Protein 3CE2 (pdb70)

Foldseek 3Di:
DFAALVPDDCLLFFDLCLLPVDVVRLVVLLPVQPDDVASCPVQAPVVADLLDLVRVLVNVVVLLVVVQSLQSSLQSLQQQCLSFVPDPVSVVSNVSSVVVVVSSCVSNVVPLVVLLQDDPVSLVVNLPDPSCVLCNQVSVLRNLLNLLDDDPVLVVVLVVVPVVLCVLQVVLCCLQQPDQDAAWAAFPVGDIDTDHPVVLVVQLADQTLRRLVRSVVRVLVSLVVCLQVLLVSLLSLLVSLVVSQVNSPHPFSLCVLCPSLDDDVVLLVVLLVVLLVVLVLVVLQVVLLCVLSVHPAAAPSSLNYANFDWFFADLVRLLVLLLVLCCLLDPVLSVVLSCCSRPNRQENEADHHNRHDDKAWDDALSDQIHIYAHADTTPVNSLRSLLRSQLRLLQRLQSVQGPRVQRAADPLQRRQRSLLSSLSSLVSCLVVDDDLSVNSVSLSVVVSCLCCQAVVLSLVSVLLVVVSVCVNVVNRRGSVNSLVSSVVSCCSNCVVGHDYDPSNSSVVSSDRCVSDSPDSNSSNVSLLQNLLLNLCSVVVPPPSSVLVSQLSNRRRNHRPQVSVVSSVDRSVDCVSNVSNVVSSVVSSVVNSVSD

Structure (mmCIF, N/CA/C/O backbone):
data_3CE2
#
_entry.id   3CE2
#
_cell.length_a   147.775
_cell.length_b   147.775
_cell.length_c   143.658
_cell.angle_alpha   90.000
_cell.angle_beta   90.000
_cell.angle_gamma   120.000
#
_symmetry.space_group_name_H-M   'P 65 2 2'
#
loop_
_entity.id
_entity.type
_entity.pdbx_description
1 polymer 'Putative peptidase'
2 non-polymer 'ZINC ION'
3 water water
#
loop_
_atom_site.group_PDB
_atom_site.id
_atom_site.type_symbol
_atom_site.label_atom_id
_atom_site.label_alt_id
_atom_site.label_comp_id
_atom_site.label_asym_id
_atom_site.label_entity_id
_atom_site.label_seq_id
_atom_site.pdbx_PDB_ins_code
_atom_site.Cartn_x
_atom_site.Cartn_y
_atom_site.Cartn_z
_atom_site.occupancy
_atom_site.B_iso_or_equiv
_atom_site.auth_seq_id
_atom_site.auth_comp_id
_atom_site.auth_asym_id
_atom_site.auth_atom_id
_atom_site.pdbx_PDB_model_num
ATOM 1 N N . GLN A 1 11 ? -16.315 37.329 4.540 1.00 75.02 9 GLN A N 1
ATOM 2 C CA . GLN A 1 11 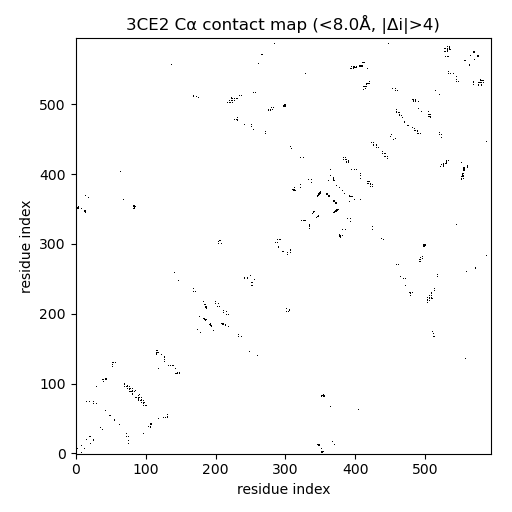? -17.111 38.065 3.511 1.00 70.70 9 GLN A CA 1
ATOM 3 C C . GLN A 1 11 ? -16.374 39.327 3.054 1.00 65.88 9 GLN A C 1
ATOM 4 O O . GLN A 1 11 ? -15.897 40.107 3.869 1.00 60.65 9 GLN A O 1
ATOM 10 N N . VAL A 1 12 ? -16.320 39.516 1.740 1.00 60.88 10 VAL A N 1
ATOM 11 C CA . VAL A 1 12 ? -15.529 40.556 1.104 1.00 54.18 10 VAL A CA 1
ATOM 12 C C . VAL A 1 12 ? -16.330 41.847 0.929 1.00 55.26 10 VAL A C 1
ATOM 13 O O . VAL A 1 12 ? -17.480 41.811 0.510 1.00 61.05 10 VAL A O 1
ATOM 17 N N . ARG A 1 13 ? -15.726 42.989 1.251 1.00 55.30 11 ARG A N 1
ATOM 18 C CA . ARG A 1 13 ? -16.427 44.272 1.141 1.00 52.44 11 ARG A CA 1
ATOM 19 C C . ARG A 1 13 ? -15.711 45.280 0.249 1.00 46.84 11 ARG A C 1
ATOM 20 O O . ARG A 1 13 ? -14.511 45.224 0.077 1.00 48.27 11 ARG A O 1
ATOM 28 N N . PRO A 1 14 ? -16.462 46.199 -0.348 1.00 43.08 12 PRO A N 1
ATOM 29 C CA . PRO A 1 14 ? -15.757 47.234 -1.086 1.00 47.61 12 PRO A CA 1
ATOM 30 C C . PRO A 1 14 ? -15.247 48.336 -0.156 1.00 48.52 12 PRO A C 1
ATOM 31 O O . PRO A 1 14 ? -15.765 48.505 0.955 1.00 45.97 12 PRO A O 1
ATOM 35 N N . ARG A 1 15 ? -14.255 49.089 -0.622 1.00 47.08 13 ARG A N 1
ATOM 36 C CA . ARG A 1 15 ? -13.684 50.137 0.199 1.00 54.37 13 ARG A CA 1
ATOM 37 C C . ARG A 1 15 ? -14.767 50.964 0.894 1.00 56.13 13 ARG A C 1
ATOM 38 O O . ARG A 1 15 ? -14.691 51.209 2.091 1.00 59.60 13 ARG A O 1
ATOM 46 N N . SER A 1 16 ? -15.778 51.384 0.142 1.00 61.27 14 SER A N 1
ATOM 47 C CA . SER A 1 16 ? -16.701 52.406 0.622 1.00 58.41 14 SER A CA 1
ATOM 48 C C . SER A 1 16 ? -17.595 51.939 1.771 1.00 59.06 14 SER A C 1
ATOM 49 O O . SER A 1 16 ? -18.225 52.754 2.433 1.00 60.21 14 SER A O 1
ATOM 52 N N . GLU A 1 17 ? -17.634 50.636 2.019 1.00 61.58 15 GLU A N 1
ATOM 53 C CA . GLU A 1 17 ? -18.418 50.112 3.130 1.00 67.73 15 GLU A CA 1
ATOM 54 C C . GLU A 1 17 ? -17.554 49.812 4.356 1.00 63.60 15 GLU A C 1
ATOM 55 O O . GLU A 1 17 ? -18.032 49.251 5.336 1.00 65.08 15 GLU A O 1
ATOM 61 N N . ILE A 1 18 ? -16.278 50.177 4.300 1.00 62.82 16 ILE A N 1
ATOM 62 C CA . ILE A 1 18 ? -15.352 49.874 5.390 1.00 59.43 16 ILE A CA 1
ATOM 63 C C . ILE A 1 18 ? -15.438 51.009 6.390 1.00 61.50 16 ILE A C 1
ATOM 64 O O . ILE A 1 18 ? -15.426 52.180 6.005 1.00 61.53 16 ILE A O 1
ATOM 69 N N . SER A 1 19 ? -15.559 50.665 7.667 1.00 60.10 17 SER A N 1
ATOM 70 C CA . SER A 1 19 ? -15.687 51.688 8.695 1.00 68.32 17 SER A CA 1
ATOM 71 C C . SER A 1 19 ? -14.328 52.342 8.934 1.00 68.29 17 SER A C 1
ATOM 72 O O . SER A 1 19 ? -13.316 51.650 9.066 1.00 62.40 17 SER A O 1
ATOM 75 N N . PRO A 1 20 ? -14.306 53.685 8.967 1.00 70.46 18 PRO A N 1
ATOM 76 C CA . PRO A 1 20 ? -13.089 54.509 9.035 1.00 69.92 18 PRO A CA 1
ATOM 77 C C . PRO A 1 20 ? -12.184 54.272 10.258 1.00 66.44 18 PRO A C 1
ATOM 78 O O . PRO A 1 20 ? -11.020 54.668 10.234 1.00 66.44 18 PRO A O 1
ATOM 82 N N . GLN A 1 21 ? -12.696 53.629 11.301 1.00 64.14 19 GLN A N 1
ATOM 83 C CA . GLN A 1 21 ? -11.849 53.244 12.431 1.00 70.54 19 GLN A CA 1
ATOM 84 C C . GLN A 1 21 ? -10.927 52.079 12.053 1.00 65.12 19 GLN A C 1
ATOM 85 O O . GLN A 1 21 ? -10.010 51.717 12.772 1.00 64.08 19 GLN A O 1
ATOM 91 N N . ASP A 1 22 ? -11.165 51.492 10.899 1.00 63.40 20 ASP A N 1
ATOM 92 C CA . ASP A 1 22 ? -10.333 50.402 10.458 1.00 59.06 20 ASP A CA 1
ATOM 93 C C . ASP A 1 22 ? -9.294 50.895 9.458 1.00 53.55 20 ASP A C 1
ATOM 94 O O . ASP A 1 22 ? -8.427 50.149 9.018 1.00 50.61 20 ASP A O 1
ATOM 99 N N . CYS A 1 23 ? -9.367 52.176 9.139 1.00 50.24 21 CYS A N 1
ATOM 100 C CA . CYS A 1 23 ? -8.557 52.740 8.091 1.00 56.99 21 CYS A CA 1
ATOM 101 C C . CYS A 1 23 ? -7.587 53.769 8.611 1.00 54.98 21 CYS A C 1
ATOM 102 O O . CYS A 1 23 ? -7.784 54.346 9.672 1.00 56.64 21 CYS A O 1
ATOM 105 N N . TRP A 1 24 ? -6.539 53.994 7.841 1.00 50.66 22 TRP A N 1
ATOM 106 C CA . TRP A 1 24 ? -5.638 55.029 8.179 1.00 54.75 22 TRP A CA 1
ATOM 107 C C . TRP A 1 24 ? -6.346 56.347 7.929 1.00 60.56 22 TRP A C 1
ATOM 108 O O . TRP A 1 24 ? -7.326 56.407 7.172 1.00 53.59 22 TRP A O 1
ATOM 119 N N . ASP A 1 25 ? -5.843 57.385 8.607 1.00 65.01 23 ASP A N 1
ATOM 120 C CA . ASP A 1 25 ? -6.349 58.742 8.513 1.00 61.51 23 ASP A CA 1
ATOM 121 C C . ASP A 1 25 ? -5.328 59.603 7.795 1.00 57.22 23 ASP A C 1
ATOM 122 O O . ASP A 1 25 ? -4.314 60.022 8.373 1.00 56.38 23 ASP A O 1
ATOM 127 N N . ILE A 1 26 ? -5.623 59.875 6.532 1.00 52.60 24 ILE A N 1
ATOM 128 C CA . ILE A 1 26 ? -4.730 60.615 5.675 1.00 50.55 24 ILE A CA 1
ATOM 129 C C . ILE A 1 26 ? -5.135 62.076 5.554 1.00 53.79 24 ILE A C 1
ATOM 130 O O . ILE A 1 26 ? -4.559 62.813 4.764 1.00 56.11 24 ILE A O 1
ATOM 135 N N . THR A 1 27 ? -6.130 62.499 6.323 1.00 55.63 25 THR A N 1
ATOM 136 C CA . THR A 1 27 ? -6.568 63.899 6.296 1.00 58.37 25 THR A CA 1
ATOM 137 C C . THR A 1 27 ? -5.488 64.898 6.745 1.00 60.57 25 THR A C 1
ATOM 138 O O . THR A 1 27 ? -5.412 65.981 6.181 1.00 65.15 25 THR A O 1
ATOM 142 N N . PRO A 1 28 ? -4.642 64.544 7.748 1.00 64.01 26 PRO A N 1
ATOM 143 C CA . PRO A 1 28 ? -3.497 65.436 8.060 1.00 57.56 26 PRO A CA 1
ATOM 144 C C . PRO A 1 28 ? -2.665 65.850 6.840 1.00 55.99 26 PRO A C 1
ATOM 145 O O . PRO A 1 28 ? -2.023 66.899 6.869 1.00 63.59 26 PRO A O 1
ATOM 149 N N . LEU A 1 29 ? -2.667 65.057 5.776 1.00 53.57 27 LEU A N 1
ATOM 150 C CA . LEU A 1 29 ? -1.996 65.471 4.548 1.00 54.95 27 LEU A CA 1
ATOM 151 C C . LEU A 1 29 ? -2.865 66.464 3.791 1.00 56.81 27 LEU A C 1
ATOM 152 O O . LEU A 1 29 ? -2.474 67.612 3.555 1.00 57.25 27 LEU A O 1
ATOM 157 N N . TYR A 1 30 ? -4.044 65.997 3.400 1.00 56.54 28 TYR A N 1
ATOM 158 C CA . TYR A 1 30 ? -5.035 66.832 2.771 1.00 54.38 28 TYR A CA 1
ATOM 159 C C . TYR A 1 30 ? -6.401 66.509 3.313 1.00 60.24 28 TYR A C 1
ATOM 160 O O . TYR A 1 30 ? -6.769 65.340 3.450 1.00 63.59 28 TYR A O 1
ATOM 169 N N . LEU A 1 31 ? -7.154 67.556 3.627 1.00 65.58 29 LEU A N 1
ATOM 170 C CA . LEU A 1 31 ? -8.536 67.403 4.076 1.00 71.63 29 LEU A CA 1
ATOM 171 C C . LEU A 1 31 ? -9.327 66.425 3.208 1.00 65.86 29 LEU A C 1
ATOM 172 O O . LEU A 1 31 ? -10.016 65.548 3.722 1.00 64.58 29 LEU A O 1
ATOM 177 N N . ASN A 1 32 ? -9.204 66.581 1.895 1.00 60.26 30 ASN A N 1
ATOM 178 C CA . ASN A 1 32 ? -9.945 65.786 0.934 1.00 62.52 30 ASN A CA 1
ATOM 179 C C . ASN A 1 32 ? -9.314 65.979 -0.417 1.00 61.45 30 ASN A C 1
ATOM 180 O O . ASN A 1 32 ? -8.464 66.859 -0.599 1.00 63.81 30 ASN A O 1
ATOM 185 N N . ARG A 1 33 ? -9.753 65.180 -1.380 1.00 59.43 31 ARG A N 1
ATOM 186 C CA . ARG A 1 33 ? -9.141 65.233 -2.685 1.00 60.58 31 ARG A CA 1
ATOM 187 C C . ARG A 1 33 ? -9.176 66.638 -3.276 1.00 61.89 31 ARG A C 1
ATOM 188 O O . ARG A 1 33 ? -8.238 67.040 -3.961 1.00 55.26 31 ARG A O 1
ATOM 196 N N . LYS A 1 34 ? -10.249 67.390 -3.016 1.00 70.10 32 LYS A N 1
ATOM 197 C CA . LYS A 1 34 ? -10.372 68.730 -3.608 1.00 74.20 32 LYS A CA 1
ATOM 198 C C . LYS A 1 34 ? -9.128 69.566 -3.308 1.00 67.24 32 LYS A C 1
ATOM 199 O O . LYS A 1 34 ? -8.526 70.126 -4.221 1.00 65.04 32 LYS A O 1
ATOM 205 N N . ALA A 1 35 ? -8.748 69.612 -2.029 1.00 64.91 33 ALA A N 1
ATOM 206 C CA . ALA A 1 35 ? -7.523 70.287 -1.558 1.00 62.81 33 ALA A CA 1
ATOM 207 C C . ALA A 1 35 ? -6.244 69.739 -2.188 1.00 63.52 33 ALA A C 1
ATOM 208 O O . ALA A 1 35 ? -5.385 70.508 -2.624 1.00 66.38 33 ALA A O 1
ATOM 210 N N . TRP A 1 36 ? -6.125 68.409 -2.210 1.00 61.28 34 TRP A N 1
ATOM 211 C CA . TRP A 1 36 ? -5.046 67.721 -2.915 1.00 56.36 34 TRP A CA 1
ATOM 212 C C . TRP A 1 36 ? -4.956 68.208 -4.344 1.00 59.57 34 TRP A C 1
ATOM 213 O O . TRP A 1 36 ? -3.877 68.524 -4.853 1.00 61.82 34 TRP A O 1
ATOM 224 N N . LYS A 1 37 ? -6.108 68.228 -5.003 1.00 65.22 35 LYS A N 1
ATOM 225 C CA . LYS A 1 37 ? -6.190 68.646 -6.388 1.00 68.34 35 LYS A CA 1
ATOM 226 C C . LYS A 1 37 ? -5.847 70.121 -6.465 1.00 67.04 35 LYS A C 1
ATOM 227 O O . LYS A 1 37 ? -5.094 70.547 -7.342 1.00 64.60 35 LYS A O 1
ATOM 233 N N . ALA A 1 38 ? -6.398 70.885 -5.523 1.00 66.07 36 ALA A N 1
ATOM 234 C CA . ALA A 1 38 ? -6.116 72.308 -5.409 1.00 70.55 36 ALA A CA 1
ATOM 235 C C . ALA A 1 38 ? -4.592 72.549 -5.346 1.00 73.49 36 ALA A C 1
ATOM 236 O O . ALA A 1 38 ? -4.027 73.312 -6.144 1.00 70.52 36 ALA A O 1
ATOM 238 N N . ASP A 1 39 ? -3.938 71.870 -4.408 1.00 69.85 37 ASP A N 1
ATOM 239 C CA . ASP A 1 39 ? -2.501 71.944 -4.277 1.00 69.69 37 ASP A CA 1
ATOM 240 C C . ASP A 1 39 ? -1.760 71.516 -5.555 1.00 66.27 37 ASP A C 1
ATOM 241 O O . ASP A 1 39 ? -0.898 72.248 -6.030 1.00 63.83 37 ASP A O 1
ATOM 246 N N . LEU A 1 40 ? -2.085 70.342 -6.104 1.00 62.83 38 LEU A N 1
ATOM 247 C CA . LEU A 1 40 ? -1.465 69.880 -7.353 1.00 62.07 38 LEU A CA 1
ATOM 248 C C . LEU A 1 40 ? -1.503 70.991 -8.379 1.00 63.14 38 LEU A C 1
ATOM 249 O O . LEU A 1 40 ? -0.588 71.152 -9.194 1.00 58.97 38 LEU A O 1
ATOM 254 N N . ASP A 1 41 ? -2.584 71.761 -8.321 1.00 71.24 39 ASP A N 1
ATOM 255 C CA . ASP A 1 41 ? -2.809 72.863 -9.251 1.00 79.56 39 ASP A CA 1
ATOM 256 C C . ASP A 1 41 ? -1.764 73.990 -9.139 1.00 78.98 39 ASP A C 1
ATOM 257 O O . ASP A 1 41 ? -1.250 74.434 -10.171 1.00 82.20 39 ASP A O 1
ATOM 262 N N . SER A 1 42 ? -1.439 74.429 -7.913 1.00 75.63 40 SER A N 1
ATOM 263 C CA . SER A 1 42 ? -0.493 75.551 -7.693 1.00 76.12 40 SER A CA 1
ATOM 264 C C . SER A 1 42 ? 0.666 75.519 -8.672 1.00 76.67 40 SER A C 1
ATOM 265 O O . SER A 1 42 ? 1.200 76.559 -9.063 1.00 75.05 40 SER A O 1
ATOM 268 N N . PHE A 1 43 ? 1.071 74.314 -9.049 1.00 77.78 41 PHE A N 1
ATOM 269 C CA . PHE A 1 43 ? 2.212 74.158 -9.922 1.00 83.08 41 PHE A CA 1
ATOM 270 C C . PHE A 1 43 ? 1.987 74.736 -11.322 1.00 88.16 41 PHE A C 1
ATOM 271 O O . PHE A 1 43 ? 2.935 75.216 -11.956 1.00 88.29 41 PHE A O 1
ATOM 279 N N . GLY A 1 44 ? 0.741 74.708 -11.791 1.00 90.00 42 GLY A N 1
ATOM 280 C CA . GLY A 1 44 ? 0.446 75.112 -13.160 1.00 91.17 42 GLY A CA 1
ATOM 281 C C . GLY A 1 44 ? 1.340 74.355 -14.131 1.00 92.52 42 GLY A C 1
ATOM 282 O O . GLY A 1 44 ? 2.369 74.868 -14.571 1.00 89.42 42 GLY A O 1
ATOM 283 N N . LEU A 1 45 ? 0.959 73.120 -14.444 1.00 95.20 43 LEU A N 1
ATOM 284 C CA . LEU A 1 45 ? 1.667 72.317 -15.435 1.00 97.50 43 LEU A CA 1
ATOM 285 C C . LEU A 1 45 ? 1.747 73.092 -16.756 1.00 98.90 43 LEU A C 1
ATOM 286 O O . LEU A 1 45 ? 0.811 73.804 -17.128 1.00 96.97 43 LEU A O 1
ATOM 291 N N . LYS A 1 46 ? 2.870 72.958 -17.455 1.00 100.42 44 LYS A N 1
ATOM 292 C CA . LYS A 1 46 ? 3.076 73.653 -18.724 1.00 101.61 44 LYS A CA 1
ATOM 293 C C . LYS A 1 46 ? 2.954 72.679 -19.903 1.00 100.86 44 LYS A C 1
ATOM 294 O O . LYS A 1 46 ? 1.873 72.154 -20.188 1.00 96.86 44 LYS A O 1
ATOM 300 N N . SER A 1 50 ? 7.740 73.492 -22.821 1.00 82.48 48 SER A N 1
ATOM 301 C CA . SER A 1 50 ? 7.927 74.671 -21.969 1.00 88.46 48 SER A CA 1
ATOM 302 C C . SER A 1 50 ? 8.154 74.291 -20.486 1.00 90.95 48 SER A C 1
ATOM 303 O O . SER A 1 50 ? 7.434 73.442 -19.953 1.00 91.10 48 SER A O 1
ATOM 306 N N . PRO A 1 51 ? 9.158 74.917 -19.820 1.00 92.93 49 PRO A N 1
ATOM 307 C CA . PRO A 1 51 ? 9.530 74.610 -18.416 1.00 89.62 49 PRO A CA 1
ATOM 308 C C . PRO A 1 51 ? 8.491 75.010 -17.358 1.00 86.08 49 PRO A C 1
ATOM 309 O O . PRO A 1 51 ? 7.969 76.126 -17.384 1.00 88.08 49 PRO A O 1
ATOM 313 N N . THR A 1 52 ? 8.214 74.102 -16.425 1.00 81.40 50 THR A N 1
ATOM 314 C CA . THR A 1 52 ? 7.201 74.328 -15.380 1.00 80.37 50 THR A CA 1
ATOM 315 C C . THR A 1 52 ? 7.764 75.048 -14.145 1.00 75.29 50 THR A C 1
ATOM 316 O O . THR A 1 52 ? 7.042 75.714 -13.401 1.00 69.18 50 THR A O 1
ATOM 320 N N . TRP A 1 53 ? 9.059 74.867 -13.928 1.00 72.33 51 TRP A N 1
ATOM 321 C CA . TRP A 1 53 ? 9.808 75.633 -12.954 1.00 71.51 51 TRP A CA 1
ATOM 322 C C . TRP A 1 53 ? 10.900 76.398 -13.699 1.00 76.19 51 TRP A C 1
ATOM 323 O O . TRP A 1 53 ? 11.897 75.805 -14.134 1.00 79.70 51 TRP A O 1
ATOM 334 N N . PRO A 1 54 ? 10.706 77.713 -13.879 1.00 78.15 52 PRO A N 1
ATOM 335 C CA . PRO A 1 54 ? 11.714 78.495 -14.600 1.00 75.83 52 PRO A CA 1
ATOM 336 C C . PRO A 1 54 ? 12.807 78.892 -13.604 1.00 69.62 52 PRO A C 1
ATOM 337 O O . PRO A 1 54 ? 13.984 78.989 -13.955 1.00 67.41 52 PRO A O 1
ATOM 341 N N . ALA A 1 55 ? 12.382 79.079 -12.357 1.00 65.56 53 ALA A N 1
ATOM 342 C CA . ALA A 1 55 ? 13.258 79.243 -11.205 1.00 67.19 53 ALA A CA 1
ATOM 343 C C . ALA A 1 55 ? 14.396 78.202 -11.133 1.00 69.11 53 ALA A C 1
ATOM 344 O O . ALA A 1 55 ? 15.439 78.454 -10.539 1.00 74.03 53 ALA A O 1
ATOM 346 N N . LEU A 1 56 ? 14.200 77.039 -11.737 1.00 65.94 54 LEU A N 1
ATOM 347 C CA . LEU A 1 56 ? 15.185 75.989 -11.651 1.00 57.54 54 LEU A CA 1
ATOM 348 C C . LEU A 1 56 ? 16.008 75.841 -12.912 1.00 57.28 54 LEU A C 1
ATOM 349 O O . LEU A 1 56 ? 16.734 74.863 -13.066 1.00 58.62 54 LEU A O 1
ATOM 354 N N . GLN A 1 57 ? 15.939 76.810 -13.810 1.00 60.60 55 GLN A N 1
ATOM 355 C CA . GLN A 1 57 ? 16.797 76.741 -15.001 1.00 67.59 55 GLN A CA 1
ATOM 356 C C . GLN A 1 57 ? 18.283 77.005 -14.654 1.00 69.14 55 GLN A C 1
ATOM 357 O O . GLN A 1 57 ? 18.598 77.903 -13.871 1.00 64.62 55 GLN A O 1
ATOM 361 N N . ALA A 1 58 ? 19.183 76.210 -15.232 1.00 73.78 56 ALA A N 1
ATOM 362 C CA . ALA A 1 58 ? 20.636 76.338 -15.000 1.00 77.45 56 ALA A CA 1
ATOM 363 C C . ALA A 1 58 ? 21.123 77.787 -15.032 1.00 83.10 56 ALA A C 1
ATOM 364 O O . ALA A 1 58 ? 21.910 78.238 -14.185 1.00 85.73 56 ALA A O 1
ATOM 366 N N . THR A 1 59 ? 20.642 78.512 -16.028 1.00 88.92 57 THR A N 1
ATOM 367 C CA . THR A 1 59 ? 21.030 79.893 -16.250 1.00 87.13 57 THR A CA 1
ATOM 368 C C . THR A 1 59 ? 20.761 80.794 -15.027 1.00 84.15 57 THR A C 1
ATOM 369 O O . THR A 1 59 ? 21.424 81.811 -14.853 1.00 86.75 57 THR A O 1
ATOM 373 N N . GLN A 1 60 ? 19.809 80.418 -14.175 1.00 76.77 58 GLN A N 1
ATOM 374 C CA . GLN A 1 60 ? 19.459 81.243 -13.011 1.00 71.49 58 GLN A CA 1
ATOM 375 C C . GLN A 1 60 ? 20.473 81.172 -11.856 1.00 70.05 58 GLN A C 1
ATOM 376 O O . GLN A 1 60 ? 20.298 81.829 -10.813 1.00 63.39 58 GLN A O 1
ATOM 382 N N . TYR A 1 61 ? 21.515 80.365 -12.022 1.00 65.87 59 TYR A N 1
ATOM 383 C CA . TYR A 1 61 ? 22.431 80.137 -10.919 1.00 65.81 59 TYR A CA 1
ATOM 384 C C . TYR A 1 61 ? 23.889 80.338 -11.288 1.00 68.36 59 TYR A C 1
ATOM 385 O O . TYR A 1 61 ? 24.298 80.097 -12.432 1.00 70.12 59 TYR A O 1
ATOM 394 N N . GLN A 1 62 ? 24.652 80.805 -10.302 1.00 67.62 60 GLN A N 1
ATOM 395 C CA . GLN A 1 62 ? 26.103 80.936 -10.413 1.00 69.21 60 GLN A CA 1
ATOM 396 C C . GLN A 1 62 ? 26.719 79.988 -9.403 1.00 63.06 60 GLN A C 1
ATOM 397 O O . GLN A 1 62 ? 26.788 80.296 -8.216 1.00 63.81 60 GLN A O 1
ATOM 403 N N . LEU A 1 63 ? 27.171 78.838 -9.873 1.00 57.22 61 LEU A N 1
ATOM 404 C CA . LEU A 1 63 ? 27.622 77.802 -8.966 1.00 56.54 61 LEU A CA 1
ATOM 405 C C . LEU A 1 63 ? 29.007 78.016 -8.360 1.00 63.34 61 LEU A C 1
ATOM 406 O O . LEU A 1 63 ? 29.464 77.205 -7.548 1.00 63.87 61 LEU A O 1
ATOM 411 N N . ASP A 1 64 ? 29.685 79.092 -8.740 1.00 59.95 62 ASP A N 1
ATOM 412 C CA . ASP A 1 64 ? 30.917 79.423 -8.048 1.00 62.05 62 ASP A CA 1
ATOM 413 C C . ASP A 1 64 ? 30.616 80.310 -6.833 1.00 61.69 62 ASP A C 1
ATOM 414 O O . ASP A 1 64 ? 31.524 80.821 -6.181 1.00 64.29 62 ASP A O 1
ATOM 419 N N . ASN A 1 65 ? 29.332 80.447 -6.514 1.00 53.74 63 ASN A N 1
ATOM 420 C CA . ASN A 1 65 ? 28.897 81.319 -5.443 1.00 53.48 63 ASN A CA 1
ATOM 421 C C . ASN A 1 65 ? 27.999 80.610 -4.423 1.00 53.64 63 ASN A C 1
ATOM 422 O O . ASN A 1 65 ? 26.839 80.307 -4.695 1.00 52.72 63 ASN A O 1
ATOM 427 N N . SER A 1 66 ? 28.527 80.383 -3.230 1.00 52.02 64 SER A N 1
ATOM 428 C CA . SER A 1 66 ? 27.837 79.571 -2.251 1.00 47.69 64 SER A CA 1
ATOM 429 C C . SER A 1 66 ? 26.450 80.070 -1.917 1.00 49.46 64 SER A C 1
ATOM 430 O O . SER A 1 66 ? 25.598 79.291 -1.509 1.00 52.50 64 SER A O 1
ATOM 433 N N . GLU A 1 67 ? 26.207 81.362 -2.083 1.00 53.83 65 GLU A N 1
ATOM 434 C CA . GLU A 1 67 ? 24.896 81.883 -1.750 1.00 57.96 65 GLU A CA 1
ATOM 435 C C . GLU A 1 67 ? 23.865 81.516 -2.818 1.00 53.74 65 GLU A C 1
ATOM 436 O O . GLU A 1 67 ? 22.684 81.331 -2.520 1.00 50.44 65 GLU A O 1
ATOM 442 N N . SER A 1 68 ? 24.324 81.394 -4.054 1.00 49.37 66 SER A N 1
ATOM 443 C CA . SER A 1 68 ? 23.459 80.988 -5.143 1.00 52.76 66 SER A CA 1
ATOM 444 C C . SER A 1 68 ? 23.074 79.518 -4.986 1.00 53.70 66 SER A C 1
ATOM 445 O O . SER A 1 68 ? 21.901 79.136 -5.113 1.00 49.74 66 SER A O 1
ATOM 448 N N . LEU A 1 69 ? 24.084 78.706 -4.701 1.00 51.71 67 LEU A N 1
ATOM 449 C CA . LEU A 1 69 ? 23.904 77.283 -4.502 1.00 48.90 67 LEU A CA 1
ATOM 450 C C . LEU A 1 69 ? 22.952 77.067 -3.349 1.00 46.57 67 LEU A C 1
ATOM 451 O O . LEU A 1 69 ? 22.040 76.262 -3.431 1.00 49.49 67 LEU A O 1
ATOM 456 N N . LEU A 1 70 ? 23.119 77.827 -2.282 1.00 45.97 68 LEU A N 1
ATOM 457 C CA . LEU A 1 70 ? 22.223 77.662 -1.163 1.00 46.04 68 LEU A CA 1
ATOM 458 C C . LEU A 1 70 ? 20.809 77.948 -1.632 1.00 45.31 68 LEU A C 1
ATOM 459 O O . LEU A 1 70 ? 19.867 77.261 -1.260 1.00 45.43 68 LEU A O 1
ATOM 464 N N . SER A 1 71 ? 20.667 78.970 -2.458 1.00 49.16 69 SER A N 1
ATOM 465 C CA . SER A 1 71 ? 19.368 79.310 -3.014 1.00 57.21 69 SER A CA 1
ATOM 466 C C . SER A 1 71 ? 18.765 78.156 -3.845 1.00 57.64 69 SER A C 1
ATOM 467 O O . SER A 1 71 ? 17.592 77.811 -3.679 1.00 59.21 69 SER A O 1
ATOM 470 N N . LEU A 1 72 ? 19.575 77.579 -4.733 1.00 50.93 70 LEU A N 1
ATOM 471 C CA . LEU A 1 72 ? 19.207 76.402 -5.514 1.00 48.60 70 LEU A CA 1
ATOM 472 C C . LEU A 1 72 ? 18.676 75.241 -4.658 1.00 52.77 70 LEU A C 1
ATOM 473 O O . LEU A 1 72 ? 17.511 74.830 -4.796 1.00 53.41 70 LEU A O 1
ATOM 478 N N . LEU A 1 73 ? 19.533 74.726 -3.776 1.00 46.72 71 LEU A N 1
ATOM 479 C CA . LEU A 1 73 ? 19.167 73.654 -2.862 1.00 42.77 71 LEU A CA 1
ATOM 480 C C . LEU A 1 73 ? 17.871 73.993 -2.128 1.00 48.29 71 LEU A C 1
ATOM 481 O O . LEU A 1 73 ? 16.954 73.189 -2.067 1.00 57.77 71 LEU A O 1
ATOM 486 N N . THR A 1 74 ? 17.817 75.186 -1.558 1.00 45.77 72 THR A N 1
ATOM 487 C CA . THR A 1 74 ? 16.699 75.624 -0.755 1.00 51.03 72 THR A CA 1
ATOM 488 C C . THR A 1 74 ? 15.395 75.463 -1.527 1.00 52.71 72 THR A C 1
ATOM 489 O O . THR A 1 74 ? 14.361 75.046 -0.990 1.00 54.60 72 THR A O 1
ATOM 493 N N . THR A 1 75 ? 15.471 75.787 -2.803 1.00 50.91 73 THR A N 1
ATOM 494 C CA . THR A 1 75 ? 14.301 75.905 -3.623 1.00 55.63 73 THR A CA 1
ATOM 495 C C . THR A 1 75 ? 13.920 74.554 -4.153 1.00 55.15 73 THR A C 1
ATOM 496 O O . THR A 1 75 ? 12.740 74.253 -4.294 1.00 54.32 73 THR A O 1
ATOM 500 N N . LEU A 1 76 ? 14.915 73.728 -4.436 1.00 49.77 74 LEU A N 1
ATOM 501 C CA . LEU A 1 76 ? 14.582 72.440 -4.954 1.00 48.12 74 LEU A CA 1
ATOM 502 C C . LEU A 1 76 ? 14.103 71.511 -3.842 1.00 50.82 74 LEU A C 1
ATOM 503 O O . LEU A 1 76 ? 13.161 70.741 -4.046 1.00 47.60 74 LEU A O 1
ATOM 508 N N . PHE A 1 77 ? 14.690 71.619 -2.653 1.00 50.88 75 PHE A N 1
ATOM 509 C CA . PHE A 1 77 ? 14.193 70.837 -1.517 1.00 50.13 75 PHE A CA 1
ATOM 510 C C . PHE A 1 77 ? 12.758 71.203 -1.166 1.00 49.57 75 PHE A C 1
ATOM 511 O O . PHE A 1 77 ? 12.003 70.388 -0.652 1.00 47.49 75 PHE A O 1
ATOM 519 N N . SER A 1 78 ? 12.385 72.438 -1.451 1.00 49.89 76 SER A N 1
ATOM 520 C CA . SER A 1 78 ? 11.088 72.938 -1.060 1.00 51.14 76 SER A CA 1
ATOM 521 C C . SER A 1 78 ? 10.021 72.342 -1.971 1.00 54.76 76 SER A C 1
ATOM 522 O O . SER A 1 78 ? 8.978 71.887 -1.504 1.00 54.11 76 SER A O 1
ATOM 525 N N . ILE A 1 79 ? 10.300 72.375 -3.273 1.00 52.45 77 ILE A N 1
ATOM 526 C CA . ILE A 1 79 ? 9.441 71.806 -4.301 1.00 53.49 77 ILE A CA 1
ATOM 527 C C . ILE A 1 79 ? 9.319 70.305 -4.083 1.00 57.79 77 ILE A C 1
ATOM 528 O O . ILE A 1 79 ? 8.207 69.764 -3.936 1.00 55.11 77 ILE A O 1
ATOM 533 N N . GLU A 1 80 ? 10.478 69.652 -4.032 1.00 55.70 78 GLU A N 1
ATOM 534 C CA . GLU A 1 80 ? 10.567 68.215 -3.843 1.00 54.97 78 GLU A CA 1
ATOM 535 C C . GLU A 1 80 ? 9.718 67.803 -2.666 1.00 52.45 78 GLU A C 1
ATOM 536 O O . GLU A 1 80 ? 9.038 66.769 -2.690 1.00 51.47 78 GLU A O 1
ATOM 542 N N . ARG A 1 81 ? 9.736 68.624 -1.631 1.00 48.10 79 ARG A N 1
ATOM 543 C CA . ARG A 1 81 ? 9.020 68.271 -0.437 1.00 46.02 79 ARG A CA 1
ATOM 544 C C . ARG A 1 81 ? 7.512 68.235 -0.707 1.00 52.36 79 ARG A C 1
ATOM 545 O O . ARG A 1 81 ? 6.811 67.324 -0.232 1.00 50.08 79 ARG A O 1
ATOM 553 N N . LYS A 1 82 ? 7.032 69.207 -1.492 1.00 52.02 80 LYS A N 1
ATOM 554 C CA . LYS A 1 82 ? 5.607 69.353 -1.812 1.00 56.76 80 LYS A CA 1
ATOM 555 C C . LYS A 1 82 ? 5.172 68.219 -2.748 1.00 55.56 80 LYS A C 1
ATOM 556 O O . LYS A 1 82 ? 4.157 67.574 -2.503 1.00 53.57 80 LYS A O 1
ATOM 562 N N . LEU A 1 83 ? 5.960 67.972 -3.798 1.00 49.52 81 LEU A N 1
ATOM 563 C CA . LEU A 1 83 ? 5.770 66.818 -4.670 1.00 46.41 81 LEU A CA 1
ATOM 564 C C . LEU A 1 83 ? 5.604 65.512 -3.904 1.00 51.57 81 LEU A C 1
ATOM 565 O O . LEU A 1 83 ? 4.694 64.734 -4.208 1.00 58.74 81 LEU A O 1
ATOM 570 N N . ASN A 1 84 ? 6.471 65.269 -2.918 1.00 51.31 82 ASN A N 1
ATOM 571 C CA . ASN A 1 84 ? 6.411 64.033 -2.127 1.00 45.01 82 ASN A CA 1
ATOM 572 C C . ASN A 1 84 ? 5.134 63.951 -1.304 1.00 47.59 82 ASN A C 1
ATOM 573 O O . ASN A 1 84 ? 4.526 62.894 -1.201 1.00 52.43 82 ASN A O 1
ATOM 578 N N . LYS A 1 85 ? 4.742 65.063 -0.699 1.00 42.61 83 LYS A N 1
ATOM 579 C CA . LYS A 1 85 ? 3.502 65.126 0.047 1.00 45.68 83 LYS A CA 1
ATOM 580 C C . LYS A 1 85 ? 2.344 64.735 -0.887 1.00 48.32 83 LYS A C 1
ATOM 581 O O . LYS A 1 85 ? 1.490 63.934 -0.534 1.00 47.75 83 LYS A O 1
ATOM 587 N N . LEU A 1 86 ? 2.326 65.291 -2.094 1.00 49.32 84 LEU A N 1
ATOM 588 C CA . LEU A 1 86 ? 1.244 65.028 -3.020 1.00 45.65 84 LEU A CA 1
ATOM 589 C C . LEU A 1 86 ? 1.342 63.598 -3.500 1.00 50.79 84 LEU A C 1
ATOM 590 O O . LEU A 1 86 ? 0.330 62.933 -3.730 1.00 55.69 84 LEU A O 1
ATOM 595 N N . TYR A 1 87 ? 2.561 63.113 -3.668 1.00 41.29 85 TYR A N 1
ATOM 596 C CA . TYR A 1 87 ? 2.704 61.757 -4.127 1.00 40.98 85 TYR A CA 1
ATOM 597 C C . TYR A 1 87 ? 2.132 60.766 -3.126 1.00 45.47 85 TYR A C 1
ATOM 598 O O . TYR A 1 87 ? 1.317 59.908 -3.449 1.00 51.32 85 TYR A O 1
ATOM 607 N N . VAL A 1 88 ? 2.582 60.903 -1.898 1.00 44.95 86 VAL A N 1
ATOM 608 C CA . VAL A 1 88 ? 2.240 60.000 -0.858 1.00 42.06 86 VAL A CA 1
ATOM 609 C C . VAL A 1 88 ? 0.737 59.968 -0.735 1.00 45.89 86 VAL A C 1
ATOM 610 O O . VAL A 1 88 ? 0.137 58.896 -0.644 1.00 48.54 86 VAL A O 1
ATOM 614 N N . TYR A 1 89 ? 0.118 61.139 -0.765 1.00 47.28 87 TYR A N 1
ATOM 615 C CA . TYR A 1 89 ? -1.336 61.213 -0.626 1.00 49.29 87 TYR A CA 1
ATOM 616 C C . TYR A 1 89 ? -2.059 60.458 -1.744 1.00 49.71 87 TYR A C 1
ATOM 617 O O . TYR A 1 89 ? -2.983 59.702 -1.483 1.00 52.26 87 TYR A O 1
ATOM 626 N N . ALA A 1 90 ? -1.649 60.686 -2.990 1.00 47.42 88 ALA A N 1
ATOM 627 C CA . ALA A 1 90 ? -2.250 60.006 -4.142 1.00 47.63 88 ALA A CA 1
ATOM 628 C C . ALA A 1 90 ? -2.023 58.478 -4.108 1.00 50.88 88 ALA A C 1
ATOM 629 O O . ALA A 1 90 ? -2.953 57.682 -4.302 1.00 50.39 88 ALA A O 1
ATOM 631 N N . HIS A 1 91 ? -0.783 58.085 -3.845 1.00 51.95 89 HIS A N 1
ATOM 632 C CA . HIS A 1 91 ? -0.395 56.669 -3.800 1.00 52.00 89 HIS A CA 1
ATOM 633 C C . HIS A 1 91 ? -1.126 55.906 -2.683 1.00 47.27 89 HIS A C 1
ATOM 634 O O . HIS A 1 91 ? -1.579 54.779 -2.873 1.00 41.56 89 HIS A O 1
ATOM 641 N N . LEU A 1 92 ? -1.248 56.524 -1.517 1.00 47.39 90 LEU A N 1
ATOM 642 C CA . LEU A 1 92 ? -1.946 55.884 -0.418 1.00 47.66 90 LEU A CA 1
ATOM 643 C C . LEU A 1 92 ? -3.417 55.726 -0.793 1.00 52.09 90 LEU A C 1
ATOM 644 O O . LEU A 1 92 ? -4.024 54.703 -0.486 1.00 54.94 90 LEU A O 1
ATOM 649 N N . THR A 1 93 ? -3.984 56.751 -1.439 1.00 51.69 91 THR A N 1
ATOM 650 C CA . THR A 1 93 ? -5.399 56.752 -1.840 1.00 55.72 91 THR A CA 1
ATOM 651 C C . THR A 1 93 ? -5.668 55.621 -2.843 1.00 50.13 91 THR A C 1
ATOM 652 O O . THR A 1 93 ? -6.579 54.818 -2.663 1.00 51.62 91 THR A O 1
ATOM 656 N N . HIS A 1 94 ? -4.830 55.561 -3.870 1.00 39.57 92 HIS A N 1
ATOM 657 C CA . HIS A 1 94 ? -4.833 54.508 -4.858 1.00 41.59 92 HIS A CA 1
ATOM 658 C C . HIS A 1 94 ? -4.771 53.112 -4.259 1.00 46.72 92 HIS A C 1
ATOM 659 O O . HIS A 1 94 ? -5.411 52.201 -4.747 1.00 53.30 92 HIS A O 1
ATOM 666 N N . ASP A 1 95 ? -3.998 52.925 -3.200 1.00 50.68 93 ASP A N 1
ATOM 667 C CA . ASP A 1 95 ? -3.802 51.587 -2.676 1.00 46.02 93 ASP A CA 1
ATOM 668 C C . ASP A 1 95 ? -4.998 51.088 -1.880 1.00 51.45 93 ASP A C 1
ATOM 669 O O . ASP A 1 95 ? -5.120 49.883 -1.597 1.00 47.97 93 ASP A O 1
ATOM 674 N N . GLN A 1 96 ? -5.886 52.008 -1.515 1.00 55.59 94 GLN A N 1
ATOM 675 C CA . GLN A 1 96 ? -7.120 51.625 -0.826 1.00 58.43 94 GLN A CA 1
ATOM 676 C C . GLN A 1 96 ? -8.037 50.797 -1.727 1.00 56.61 94 GLN A C 1
ATOM 677 O O . GLN A 1 96 ? -8.770 49.927 -1.242 1.00 55.68 94 GLN A O 1
ATOM 683 N N . ASP A 1 97 ? -7.963 51.082 -3.033 1.00 54.95 95 ASP A N 1
ATOM 684 C CA . ASP A 1 97 ? -8.774 50.442 -4.076 1.00 54.39 95 ASP A CA 1
ATOM 685 C C . ASP A 1 97 ? -8.113 50.657 -5.443 1.00 46.73 95 ASP A C 1
ATOM 686 O O . ASP A 1 97 ? -8.234 51.710 -6.045 1.00 49.78 95 ASP A O 1
ATOM 691 N N . ILE A 1 98 ? -7.406 49.656 -5.938 1.00 47.08 96 ILE A N 1
ATOM 692 C CA . ILE A 1 98 ? -6.473 49.901 -7.036 1.00 47.87 96 ILE A CA 1
ATOM 693 C C . ILE A 1 98 ? -7.140 50.071 -8.402 1.00 51.80 96 ILE A C 1
ATOM 694 O O . ILE A 1 98 ? -6.502 50.476 -9.380 1.00 49.19 96 ILE A O 1
ATOM 699 N N . THR A 1 99 ? -8.436 49.790 -8.459 1.00 53.93 97 THR A N 1
ATOM 700 C CA . THR A 1 99 ? -9.168 49.924 -9.712 1.00 52.45 97 THR A CA 1
ATOM 701 C C . THR A 1 99 ? -9.911 51.250 -9.821 1.00 51.83 97 THR A C 1
ATOM 702 O O . THR A 1 99 ? -10.305 51.649 -10.906 1.00 51.70 97 THR A O 1
ATOM 706 N N . ASN A 1 100 ? -10.122 51.921 -8.699 1.00 48.40 98 ASN A N 1
ATOM 707 C CA . ASN A 1 100 ? -10.695 53.251 -8.738 1.00 48.79 98 ASN A CA 1
ATOM 708 C C . ASN A 1 100 ? -10.076 54.198 -9.769 1.00 53.57 98 ASN A C 1
ATOM 709 O O . ASN A 1 100 ? -8.863 54.438 -9.752 1.00 59.96 98 ASN A O 1
ATOM 714 N N . GLN A 1 101 ? -10.916 54.767 -10.636 1.00 58.24 99 GLN A N 1
ATOM 715 C CA . GLN A 1 101 ? -10.428 55.518 -11.805 1.00 59.77 99 GLN A CA 1
ATOM 716 C C . GLN A 1 101 ? -9.783 56.861 -11.464 1.00 59.34 99 GLN A C 1
ATOM 717 O O . GLN A 1 101 ? -8.800 57.286 -12.095 1.00 56.59 99 GLN A O 1
ATOM 723 N N . GLU A 1 102 ? -10.344 57.538 -10.474 1.00 56.82 100 GLU A N 1
ATOM 724 C CA . GLU A 1 102 ? -9.778 58.792 -10.003 1.00 53.83 100 GLU A CA 1
ATOM 725 C C . GLU A 1 102 ? -8.480 58.504 -9.208 1.00 54.23 100 GLU A C 1
ATOM 726 O O . GLU A 1 102 ? -7.443 59.131 -9.437 1.00 47.80 100 GLU A O 1
ATOM 732 N N . GLY A 1 103 ? -8.537 57.546 -8.288 1.00 48.42 101 GLY A N 1
ATOM 733 C CA . GLY A 1 103 ? -7.325 57.037 -7.689 1.00 47.62 101 GLY A CA 1
ATOM 734 C C . GLY A 1 103 ? -6.223 56.984 -8.727 1.00 48.14 101 GLY A C 1
ATOM 735 O O . GLY A 1 103 ? -5.169 57.606 -8.558 1.00 50.48 101 GLY A O 1
ATOM 736 N N . ILE A 1 104 ? -6.471 56.254 -9.813 1.00 46.26 102 ILE A N 1
ATOM 737 C CA . ILE A 1 104 ? -5.451 55.998 -10.823 1.00 42.88 102 ILE A CA 1
ATOM 738 C C . ILE A 1 104 ? -4.984 57.264 -11.546 1.00 49.31 102 ILE A C 1
ATOM 739 O O . ILE A 1 104 ? -3.798 57.393 -11.884 1.00 52.50 102 ILE A O 1
ATOM 744 N N . ALA A 1 105 ? -5.907 58.186 -11.806 1.00 51.31 103 ALA A N 1
ATOM 745 C CA . ALA A 1 105 ? -5.572 59.386 -12.583 1.00 56.85 103 ALA A CA 1
ATOM 746 C C . ALA A 1 105 ? -4.765 60.393 -11.767 1.00 58.90 103 ALA A C 1
ATOM 747 O O . ALA A 1 105 ? -3.808 60.992 -12.283 1.00 62.80 103 ALA A O 1
ATOM 749 N N . ASP A 1 106 ? -5.182 60.584 -10.514 1.00 57.77 104 ASP A N 1
ATOM 750 C CA . ASP A 1 106 ? -4.470 61.405 -9.538 1.00 59.76 104 ASP A CA 1
ATOM 751 C C . ASP A 1 106 ? -3.007 60.979 -9.492 1.00 58.39 104 ASP A C 1
ATOM 752 O O . ASP A 1 106 ? -2.113 61.778 -9.762 1.00 57.31 104 ASP A O 1
ATOM 757 N N . LEU A 1 107 ? -2.773 59.709 -9.174 1.00 51.81 105 LEU A N 1
ATOM 758 C CA . LEU A 1 107 ? -1.424 59.174 -9.114 1.00 54.22 105 LEU A CA 1
ATOM 759 C C . LEU A 1 107 ? -0.609 59.422 -10.392 1.00 56.64 105 LEU A C 1
ATOM 760 O O . LEU A 1 107 ? 0.571 59.749 -10.329 1.00 62.59 105 LEU A O 1
ATOM 765 N N . LYS A 1 108 ? -1.238 59.258 -11.546 1.00 57.10 106 LYS A N 1
ATOM 766 C CA . LYS A 1 108 ? -0.554 59.402 -12.823 1.00 63.24 106 LYS A CA 1
ATOM 767 C C . LYS A 1 108 ? -0.131 60.861 -13.046 1.00 60.50 106 LYS A C 1
ATOM 768 O O . LYS A 1 108 ? 0.878 61.143 -13.717 1.00 57.42 106 LYS A O 1
ATOM 774 N N . SER A 1 109 ? -0.894 61.785 -12.468 1.00 56.77 107 SER A N 1
ATOM 775 C CA . SER A 1 109 ? -0.568 63.210 -12.551 1.00 58.49 107 SER A CA 1
ATOM 776 C C . SER A 1 109 ? 0.700 63.547 -11.760 1.00 57.59 107 SER A C 1
ATOM 777 O O . SER A 1 109 ? 1.713 64.005 -12.317 1.00 61.08 107 SER A O 1
ATOM 780 N N . ILE A 1 110 ? 0.637 63.325 -10.454 1.00 52.63 108 ILE A N 1
ATOM 781 C CA . ILE A 1 110 ? 1.764 63.617 -9.598 1.00 51.75 108 ILE A CA 1
ATOM 782 C C . ILE A 1 110 ? 2.992 62.871 -10.140 1.00 52.75 108 ILE A C 1
ATOM 783 O O . ILE A 1 110 ? 4.088 63.437 -10.220 1.00 50.42 108 ILE A O 1
ATOM 788 N N . THR A 1 111 ? 2.796 61.629 -10.567 1.00 44.61 109 THR A N 1
ATOM 789 C CA . THR A 1 111 ? 3.899 60.864 -11.101 1.00 49.28 109 THR A CA 1
ATOM 790 C C . THR A 1 111 ? 4.507 61.613 -12.292 1.00 56.46 109 THR A C 1
ATOM 791 O O . THR A 1 111 ? 5.733 61.728 -12.423 1.00 56.29 109 THR A O 1
ATOM 795 N N . HIS A 1 112 ? 3.645 62.124 -13.163 1.00 60.07 110 HIS A N 1
ATOM 796 C CA . HIS A 1 112 ? 4.114 62.835 -14.340 1.00 60.56 110 HIS A CA 1
ATOM 797 C C . HIS A 1 112 ? 4.895 64.062 -13.868 1.00 57.17 110 HIS A C 1
ATOM 798 O O . HIS A 1 112 ? 5.975 64.344 -14.374 1.00 52.56 110 HIS A O 1
ATOM 805 N N . LEU A 1 113 ? 4.343 64.764 -12.880 1.00 58.08 111 LEU A N 1
ATOM 806 C CA . LEU A 1 113 ? 5.013 65.920 -12.268 1.00 58.08 111 LEU A CA 1
ATOM 807 C C . LEU A 1 113 ? 6.421 65.623 -11.744 1.00 58.59 111 LEU A C 1
ATOM 808 O O . LEU A 1 113 ? 7.336 66.428 -11.917 1.00 60.37 111 LEU A O 1
ATOM 813 N N . HIS A 1 114 ? 6.586 64.466 -11.110 1.00 57.66 112 HIS A N 1
ATOM 814 C CA . HIS A 1 114 ? 7.880 64.060 -10.605 1.00 54.65 112 HIS A CA 1
ATOM 815 C C . HIS A 1 114 ? 8.850 63.856 -11.734 1.00 53.55 112 HIS A C 1
ATOM 816 O O . HIS A 1 114 ? 10.027 64.155 -11.593 1.00 58.88 112 HIS A O 1
ATOM 823 N N . THR A 1 115 ? 8.366 63.350 -12.858 1.00 54.43 113 THR A N 1
ATOM 824 C CA . THR A 1 115 ? 9.248 63.094 -13.985 1.00 54.30 113 THR A CA 1
ATOM 825 C C . THR A 1 115 ? 9.666 64.414 -14.630 1.00 52.49 113 THR A C 1
ATOM 826 O O . THR A 1 115 ? 10.770 64.545 -15.180 1.00 54.95 113 THR A O 1
ATOM 830 N N . LEU A 1 116 ? 8.794 65.402 -14.529 1.00 50.12 114 LEU A N 1
ATOM 831 C CA . LEU A 1 116 ? 9.081 66.703 -15.092 1.00 64.23 114 LEU A CA 1
ATOM 832 C C . LEU A 1 116 ? 10.173 67.330 -14.236 1.00 68.50 114 LEU A C 1
ATOM 833 O O . LEU A 1 116 ? 11.248 67.691 -14.725 1.00 67.33 114 LEU A O 1
ATOM 838 N N . PHE A 1 117 ? 9.885 67.428 -12.942 1.00 69.41 115 PHE A N 1
ATOM 839 C CA . PHE A 1 117 ? 10.873 67.841 -11.960 1.00 67.95 115 PHE A CA 1
ATOM 840 C C . PHE A 1 117 ? 12.216 67.207 -12.232 1.00 66.33 115 PHE A C 1
ATOM 841 O O . PHE A 1 117 ? 13.230 67.907 -12.344 1.00 66.87 115 PHE A O 1
ATOM 849 N N . ALA A 1 118 ? 12.227 65.883 -12.344 1.00 60.32 116 ALA A N 1
ATOM 850 C CA . ALA A 1 118 ? 13.474 65.179 -12.603 1.00 63.75 116 ALA A CA 1
ATOM 851 C C . ALA A 1 118 ? 14.147 65.629 -13.918 1.00 69.34 116 ALA A C 1
ATOM 852 O O . ALA A 1 118 ? 15.376 65.687 -14.011 1.00 73.16 116 ALA A O 1
ATOM 854 N N . GLU A 1 119 ? 13.356 65.957 -14.933 1.00 71.92 117 GLU A N 1
ATOM 855 C CA . GLU A 1 119 ? 13.947 66.402 -16.192 1.00 72.17 117 GLU A CA 1
ATOM 856 C C . GLU A 1 119 ? 14.438 67.826 -16.040 1.00 65.87 117 GLU A C 1
ATOM 857 O O . GLU A 1 119 ? 15.582 68.145 -16.362 1.00 63.24 117 GLU A O 1
ATOM 863 N N . GLU A 1 120 ? 13.583 68.684 -15.513 1.00 59.72 118 GLU A N 1
ATOM 864 C CA . GLU A 1 120 ? 13.987 70.055 -15.334 1.00 64.04 118 GLU A CA 1
ATOM 865 C C . GLU A 1 120 ? 15.257 70.220 -14.472 1.00 67.15 118 GLU A C 1
ATOM 866 O O . GLU A 1 120 ? 16.082 71.085 -14.760 1.00 68.34 118 GLU A O 1
ATOM 872 N N . THR A 1 121 ? 15.444 69.363 -13.468 1.00 63.37 119 THR A N 1
ATOM 873 C CA . THR A 1 121 ? 16.581 69.495 -12.563 1.00 56.86 119 THR A CA 1
ATOM 874 C C . THR A 1 121 ? 17.753 68.612 -12.923 1.00 57.43 119 THR A C 1
ATOM 875 O O . THR A 1 121 ? 18.715 68.518 -12.170 1.00 58.94 119 THR A O 1
ATOM 879 N N . SER A 1 122 ? 17.681 67.958 -14.068 1.00 62.86 120 SER A N 1
ATOM 880 C CA . SER A 1 122 ? 18.684 66.958 -14.423 1.00 64.27 120 SER A CA 1
ATOM 881 C C . SER A 1 122 ? 20.079 67.552 -14.606 1.00 62.95 120 SER A C 1
ATOM 882 O O . SER A 1 122 ? 21.060 66.817 -14.672 1.00 66.67 120 SER A O 1
ATOM 885 N N . TRP A 1 123 ? 20.168 68.875 -14.701 1.00 60.27 121 TRP A N 1
ATOM 886 C CA . TRP A 1 123 ? 21.441 69.533 -15.016 1.00 59.29 121 TRP A CA 1
ATOM 887 C C . TRP A 1 123 ? 22.303 69.704 -13.779 1.00 61.53 121 TRP A C 1
ATOM 888 O O . TRP A 1 123 ? 23.532 69.785 -13.866 1.00 65.75 121 TRP A O 1
ATOM 899 N N . VAL A 1 124 ? 21.625 69.753 -12.636 1.00 58.46 122 VAL A N 1
ATOM 900 C CA . VAL A 1 124 ? 22.223 69.972 -11.329 1.00 54.40 122 VAL A CA 1
ATOM 901 C C . VAL A 1 124 ? 23.363 69.015 -10.958 1.00 54.81 122 VAL A C 1
ATOM 902 O O . VAL A 1 124 ? 24.522 69.418 -10.852 1.00 57.02 122 VAL A O 1
ATOM 906 N N . GLN A 1 125 ? 23.059 67.744 -10.771 1.00 55.16 123 GLN A N 1
ATOM 907 C CA . GLN A 1 125 ? 24.128 66.826 -10.413 1.00 60.56 123 GLN A CA 1
ATOM 908 C C . GLN A 1 125 ? 25.429 66.959 -11.245 1.00 63.63 123 GLN A C 1
ATOM 909 O O . GLN A 1 125 ? 26.518 67.021 -10.680 1.00 64.02 123 GLN A O 1
ATOM 915 N N . PRO A 1 126 ? 25.331 66.986 -12.584 1.00 65.27 124 PRO A N 1
ATOM 916 C CA . PRO A 1 126 ? 26.611 67.015 -13.301 1.00 64.48 124 PRO A CA 1
ATOM 917 C C . PRO A 1 126 ? 27.300 68.385 -13.292 1.00 61.75 124 PRO A C 1
ATOM 918 O O . PRO A 1 126 ? 28.529 68.447 -13.433 1.00 61.81 124 PRO A O 1
ATOM 922 N N . ALA A 1 127 ? 26.535 69.467 -13.132 1.00 55.53 125 ALA A N 1
ATOM 923 C CA . ALA A 1 127 ? 27.153 70.798 -13.005 1.00 52.45 125 ALA A CA 1
ATOM 924 C C . ALA A 1 127 ? 27.986 70.876 -11.727 1.00 56.51 125 ALA A C 1
ATOM 925 O O . ALA A 1 127 ? 29.057 71.488 -11.721 1.00 59.40 125 ALA A O 1
ATOM 927 N N . LEU A 1 128 ? 27.486 70.247 -10.654 1.00 54.41 126 LEU A N 1
ATOM 928 C CA . LEU A 1 128 ? 28.192 70.179 -9.377 1.00 53.40 126 LEU A CA 1
ATOM 929 C C . LEU A 1 128 ? 29.415 69.285 -9.423 1.00 57.33 126 LEU A C 1
ATOM 930 O O . LEU A 1 128 ? 30.498 69.704 -9.019 1.00 65.89 126 LEU A O 1
ATOM 935 N N . THR A 1 129 ? 29.252 68.058 -9.907 1.00 52.92 127 THR A N 1
ATOM 936 C CA . THR A 1 129 ? 30.370 67.135 -9.953 1.00 53.90 127 THR A CA 1
ATOM 937 C C . THR A 1 129 ? 31.469 67.627 -10.874 1.00 55.56 127 THR A C 1
ATOM 938 O O . THR A 1 129 ? 32.580 67.111 -10.831 1.00 60.59 127 THR A O 1
ATOM 942 N N . SER A 1 130 ? 31.186 68.629 -11.695 1.00 54.51 128 SER A N 1
ATOM 943 C CA . SER A 1 130 ? 32.251 69.162 -12.539 1.00 59.43 128 SER A CA 1
ATOM 944 C C . SER A 1 130 ? 32.867 70.526 -12.109 1.00 59.82 128 SER A C 1
ATOM 945 O O . SER A 1 130 ? 33.642 71.105 -12.863 1.00 60.05 128 SER A O 1
ATOM 948 N N . LEU A 1 131 ? 32.539 71.032 -10.919 1.00 55.79 129 LEU A N 1
ATOM 949 C CA . LEU A 1 131 ? 33.277 72.166 -10.341 1.00 54.00 129 LEU A CA 1
ATOM 950 C C . LEU A 1 131 ? 34.723 71.792 -10.035 1.00 54.28 129 LEU A C 1
ATOM 951 O O . LEU A 1 131 ? 35.021 70.627 -9.781 1.00 51.95 129 LEU A O 1
ATOM 956 N N . SER A 1 132 ? 35.621 72.774 -10.028 1.00 58.42 130 SER A N 1
ATOM 957 C CA . SER A 1 132 ? 37.029 72.516 -9.653 1.00 61.22 130 SER A CA 1
ATOM 958 C C . SER A 1 132 ? 37.150 71.956 -8.231 1.00 61.50 130 SER A C 1
ATOM 959 O O . SER A 1 132 ? 36.177 71.968 -7.463 1.00 59.73 130 SER A O 1
ATOM 962 N N . GLU A 1 133 ? 38.340 71.482 -7.868 1.00 63.20 131 GLU A N 1
ATOM 963 C CA . GLU A 1 133 ? 38.572 71.036 -6.485 1.00 67.98 131 GLU A CA 1
ATOM 964 C C . GLU A 1 133 ? 38.448 72.222 -5.544 1.00 66.76 131 GLU A C 1
ATOM 965 O O . GLU A 1 133 ? 37.903 72.112 -4.448 1.00 69.65 131 GLU A O 1
ATOM 971 N N . SER A 1 134 ? 38.965 73.355 -5.992 1.00 64.09 132 SER A N 1
ATOM 972 C CA . SER A 1 134 ? 38.986 74.557 -5.199 1.00 64.89 132 SER A CA 1
ATOM 973 C C . SER A 1 134 ? 37.568 74.997 -4.816 1.00 63.72 132 SER A C 1
ATOM 974 O O . SER A 1 134 ? 37.286 75.249 -3.638 1.00 61.88 132 SER A O 1
ATOM 977 N N . LEU A 1 135 ? 36.690 75.086 -5.815 1.00 58.43 133 LEU A N 1
ATOM 978 C CA . LEU A 1 135 ? 35.269 75.366 -5.588 1.00 56.99 133 LEU A CA 1
ATOM 979 C C . LEU A 1 135 ? 34.569 74.334 -4.707 1.00 54.40 133 LEU A C 1
ATOM 980 O O . LEU A 1 135 ? 33.766 74.693 -3.832 1.00 50.85 133 LEU A O 1
ATOM 985 N N . ILE A 1 136 ? 34.852 73.054 -4.957 1.00 49.18 134 ILE A N 1
ATOM 986 C CA . ILE A 1 136 ? 34.334 71.997 -4.116 1.00 49.64 134 ILE A CA 1
ATOM 987 C C . ILE A 1 136 ? 34.654 72.400 -2.669 1.00 51.74 134 ILE A C 1
ATOM 988 O O . ILE A 1 136 ? 33.751 72.509 -1.827 1.00 49.47 134 ILE A O 1
ATOM 993 N N . ALA A 1 137 ? 35.935 72.651 -2.383 1.00 49.60 135 ALA A N 1
ATOM 994 C CA . ALA A 1 137 ? 36.348 72.928 -0.998 1.00 45.73 135 ALA A CA 1
ATOM 995 C C . ALA A 1 137 ? 35.731 74.215 -0.475 1.00 42.17 135 ALA A C 1
ATOM 996 O O . ALA A 1 137 ? 35.354 74.288 0.695 1.00 47.41 135 ALA A O 1
ATOM 998 N N . GLN A 1 138 ? 35.577 75.212 -1.338 1.00 35.39 136 GLN A N 1
ATOM 999 C CA . GLN A 1 138 ? 34.935 76.443 -0.907 1.00 42.31 136 GLN A CA 1
ATOM 1000 C C . GLN A 1 138 ? 33.520 76.176 -0.426 1.00 46.53 136 GLN A C 1
ATOM 1001 O O . GLN A 1 138 ? 33.079 76.768 0.560 1.00 49.65 136 GLN A O 1
ATOM 1007 N N . HIS A 1 139 ? 32.814 75.277 -1.113 1.00 47.80 137 HIS A N 1
ATOM 1008 C CA . HIS A 1 139 ? 31.428 74.975 -0.768 1.00 45.15 137 HIS A CA 1
ATOM 1009 C C . HIS A 1 139 ? 31.324 74.100 0.475 1.00 47.14 137 HIS A C 1
ATOM 1010 O O . HIS A 1 139 ? 30.411 74.273 1.291 1.00 48.71 137 HIS A O 1
ATOM 1017 N N . LEU A 1 140 ? 32.241 73.150 0.612 1.00 40.44 138 LEU A N 1
ATOM 1018 C CA . LEU A 1 140 ? 32.248 72.287 1.785 1.00 44.32 138 LEU A CA 1
ATOM 1019 C C . LEU A 1 140 ? 32.659 73.076 3.033 1.00 44.45 138 LEU A C 1
ATOM 1020 O O . LEU A 1 140 ? 32.455 72.615 4.150 1.00 46.50 138 LEU A O 1
ATOM 1025 N N . SER A 1 141 ? 33.211 74.270 2.818 1.00 46.63 139 SER A N 1
ATOM 1026 C CA . SER A 1 141 ? 33.648 75.174 3.885 1.00 45.42 139 SER A CA 1
ATOM 1027 C C . SER A 1 141 ? 32.658 76.278 4.173 1.00 47.74 139 SER A C 1
ATOM 1028 O O . SER A 1 141 ? 32.752 76.928 5.198 1.00 48.95 139 SER A O 1
ATOM 1031 N N . ALA A 1 142 ? 31.754 76.555 3.242 1.00 44.78 140 ALA A N 1
ATOM 1032 C CA . ALA A 1 142 ? 30.890 77.711 3.407 1.00 44.99 140 ALA A CA 1
ATOM 1033 C C . ALA A 1 142 ? 29.833 77.420 4.471 1.00 44.85 140 ALA A C 1
ATOM 1034 O O . ALA A 1 142 ? 29.245 76.344 4.484 1.00 48.25 140 ALA A O 1
ATOM 1036 N N . PRO A 1 143 ? 29.677 78.341 5.430 1.00 49.38 141 PRO A N 1
ATOM 1037 C CA . PRO A 1 143 ? 28.697 78.294 6.527 1.00 47.13 141 PRO A CA 1
ATOM 1038 C C . PRO A 1 143 ? 27.242 78.461 6.122 1.00 48.02 141 PRO A C 1
ATOM 1039 O O . PRO A 1 143 ? 26.354 77.929 6.796 1.00 49.46 141 PRO A O 1
ATOM 1043 N N . CYS A 1 144 ? 26.955 79.176 5.047 1.00 45.72 142 CYS A N 1
ATOM 1044 C CA . CYS A 1 144 ? 25.542 79.210 4.647 1.00 54.13 142 CYS A CA 1
ATOM 1045 C C . CYS A 1 144 ? 25.126 77.879 4.032 1.00 51.49 142 CYS A C 1
ATOM 1046 O O . CYS A 1 144 ? 23.925 77.570 3.977 1.00 49.62 142 CYS A O 1
ATOM 1049 N N . LEU A 1 145 ? 26.121 77.102 3.588 1.00 48.43 143 LEU A N 1
ATOM 1050 C CA . LEU A 1 145 ? 25.925 75.712 3.148 1.00 45.07 143 LEU A CA 1
ATOM 1051 C C . LEU A 1 145 ? 26.141 74.654 4.227 1.00 43.39 143 LEU A C 1
ATOM 1052 O O . LEU A 1 145 ? 26.052 73.465 3.938 1.00 45.45 143 LEU A O 1
ATOM 1057 N N . ALA A 1 146 ? 26.454 75.060 5.452 1.00 43.50 144 ALA A N 1
ATOM 1058 C CA . ALA A 1 146 ? 26.856 74.070 6.470 1.00 47.33 144 ALA A CA 1
ATOM 1059 C C . ALA A 1 146 ? 25.790 73.013 6.775 1.00 42.65 144 ALA A C 1
ATOM 1060 O O . ALA A 1 146 ? 26.130 71.884 7.058 1.00 46.55 144 ALA A O 1
ATOM 1062 N N . PRO A 1 147 ? 24.502 73.387 6.767 1.00 46.19 145 PRO A N 1
ATOM 1063 C CA . PRO A 1 147 ? 23.449 72.367 6.982 1.00 46.11 145 PRO A CA 1
ATOM 1064 C C . PRO A 1 147 ? 23.307 71.344 5.865 1.00 46.60 145 PRO A C 1
ATOM 1065 O O . PRO A 1 147 ? 22.612 70.352 6.043 1.00 51.70 145 PRO A O 1
ATOM 1069 N N . TYR A 1 148 ? 23.958 71.591 4.734 1.00 45.21 146 TYR A N 1
ATOM 1070 C CA . TYR A 1 148 ? 23.822 70.761 3.545 1.00 40.33 146 TYR A CA 1
ATOM 1071 C C . TYR A 1 148 ? 25.169 70.190 3.192 1.00 38.95 146 TYR A C 1
ATOM 1072 O O . TYR A 1 148 ? 25.454 69.927 2.029 1.00 45.76 146 TYR A O 1
ATOM 1081 N N . ARG A 1 149 ? 26.004 69.989 4.198 1.00 37.45 147 ARG A N 1
ATOM 1082 C CA . ARG A 1 149 ? 27.366 69.526 3.941 1.00 42.72 147 ARG A CA 1
ATOM 1083 C C . ARG A 1 149 ? 27.426 68.061 3.473 1.00 41.04 147 ARG A C 1
ATOM 1084 O O . ARG A 1 149 ? 28.085 67.732 2.495 1.00 45.70 147 ARG A O 1
ATOM 1092 N N . PHE A 1 150 ? 26.750 67.179 4.189 1.00 40.10 148 PHE A N 1
ATOM 1093 C CA . PHE A 1 150 ? 26.774 65.779 3.842 1.00 40.24 148 PHE A CA 1
ATOM 1094 C C . PHE A 1 150 ? 26.123 65.555 2.474 1.00 42.02 148 PHE A C 1
ATOM 1095 O O . PHE A 1 150 ? 26.682 64.872 1.588 1.00 31.17 148 PHE A O 1
ATOM 1103 N N . TYR A 1 151 ? 24.955 66.162 2.312 1.00 34.20 149 TYR A N 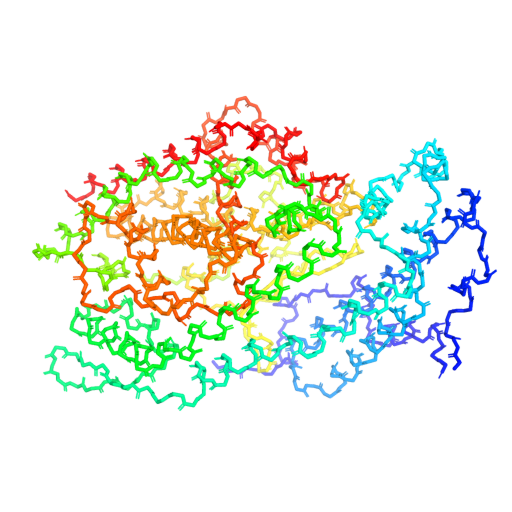1
ATOM 1104 C CA . TYR A 1 151 ? 24.283 66.165 1.049 1.00 34.11 149 TYR A CA 1
ATOM 1105 C C . TYR A 1 151 ? 25.252 66.527 -0.069 1.00 40.20 149 TYR A C 1
ATOM 1106 O O . TYR A 1 151 ? 25.393 65.791 -1.032 1.00 49.99 149 TYR A O 1
ATOM 1115 N N . LEU A 1 152 ? 25.935 67.651 0.042 1.00 38.54 150 LEU A N 1
ATOM 1116 C CA . LEU A 1 152 ? 26.882 68.027 -1.018 1.00 42.64 150 LEU A CA 1
ATOM 1117 C C . LEU A 1 152 ? 28.110 67.150 -1.040 1.00 42.80 150 LEU A C 1
ATOM 1118 O O . LEU A 1 152 ? 28.703 66.948 -2.078 1.00 4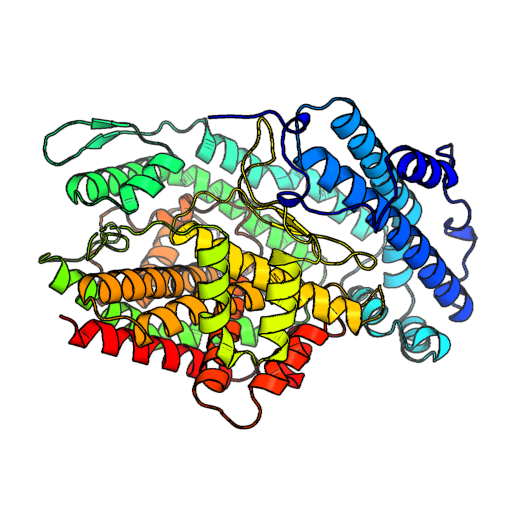0.12 150 LEU A O 1
ATOM 1123 N N . GLU A 1 153 ? 28.512 66.659 0.125 1.00 44.49 151 GLU A N 1
ATOM 1124 C CA . GLU A 1 153 ? 29.683 65.833 0.189 1.00 46.56 151 GLU A CA 1
ATOM 1125 C C . GLU A 1 153 ? 29.447 64.613 -0.682 1.00 50.09 151 GLU A C 1
ATOM 1126 O O . GLU A 1 153 ? 30.297 64.261 -1.500 1.00 52.51 151 GLU A O 1
ATOM 1132 N N . LYS A 1 154 ? 28.275 63.993 -0.517 1.00 51.79 152 LYS A N 1
ATOM 1133 C CA . LYS A 1 154 ? 27.852 62.846 -1.330 1.00 50.43 152 LYS A CA 1
ATOM 1134 C C . LYS A 1 154 ? 27.917 63.149 -2.819 1.00 48.82 152 LYS A C 1
ATOM 1135 O O . LYS A 1 154 ? 28.219 62.282 -3.610 1.00 51.92 152 LYS A O 1
ATOM 1141 N N . ILE A 1 155 ? 27.614 64.373 -3.213 1.00 44.91 153 ILE A N 1
ATOM 1142 C CA . ILE A 1 155 ? 27.657 64.693 -4.623 1.00 41.38 153 ILE A CA 1
ATOM 1143 C C . ILE A 1 155 ? 29.043 65.022 -5.153 1.00 43.39 153 ILE A C 1
ATOM 1144 O O . ILE A 1 155 ? 29.405 64.589 -6.235 1.00 53.43 153 ILE A O 1
ATOM 1149 N N . PHE A 1 156 ? 29.818 65.791 -4.399 1.00 45.68 154 PHE A N 1
ATOM 1150 C CA . PHE A 1 156 ? 31.180 66.173 -4.811 1.00 43.55 154 PHE A CA 1
ATOM 1151 C C . PHE A 1 156 ? 32.160 64.994 -4.790 1.00 42.50 154 PHE A C 1
ATOM 1152 O O . PHE A 1 156 ? 33.179 65.023 -5.459 1.00 42.47 154 PHE A O 1
ATOM 1160 N N . ARG A 1 157 ? 31.867 63.959 -4.018 1.00 40.47 155 ARG A N 1
ATOM 1161 C CA . ARG A 1 157 ? 32.761 62.810 -3.987 1.00 48.21 155 ARG A CA 1
ATOM 1162 C C . ARG A 1 157 ? 32.846 62.128 -5.351 1.00 47.03 155 ARG A C 1
ATOM 1163 O O . ARG A 1 157 ? 33.756 61.335 -5.608 1.00 48.54 155 ARG A O 1
ATOM 1171 N N . LEU A 1 158 ? 31.889 62.430 -6.219 1.00 46.86 156 LEU A N 1
ATOM 1172 C CA . LEU A 1 158 ? 31.788 61.753 -7.510 1.00 52.25 156 LEU A CA 1
ATOM 1173 C C . LEU A 1 158 ? 32.664 62.400 -8.581 1.00 52.44 156 LEU A C 1
ATOM 1174 O O . LEU A 1 158 ? 32.862 61.848 -9.659 1.00 53.92 156 LEU A O 1
ATOM 1179 N N . SER A 1 159 ? 33.186 63.574 -8.267 1.00 52.63 157 SER A N 1
ATOM 1180 C CA . SER A 1 159 ? 34.028 64.329 -9.186 1.00 54.24 157 SER A CA 1
ATOM 1181 C C . SER A 1 159 ? 35.246 63.517 -9.639 1.00 52.04 157 SER A C 1
ATOM 1182 O O . SER A 1 159 ? 35.574 63.498 -10.818 1.00 53.56 157 SER A O 1
ATOM 1185 N N . ILE A 1 160 ? 35.920 62.852 -8.710 1.00 47.03 158 ILE A N 1
ATOM 1186 C CA . ILE A 1 160 ? 37.124 62.117 -9.070 1.00 52.11 158 ILE A CA 1
ATOM 1187 C C . ILE A 1 160 ? 36.876 60.836 -9.898 1.00 58.63 158 ILE A C 1
ATOM 1188 O O . ILE A 1 160 ? 37.821 60.152 -10.299 1.00 64.59 158 ILE A O 1
ATOM 1193 N N . HIS A 1 161 ? 35.609 60.499 -10.131 1.00 57.76 159 HIS A N 1
ATOM 1194 C CA . HIS A 1 161 ? 35.251 59.342 -10.953 1.00 53.20 159 HIS A CA 1
ATOM 1195 C C . HIS A 1 161 ? 34.232 59.789 -11.997 1.00 53.68 159 HIS A C 1
ATOM 1196 O O . HIS A 1 161 ? 33.331 59.041 -12.339 1.00 57.08 159 HIS A O 1
ATOM 1203 N N . THR A 1 162 ? 34.350 61.029 -12.459 1.00 54.70 160 THR A N 1
ATOM 1204 C CA . THR A 1 162 ? 33.472 61.584 -13.483 1.00 58.16 160 THR A CA 1
ATOM 1205 C C . THR A 1 162 ? 34.325 62.336 -14.506 1.00 66.21 160 THR A C 1
ATOM 1206 O O . THR A 1 162 ? 35.008 63.314 -14.161 1.00 71.15 160 THR A O 1
ATOM 1210 N N . GLY A 1 163 ? 34.286 61.874 -15.758 1.00 64.00 161 GLY A N 1
ATOM 1211 C CA . GLY A 1 163 ? 35.123 62.431 -16.821 1.00 62.43 161 GLY A CA 1
ATOM 1212 C C . GLY A 1 163 ? 34.467 63.576 -17.580 1.00 61.37 161 GLY A C 1
ATOM 1213 O O . GLY A 1 163 ? 33.479 64.162 -17.125 1.00 60.75 161 GLY A O 1
ATOM 1214 N N . THR A 1 164 ? 35.017 63.896 -18.745 1.00 56.07 162 THR A N 1
ATOM 1215 C CA . THR A 1 164 ? 34.510 65.007 -19.538 1.00 58.55 162 THR A CA 1
ATOM 1216 C C . THR A 1 164 ? 33.075 64.710 -19.940 1.00 57.17 162 THR A C 1
ATOM 1217 O O . THR A 1 164 ? 32.659 63.567 -19.976 1.00 62.13 162 THR A O 1
ATOM 1221 N N . PRO A 1 165 ? 32.307 65.744 -20.226 1.00 57.10 163 PRO A N 1
ATOM 1222 C CA . PRO A 1 165 ? 30.881 65.551 -20.419 1.00 62.77 163 PRO A CA 1
ATOM 1223 C C . PRO A 1 165 ? 30.548 64.659 -21.609 1.00 65.49 163 PRO A C 1
ATOM 1224 O O . PRO A 1 165 ? 29.523 63.977 -21.590 1.00 64.20 163 PRO A O 1
ATOM 1228 N N . GLY A 1 166 ? 31.415 64.675 -22.622 1.00 69.18 164 GLY A N 1
ATOM 1229 C CA . GLY A 1 166 ? 31.344 63.756 -23.762 1.00 66.04 164 GLY A CA 1
ATOM 1230 C C . GLY A 1 166 ? 31.703 62.322 -23.369 1.00 69.09 164 GLY A C 1
ATOM 1231 O O . GLY A 1 166 ? 30.998 61.384 -23.746 1.00 71.25 164 GLY A O 1
ATOM 1232 N N . GLU A 1 167 ? 32.791 62.134 -22.623 1.00 60.41 165 GLU A N 1
ATOM 1233 C CA . GLU A 1 167 ? 33.043 60.836 -22.023 1.00 65.28 165 GLU A CA 1
ATOM 1234 C C . GLU A 1 167 ? 31.803 60.326 -21.263 1.00 66.02 165 GLU A C 1
ATOM 1235 O O . GLU A 1 167 ? 31.376 59.190 -21.457 1.00 68.61 165 GLU A O 1
ATOM 1241 N N . GLU A 1 168 ? 31.208 61.156 -20.416 1.00 62.82 166 GLU A N 1
ATOM 1242 C CA . GLU A 1 168 ? 30.062 60.692 -19.626 1.00 64.74 166 GLU A CA 1
ATOM 1243 C C . GLU A 1 168 ? 28.847 60.462 -20.511 1.00 62.49 166 GLU A C 1
ATOM 1244 O O . GLU A 1 168 ? 28.061 59.556 -20.270 1.00 67.12 166 GLU A O 1
ATOM 1250 N N . LYS A 1 169 ? 28.691 61.277 -21.542 1.00 62.91 167 LYS A N 1
ATOM 1251 C CA . LYS A 1 169 ? 27.562 61.114 -22.452 1.00 65.64 167 LYS A CA 1
ATOM 1252 C C . LYS A 1 169 ? 27.544 59.696 -23.025 1.00 60.77 167 LYS A C 1
ATOM 1253 O O . LYS A 1 169 ? 26.486 59.131 -23.291 1.00 58.78 167 LYS A O 1
ATOM 1259 N N . ILE A 1 170 ? 28.724 59.128 -23.216 1.00 51.57 168 ILE A N 1
ATOM 1260 C CA . ILE A 1 170 ? 28.831 57.810 -23.793 1.00 55.19 168 ILE A CA 1
ATOM 1261 C C . ILE A 1 170 ? 28.472 56.716 -22.788 1.00 57.18 168 ILE A C 1
ATOM 1262 O O . ILE A 1 170 ? 27.715 55.796 -23.107 1.00 58.30 168 ILE A O 1
ATOM 1267 N N . LEU A 1 171 ? 29.007 56.814 -21.579 1.00 52.68 169 LEU A N 1
ATOM 1268 C CA . LEU A 1 171 ? 28.686 55.831 -20.567 1.00 53.89 169 LEU A CA 1
ATOM 1269 C C . LEU A 1 171 ? 27.190 55.768 -20.339 1.00 56.36 169 LEU A C 1
ATOM 1270 O O . LEU A 1 171 ? 26.616 54.684 -20.240 1.00 63.66 169 LEU A O 1
ATOM 1275 N N . ALA A 1 172 ? 26.553 56.925 -20.261 1.00 50.56 170 ALA A N 1
ATOM 1276 C CA . ALA A 1 172 ? 25.121 56.949 -20.002 1.00 56.98 170 ALA A CA 1
ATOM 1277 C C . ALA A 1 172 ? 24.389 56.283 -21.160 1.00 58.18 170 ALA A C 1
ATOM 1278 O O . ALA A 1 172 ? 23.239 55.881 -21.037 1.00 60.93 170 ALA A O 1
ATOM 1280 N N . SER A 1 173 ? 25.084 56.170 -22.283 1.00 55.30 171 SER A N 1
ATOM 1281 C CA . SER A 1 173 ? 24.476 55.776 -23.536 1.00 51.01 171 SER A CA 1
ATOM 1282 C C . SER A 1 173 ? 24.515 54.269 -23.631 1.00 48.70 171 SER A C 1
ATOM 1283 O O . SER A 1 173 ? 23.628 53.645 -24.188 1.00 52.48 171 SER A O 1
ATOM 1286 N N . ALA A 1 174 ? 25.570 53.693 -23.079 1.00 48.13 172 ALA A N 1
ATOM 1287 C CA . ALA A 1 174 ? 25.773 52.260 -23.087 1.00 49.14 172 ALA A CA 1
ATOM 1288 C C . ALA A 1 174 ? 24.721 51.534 -22.251 1.00 52.77 172 ALA A C 1
ATOM 1289 O O . ALA A 1 174 ? 24.539 50.323 -22.388 1.00 53.50 172 ALA A O 1
ATOM 1291 N N . PHE A 1 175 ? 24.032 52.269 -21.382 1.00 55.28 173 PHE A N 1
ATOM 1292 C CA . PHE A 1 175 ? 23.139 51.640 -20.429 1.00 53.15 173 PHE A CA 1
ATOM 1293 C C . PHE A 1 175 ? 22.122 50.818 -21.180 1.00 51.30 173 PHE A C 1
ATOM 1294 O O . PHE A 1 175 ? 21.900 49.643 -20.875 1.00 47.76 173 PHE A O 1
ATOM 1302 N N . THR A 1 176 ? 21.513 51.453 -22.175 1.00 51.55 174 THR A N 1
ATOM 1303 C CA . THR A 1 176 ? 20.475 50.842 -22.980 1.00 49.28 174 THR A CA 1
ATOM 1304 C C . THR A 1 176 ? 20.889 49.468 -23.549 1.00 51.23 174 THR A C 1
ATOM 1305 O O . THR A 1 176 ? 20.341 48.445 -23.157 1.00 51.77 174 THR A O 1
ATOM 1309 N N . PRO A 1 177 ? 21.877 49.432 -24.450 1.00 48.88 175 PRO A N 1
ATOM 1310 C CA . PRO A 1 177 ? 22.320 48.145 -24.968 1.00 49.02 175 PRO A CA 1
ATOM 1311 C C . PRO A 1 177 ? 22.736 47.136 -23.891 1.00 51.81 175 PRO A C 1
ATOM 1312 O O . PRO A 1 177 ? 22.598 45.916 -24.101 1.00 52.70 175 PRO A O 1
ATOM 1316 N N . LEU A 1 178 ? 23.244 47.619 -22.761 1.00 46.42 176 LEU A N 1
ATOM 1317 C CA . LEU A 1 178 ? 23.752 46.706 -21.742 1.00 45.90 176 LEU A CA 1
ATOM 1318 C C . LEU A 1 178 ? 22.653 46.111 -20.856 1.00 48.10 176 LEU A C 1
ATOM 1319 O O . LEU A 1 178 ? 22.942 45.382 -19.919 1.00 44.34 176 LEU A O 1
ATOM 1324 N N . GLU A 1 179 ? 21.395 46.412 -21.151 1.00 44.61 177 GLU A N 1
ATOM 1325 C CA . GLU A 1 179 ? 20.312 45.790 -20.422 1.00 50.09 177 GLU A CA 1
ATOM 1326 C C . GLU A 1 179 ? 20.100 44.373 -20.933 1.00 54.42 177 GLU A C 1
ATOM 1327 O O . GLU A 1 179 ? 19.368 43.589 -20.316 1.00 56.16 177 GLU A O 1
ATOM 1333 N N . VAL A 1 180 ? 20.694 44.049 -22.083 1.00 48.24 178 VAL A N 1
ATOM 1334 C CA . VAL A 1 180 ? 20.264 42.837 -22.763 1.00 46.20 178 VAL A CA 1
ATOM 1335 C C . VAL A 1 180 ? 20.527 41.612 -21.918 1.00 39.32 178 VAL A C 1
ATOM 1336 O O . VAL A 1 180 ? 19.685 40.740 -21.855 1.00 42.97 178 VAL A O 1
ATOM 1340 N N . ALA A 1 181 ? 21.666 41.554 -21.242 1.00 37.92 179 ALA A N 1
ATOM 1341 C CA . ALA A 1 181 ? 21.967 40.351 -20.492 1.00 41.45 179 ALA A CA 1
ATOM 1342 C C . ALA A 1 181 ? 20.824 40.005 -19.535 1.00 41.53 179 ALA A C 1
ATOM 1343 O O . ALA A 1 181 ? 20.278 38.897 -19.588 1.00 41.16 179 ALA A O 1
ATOM 1345 N N . SER A 1 182 ? 20.431 40.970 -18.711 1.00 45.75 180 SER A N 1
ATOM 1346 C CA . SER A 1 182 ? 19.385 40.770 -17.708 1.00 45.47 180 SER A CA 1
ATOM 1347 C C . SER A 1 182 ? 18.043 40.446 -18.307 1.00 43.13 180 SER A C 1
ATOM 1348 O O . SER A 1 182 ? 17.279 39.670 -17.732 1.00 50.28 180 SER A O 1
ATOM 1351 N N . LYS A 1 183 ? 17.744 41.032 -19.455 1.00 41.62 181 LYS A N 1
ATOM 1352 C CA . LYS A 1 183 ? 16.441 40.826 -20.071 1.00 45.81 181 LYS A CA 1
ATOM 1353 C C . LYS A 1 183 ? 16.319 39.400 -20.593 1.00 46.72 181 LYS A C 1
ATOM 1354 O O . LYS A 1 183 ? 15.316 38.717 -20.367 1.00 48.38 181 LYS A O 1
ATOM 1360 N N . ALA A 1 184 ? 17.351 38.950 -21.292 1.00 41.58 182 ALA A N 1
ATOM 1361 C CA . ALA A 1 184 ? 17.336 37.632 -21.856 1.00 38.11 182 ALA A CA 1
ATOM 1362 C C . ALA A 1 184 ? 17.255 36.614 -20.714 1.00 45.00 182 ALA A C 1
ATOM 1363 O O . ALA A 1 184 ? 16.452 35.664 -20.758 1.00 45.61 182 ALA A O 1
ATOM 1365 N N . PHE A 1 185 ? 18.077 36.824 -19.686 1.00 36.16 183 PHE A N 1
ATOM 1366 C CA . PHE A 1 185 ? 17.983 36.018 -18.495 1.00 37.44 183 PHE A CA 1
ATOM 1367 C C . PHE A 1 185 ? 16.550 35.876 -17.997 1.00 41.52 183 PHE A C 1
ATOM 1368 O O . PHE A 1 185 ? 16.144 34.778 -17.623 1.00 45.39 183 PHE A O 1
ATOM 1376 N N . SER A 1 186 ? 15.775 36.959 -17.977 1.00 37.65 184 SER A N 1
ATOM 1377 C CA . SER A 1 186 ? 14.422 36.844 -17.417 1.00 40.89 184 SER A CA 1
ATOM 1378 C C . SER A 1 186 ? 13.493 36.071 -18.295 1.00 42.35 184 SER A C 1
ATOM 1379 O O . SER A 1 186 ? 12.712 35.257 -17.800 1.00 43.45 184 SER A O 1
ATOM 1382 N N . SER A 1 187 ? 13.552 36.319 -19.599 1.00 40.75 185 SER A N 1
ATOM 1383 C CA . SER A 1 187 ? 12.645 35.607 -20.479 1.00 41.42 185 SER A CA 1
ATOM 1384 C C . SER A 1 187 ? 12.932 34.106 -20.389 1.00 43.51 185 SER A C 1
ATOM 1385 O O . SER A 1 187 ? 12.001 33.302 -20.401 1.00 45.14 185 SER A O 1
ATOM 1388 N N . LEU A 1 188 ? 14.205 33.723 -20.264 1.00 42.09 186 LEU A N 1
ATOM 1389 C CA . LEU A 1 188 ? 14.539 32.287 -20.144 1.00 42.65 186 LEU A CA 1
ATOM 1390 C C . LEU A 1 188 ? 14.125 31.718 -18.801 1.00 42.20 186 LEU A C 1
ATOM 1391 O O . LEU A 1 188 ? 13.457 30.678 -18.715 1.00 40.18 186 LEU A O 1
ATOM 1396 N N . SER A 1 189 ? 14.533 32.417 -17.755 1.00 39.37 187 SER A N 1
ATOM 1397 C CA . SER A 1 189 ? 14.366 31.918 -16.419 1.00 42.43 187 SER A CA 1
ATOM 1398 C C . SER A 1 189 ? 12.907 31.900 -16.012 1.00 48.21 187 SER A C 1
ATOM 1399 O O . SER A 1 189 ? 12.424 30.912 -15.490 1.00 51.17 187 SER A O 1
ATOM 1402 N N . ASP A 1 190 ? 12.201 32.991 -16.270 1.00 52.40 188 ASP A N 1
ATOM 1403 C CA . ASP A 1 190 ? 10.838 33.134 -15.802 1.00 53.62 188 ASP A CA 1
ATOM 1404 C C . ASP A 1 190 ? 9.779 32.616 -16.760 1.00 57.77 188 ASP A C 1
ATOM 1405 O O . ASP A 1 190 ? 8.696 32.253 -16.312 1.00 64.14 188 ASP A O 1
ATOM 1410 N N . SER A 1 191 ? 10.077 32.552 -18.058 1.00 55.06 189 SER A N 1
ATOM 1411 C CA . SER A 1 191 ? 9.021 32.272 -19.045 1.00 50.72 189 SER A CA 1
ATOM 1412 C C . SER A 1 191 ? 9.233 31.088 -19.953 1.00 49.55 189 SER A C 1
ATOM 1413 O O . SER A 1 191 ? 8.335 30.275 -20.097 1.00 54.58 189 SER A O 1
ATOM 1416 N N . GLU A 1 192 ? 10.392 30.999 -20.595 1.00 49.36 190 GLU A N 1
ATOM 1417 C CA . GLU A 1 192 ? 10.503 30.127 -21.763 1.00 48.82 190 GLU A CA 1
ATOM 1418 C C . GLU A 1 192 ? 11.092 28.763 -21.501 1.00 50.76 190 GLU A C 1
ATOM 1419 O O . GLU A 1 192 ? 10.667 27.771 -22.085 1.00 50.28 190 GLU A O 1
ATOM 1425 N N . ILE A 1 193 ? 12.068 28.679 -20.617 1.00 55.31 191 ILE A N 1
ATOM 1426 C CA . ILE A 1 193 ? 12.570 27.355 -20.315 1.00 52.68 191 ILE A CA 1
ATOM 1427 C C . ILE A 1 193 ? 11.417 26.610 -19.663 1.00 49.33 191 ILE A C 1
ATOM 1428 O O . ILE A 1 193 ? 10.751 27.150 -18.807 1.00 51.22 191 ILE A O 1
ATOM 1433 N N . PRO A 1 194 ? 11.144 25.384 -20.100 1.00 52.15 192 PRO A N 1
ATOM 1434 C CA . PRO A 1 194 ? 10.008 24.688 -19.497 1.00 54.62 192 PRO A CA 1
ATOM 1435 C C . PRO A 1 194 ? 10.309 24.131 -18.102 1.00 56.45 192 PRO A C 1
ATOM 1436 O O . PRO A 1 194 ? 11.416 23.645 -17.832 1.00 53.88 192 PRO A O 1
ATOM 1440 N N . PHE A 1 195 ? 9.317 24.214 -17.225 1.00 55.48 193 PHE A N 1
ATOM 1441 C CA . PHE A 1 195 ? 9.416 23.608 -15.922 1.00 51.98 193 PHE A CA 1
ATOM 1442 C C . PHE A 1 195 ? 9.116 22.126 -16.008 1.00 58.49 193 PHE A C 1
ATOM 1443 O O . PHE A 1 195 ? 8.526 21.663 -16.986 1.00 63.90 193 PHE A O 1
ATOM 1451 N N . GLY A 1 196 ? 9.538 21.379 -14.992 1.00 59.68 194 GLY A N 1
ATOM 1452 C CA . GLY A 1 196 ? 9.298 19.943 -14.953 1.00 61.59 194 GLY A CA 1
ATOM 1453 C C . GLY A 1 196 ? 8.276 19.602 -13.884 1.00 61.53 194 GLY A C 1
ATOM 1454 O O . GLY A 1 196 ? 7.412 20.423 -13.560 1.00 57.42 194 GLY A O 1
ATOM 1455 N N . GLN A 1 197 ? 8.390 18.396 -13.327 1.00 64.16 195 GLN A N 1
ATOM 1456 C CA . GLN A 1 197 ? 7.431 17.902 -12.335 1.00 63.74 195 GLN A CA 1
ATOM 1457 C C . GLN A 1 197 ? 8.050 17.352 -11.070 1.00 57.78 195 GLN A C 1
ATOM 1458 O O . GLN A 1 197 ? 8.963 16.528 -11.108 1.00 54.15 195 GLN A O 1
ATOM 1464 N N . ALA A 1 198 ? 7.515 17.785 -9.944 1.00 51.53 196 ALA A N 1
ATOM 1465 C CA . ALA A 1 198 ? 7.825 17.148 -8.684 1.00 51.03 196 ALA A CA 1
ATOM 1466 C C . ALA A 1 198 ? 6.926 15.920 -8.469 1.00 57.83 196 ALA A C 1
ATOM 1467 O O . ALA A 1 198 ? 5.937 15.740 -9.184 1.00 61.51 196 ALA A O 1
ATOM 1469 N N . THR A 1 199 ? 7.278 15.090 -7.480 1.00 60.93 197 THR A N 1
ATOM 1470 C CA . THR A 1 199 ? 6.483 13.931 -7.074 1.00 59.12 197 THR A CA 1
ATOM 1471 C C . THR A 1 199 ? 6.442 13.786 -5.551 1.00 58.39 197 THR A C 1
ATOM 1472 O O . THR A 1 199 ? 7.460 13.958 -4.881 1.00 55.69 197 THR A O 1
ATOM 1476 N N . ASP A 1 200 ? 5.281 13.445 -5.000 1.00 56.92 198 ASP A N 1
ATOM 1477 C CA . ASP A 1 200 ? 5.208 13.167 -3.572 1.00 60.11 198 ASP A CA 1
ATOM 1478 C C . ASP A 1 200 ? 5.424 11.689 -3.260 1.00 64.03 198 ASP A C 1
ATOM 1479 O O . ASP A 1 200 ? 5.740 10.893 -4.161 1.00 67.47 198 ASP A O 1
ATOM 1484 N N . SER A 1 201 ? 5.303 11.327 -1.986 1.00 64.61 199 SER A N 1
ATOM 1485 C CA . SER A 1 201 ? 5.540 9.944 -1.578 1.00 71.07 199 SER A CA 1
ATOM 1486 C C . SER A 1 201 ? 4.533 9.015 -2.206 1.00 73.63 199 SER A C 1
ATOM 1487 O O . SER A 1 201 ? 4.888 7.923 -2.641 1.00 75.12 199 SER A O 1
ATOM 1490 N N . GLU A 1 202 ? 3.275 9.451 -2.248 1.00 77.50 200 GLU A N 1
ATOM 1491 C CA . GLU A 1 202 ? 2.228 8.665 -2.893 1.00 82.22 200 GLU A CA 1
ATOM 1492 C C . GLU A 1 202 ? 2.665 8.367 -4.312 1.00 80.76 200 GLU A C 1
ATOM 1493 O O . GLU A 1 202 ? 2.989 7.227 -4.653 1.00 80.45 200 GLU A O 1
ATOM 1499 N N . GLY A 1 203 ? 2.732 9.419 -5.116 1.00 80.25 201 GLY A N 1
ATOM 1500 C CA . GLY A 1 203 ? 3.121 9.299 -6.510 1.00 75.45 201 GLY A CA 1
ATOM 1501 C C . GLY A 1 203 ? 2.343 10.304 -7.330 1.00 71.20 201 GLY A C 1
ATOM 1502 O O . GLY A 1 203 ? 2.382 10.256 -8.554 1.00 69.69 201 GLY A O 1
ATOM 1503 N N . ASN A 1 204 ? 1.622 11.198 -6.648 1.00 68.90 202 ASN A N 1
ATOM 1504 C CA . ASN A 1 204 ? 1.009 12.359 -7.292 1.00 75.41 202 ASN A CA 1
ATOM 1505 C C . ASN A 1 204 ? 2.092 13.272 -7.811 1.00 76.58 202 ASN A C 1
ATOM 1506 O O . ASN A 1 204 ? 2.979 13.659 -7.051 1.00 80.18 202 ASN A O 1
ATOM 1511 N N . SER A 1 205 ? 2.040 13.634 -9.087 1.00 74.83 203 SER A N 1
ATOM 1512 C CA . SER A 1 205 ? 3.012 14.600 -9.561 1.00 74.32 203 SER A CA 1
ATOM 1513 C C . SER A 1 205 ? 2.451 15.994 -9.359 1.00 72.94 203 SER A C 1
ATOM 1514 O O . SER A 1 205 ? 1.250 16.211 -9.460 1.00 71.68 203 SER A O 1
ATOM 1517 N N . HIS A 1 206 ? 3.334 16.913 -8.995 1.00 73.84 204 HIS A N 1
ATOM 1518 C CA . HIS A 1 206 ? 2.971 18.294 -8.766 1.00 77.30 204 HIS A CA 1
ATOM 1519 C C . HIS A 1 206 ? 3.820 19.084 -9.753 1.00 81.44 204 HIS A C 1
ATOM 1520 O O . HIS A 1 206 ? 5.045 19.046 -9.677 1.00 85.81 204 HIS A O 1
ATOM 1527 N N . PRO A 1 207 ? 3.185 19.757 -10.724 1.00 85.03 205 PRO A N 1
ATOM 1528 C CA . PRO A 1 207 ? 3.979 20.523 -11.689 1.00 81.10 205 PRO A CA 1
ATOM 1529 C C . PRO A 1 207 ? 4.536 21.797 -11.059 1.00 73.29 205 PRO A C 1
ATOM 1530 O O . PRO A 1 207 ? 4.027 22.257 -10.034 1.00 69.44 205 PRO A O 1
ATOM 1534 N N . LEU A 1 208 ? 5.586 22.344 -11.667 1.00 66.31 206 LEU A N 1
ATOM 1535 C CA . LEU A 1 208 ? 6.452 23.307 -10.985 1.00 57.68 206 LEU A CA 1
ATOM 1536 C C . LEU A 1 208 ? 6.389 24.708 -11.530 1.00 58.92 206 LEU A C 1
ATOM 1537 O O . LEU A 1 208 ? 6.050 24.937 -12.700 1.00 61.01 206 LEU A O 1
ATOM 1542 N N . SER A 1 209 ? 6.751 25.635 -10.658 1.00 52.14 207 SER A N 1
ATOM 1543 C CA . SER A 1 209 ? 6.820 27.028 -10.983 1.00 53.52 207 SER A CA 1
ATOM 1544 C C . SER A 1 209 ? 7.737 27.634 -9.934 1.00 51.90 207 SER A C 1
ATOM 1545 O O . SER A 1 209 ? 8.023 27.002 -8.929 1.00 54.44 207 SER A O 1
ATOM 1548 N N . HIS A 1 210 ? 8.199 28.853 -10.135 1.00 51.07 208 HIS A N 1
ATOM 1549 C CA . HIS A 1 210 ? 9.010 29.453 -9.098 1.00 55.23 208 HIS A CA 1
ATOM 1550 C C . HIS A 1 210 ? 8.285 29.476 -7.759 1.00 54.74 208 HIS A C 1
ATOM 1551 O O . HIS A 1 210 ? 8.850 29.070 -6.738 1.00 54.94 208 HIS A O 1
ATOM 1558 N N . ALA A 1 211 ? 7.023 29.894 -7.768 1.00 59.38 209 ALA A N 1
ATOM 1559 C CA . ALA A 1 211 ? 6.267 29.985 -6.519 1.00 60.12 209 ALA A CA 1
ATOM 1560 C C . ALA A 1 211 ? 5.969 28.610 -5.916 1.00 58.49 209 ALA A C 1
ATOM 1561 O O . ALA A 1 211 ? 6.019 28.450 -4.698 1.00 56.26 209 ALA A O 1
ATOM 1563 N N . LEU A 1 212 ? 5.685 27.622 -6.760 1.00 53.94 210 LEU A N 1
ATOM 1564 C CA . LEU A 1 212 ? 5.502 26.266 -6.268 1.00 55.56 210 LEU A CA 1
ATOM 1565 C C . LEU A 1 212 ? 6.796 25.674 -5.714 1.00 58.65 210 LEU A C 1
ATOM 1566 O O . LEU A 1 212 ? 6.780 25.037 -4.656 1.00 60.27 210 LEU A O 1
ATOM 1571 N N . ALA A 1 213 ? 7.908 25.889 -6.418 1.00 52.67 211 ALA A N 1
ATOM 1572 C CA . ALA A 1 213 ? 9.209 25.429 -5.948 1.00 48.34 211 ALA A CA 1
ATOM 1573 C C . ALA A 1 213 ? 9.481 25.920 -4.543 1.00 48.56 211 ALA A C 1
ATOM 1574 O O . ALA A 1 213 ? 9.990 25.159 -3.716 1.00 55.11 211 ALA A O 1
ATOM 1576 N N . SER A 1 214 ? 9.145 27.173 -4.261 1.00 45.12 212 SER A N 1
ATOM 1577 C CA . SER A 1 214 ? 9.348 27.706 -2.902 1.00 54.73 212 SER A CA 1
ATOM 1578 C C . SER A 1 214 ? 8.447 27.026 -1.888 1.00 58.71 212 SER A C 1
ATOM 1579 O O . SER A 1 214 ? 8.844 26.805 -0.742 1.00 61.02 212 SER A O 1
ATOM 1582 N N . LEU A 1 215 ? 7.226 26.714 -2.312 1.00 58.59 213 LEU A N 1
ATOM 1583 C CA . LEU A 1 215 ? 6.273 26.046 -1.448 1.00 58.65 213 LEU A CA 1
ATOM 1584 C C . LEU A 1 215 ? 6.771 24.644 -1.127 1.00 57.02 213 LEU A C 1
ATOM 1585 O O . LEU A 1 215 ? 6.833 24.252 0.043 1.00 53.69 213 LEU A O 1
ATOM 1590 N N . TYR A 1 216 ? 7.159 23.901 -2.159 1.00 53.20 214 TYR A N 1
ATOM 1591 C CA . TYR A 1 216 ? 7.681 22.567 -1.926 1.00 53.35 214 TYR A CA 1
ATOM 1592 C C . TYR A 1 216 ? 8.965 22.502 -1.079 1.00 48.88 214 TYR A C 1
ATOM 1593 O O . TYR A 1 216 ? 9.144 21.537 -0.366 1.00 47.74 214 TYR A O 1
ATOM 1602 N N . MET A 1 217 ? 9.840 23.506 -1.142 1.00 48.25 215 MET A N 1
ATOM 1603 C CA . MET A 1 217 ? 11.009 23.568 -0.236 1.00 50.26 215 MET A CA 1
ATOM 1604 C C . MET A 1 217 ? 10.613 23.372 1.217 1.00 53.25 215 MET A C 1
ATOM 1605 O O . MET A 1 217 ? 11.390 22.860 2.033 1.00 53.59 215 MET A O 1
ATOM 1610 N N . GLN A 1 218 ? 9.415 23.832 1.553 1.00 55.46 216 GLN A N 1
ATOM 1611 C CA . GLN A 1 218 ? 8.975 23.814 2.936 1.00 56.83 216 GLN A CA 1
ATOM 1612 C C . GLN A 1 218 ? 8.076 22.638 3.202 1.00 53.99 216 GLN A C 1
ATOM 1613 O O . GLN A 1 218 ? 7.460 22.566 4.262 1.00 50.38 216 GLN A O 1
ATOM 1619 N N . SER A 1 219 ? 7.972 21.726 2.240 1.00 52.65 217 SER A N 1
ATOM 1620 C CA . SER A 1 219 ? 7.041 20.629 2.406 1.00 53.31 217 SER A CA 1
ATOM 1621 C C . SER A 1 219 ? 7.439 19.671 3.513 1.00 60.48 217 SER A C 1
ATOM 1622 O O . SER A 1 219 ? 8.573 19.646 4.014 1.00 63.82 217 SER A O 1
ATOM 1625 N N . THR A 1 220 ? 6.475 18.847 3.854 1.00 60.47 218 THR A N 1
ATOM 1626 C CA . THR A 1 220 ? 6.600 17.910 4.923 1.00 57.42 218 THR A CA 1
ATOM 1627 C C . THR A 1 220 ? 6.943 16.545 4.334 1.00 56.40 218 THR A C 1
ATOM 1628 O O . THR A 1 220 ? 7.408 15.648 5.026 1.00 55.15 218 THR A O 1
ATOM 1632 N N . ASP A 1 221 ? 6.749 16.422 3.025 1.00 56.91 219 ASP A N 1
ATOM 1633 C CA . ASP A 1 221 ? 7.011 15.190 2.302 1.00 52.48 219 ASP A CA 1
ATOM 1634 C C . ASP A 1 221 ? 8.396 15.280 1.660 1.00 48.78 219 ASP A C 1
ATOM 1635 O O . ASP A 1 221 ? 8.616 16.011 0.694 1.00 47.21 219 ASP A O 1
ATOM 1640 N N . ARG A 1 222 ? 9.349 14.551 2.211 1.00 46.67 220 ARG A N 1
ATOM 1641 C CA . ARG A 1 222 ? 10.708 14.635 1.702 1.00 43.73 220 ARG A CA 1
ATOM 1642 C C . ARG A 1 222 ? 10.823 14.370 0.202 1.00 45.74 220 ARG A C 1
ATOM 1643 O O . ARG A 1 222 ? 11.704 14.916 -0.460 1.00 47.63 220 ARG A O 1
ATOM 1651 N N . GLU A 1 223 ? 9.944 13.535 -0.336 1.00 45.69 221 GLU A N 1
ATOM 1652 C CA . GLU A 1 223 ? 10.060 13.118 -1.735 1.00 48.31 221 GLU A CA 1
ATOM 1653 C C . GLU A 1 223 ? 9.712 14.276 -2.677 1.00 53.36 221 GLU A C 1
ATOM 1654 O O . GLU A 1 223 ? 10.308 14.425 -3.757 1.00 57.42 221 GLU A O 1
ATOM 1660 N N . LEU A 1 224 ? 8.730 15.071 -2.251 1.00 47.55 222 LEU A N 1
ATOM 1661 C CA . LEU A 1 224 ? 8.347 16.293 -2.909 1.00 46.11 222 LEU A CA 1
ATOM 1662 C C . LEU A 1 224 ? 9.509 17.278 -2.856 1.00 48.78 222 LEU A C 1
ATOM 1663 O O . LEU A 1 224 ? 9.865 17.866 -3.882 1.00 48.88 222 LEU A O 1
ATOM 1668 N N . ARG A 1 225 ? 10.113 17.449 -1.675 1.00 44.95 223 ARG A N 1
ATOM 1669 C CA . ARG A 1 225 ? 11.231 18.379 -1.547 1.00 39.10 223 ARG A CA 1
ATOM 1670 C C . ARG A 1 225 ? 12.330 17.948 -2.498 1.00 37.90 223 ARG A C 1
ATOM 1671 O O . ARG A 1 225 ? 12.911 18.757 -3.215 1.00 42.63 223 ARG A O 1
ATOM 1679 N N . LYS A 1 226 ? 12.580 16.650 -2.535 1.00 39.92 224 LYS A N 1
ATOM 1680 C CA . LYS A 1 226 ? 13.689 16.114 -3.298 1.00 38.76 224 LYS A CA 1
ATOM 1681 C C . LYS A 1 226 ? 13.475 16.228 -4.801 1.00 45.53 224 LYS A C 1
ATOM 1682 O O . LYS A 1 226 ? 14.384 16.705 -5.519 1.00 46.51 224 LYS A O 1
ATOM 1688 N N . THR A 1 227 ? 12.306 15.802 -5.299 1.00 41.71 225 THR A N 1
ATOM 1689 C CA . THR A 1 227 ? 12.102 15.794 -6.775 1.00 44.31 225 THR A CA 1
ATOM 1690 C C . THR A 1 227 ? 11.899 17.198 -7.325 1.00 42.26 225 THR A C 1
ATOM 1691 O O . THR A 1 227 ? 12.179 17.468 -8.489 1.00 47.58 225 THR A O 1
ATOM 1695 N N . SER A 1 228 ? 11.447 18.087 -6.452 1.00 37.60 226 SER A N 1
ATOM 1696 C CA . SER A 1 228 ? 11.292 19.494 -6.756 1.00 39.73 226 SER A CA 1
ATOM 1697 C C . SER A 1 228 ? 12.644 20.188 -6.909 1.00 43.54 226 SER A C 1
ATOM 1698 O O . SER A 1 228 ? 12.943 20.797 -7.941 1.00 48.21 226 SER A O 1
ATOM 1701 N N . TYR A 1 229 ? 13.474 20.077 -5.879 1.00 42.27 227 TYR A N 1
ATOM 1702 C CA . TYR A 1 229 ? 14.859 20.543 -5.957 1.00 39.19 227 TYR A CA 1
ATOM 1703 C C . TYR A 1 229 ? 15.610 19.977 -7.166 1.00 41.63 227 TYR A C 1
ATOM 1704 O O . TYR A 1 229 ? 16.220 20.725 -7.926 1.00 46.56 227 TYR A O 1
ATOM 1713 N N . LEU A 1 230 ? 15.578 18.659 -7.351 1.00 44.17 228 LEU A N 1
ATOM 1714 C CA . LEU A 1 230 ? 16.289 18.047 -8.472 1.00 41.79 228 LEU A CA 1
ATOM 1715 C C . LEU A 1 230 ? 15.737 18.518 -9.810 1.00 45.78 228 LEU A C 1
ATOM 1716 O O . LEU A 1 230 ? 16.490 18.713 -10.768 1.00 49.96 228 LEU A O 1
ATOM 1721 N N . ALA A 1 231 ? 14.428 18.713 -9.908 1.00 46.28 229 ALA A N 1
ATOM 1722 C CA . ALA A 1 231 ? 13.911 19.165 -11.206 1.00 41.66 229 ALA A CA 1
ATOM 1723 C C . ALA A 1 231 ? 14.355 20.602 -11.470 1.00 46.33 229 ALA A C 1
ATOM 1724 O O . ALA A 1 231 ? 14.721 20.951 -12.601 1.00 44.27 229 ALA A O 1
ATOM 1726 N N . GLN A 1 232 ? 14.351 21.439 -10.428 1.00 46.52 230 GLN A N 1
ATOM 1727 C CA . GLN A 1 232 ? 14.868 22.782 -10.606 1.00 43.37 230 GLN A CA 1
ATOM 1728 C C . GLN A 1 232 ? 16.307 22.757 -11.103 1.00 44.55 230 GLN A C 1
ATOM 1729 O O . GLN A 1 232 ? 16.648 23.503 -12.005 1.00 46.27 230 GLN A O 1
ATOM 1735 N N . CYS A 1 233 ? 17.152 21.885 -10.564 1.00 45.93 231 CYS A N 1
ATOM 1736 C CA . CYS A 1 233 ? 18.528 21.857 -11.052 1.00 45.19 231 CYS A CA 1
ATOM 1737 C C . CYS A 1 233 ? 18.588 21.463 -12.521 1.00 47.97 231 CYS A C 1
ATOM 1738 O O . CYS A 1 233 ? 19.344 22.043 -13.296 1.00 46.15 231 CYS A O 1
ATOM 1741 N N . GLU A 1 234 ? 17.801 20.467 -12.911 1.00 48.65 232 GLU A N 1
ATOM 1742 C CA . GLU A 1 234 ? 17.840 20.023 -14.299 1.00 49.29 232 GLU A CA 1
ATOM 1743 C C . GLU A 1 234 ? 17.403 21.133 -15.261 1.00 46.24 232 GLU A C 1
ATOM 1744 O O . GLU A 1 234 ? 17.987 21.303 -16.337 1.00 46.93 232 GLU A O 1
ATOM 1750 N N . ARG A 1 235 ? 16.408 21.914 -14.856 1.00 40.64 233 ARG A N 1
ATOM 1751 C CA . ARG A 1 235 ? 15.946 23.022 -15.674 1.00 37.04 233 ARG A CA 1
ATOM 1752 C C . ARG A 1 235 ? 17.110 23.937 -16.045 1.00 42.71 233 ARG A C 1
ATOM 1753 O O . ARG A 1 235 ? 17.285 24.269 -17.205 1.00 44.68 233 ARG A O 1
ATOM 1761 N N . TYR A 1 236 ? 17.923 24.329 -15.066 1.00 40.23 234 TYR A N 1
ATOM 1762 C CA . TYR A 1 236 ? 18.985 25.276 -15.335 1.00 35.41 234 TYR A CA 1
ATOM 1763 C C . TYR A 1 236 ? 20.193 24.621 -15.978 1.00 38.88 234 TYR A C 1
ATOM 1764 O O . TYR A 1 236 ? 20.852 25.181 -16.862 1.00 42.30 234 TYR A O 1
ATOM 1773 N N . HIS A 1 237 ? 20.489 23.420 -15.537 1.00 41.53 235 HIS A N 1
ATOM 1774 C CA . HIS A 1 237 ? 21.649 22.732 -16.037 1.00 37.66 235 HIS A CA 1
ATOM 1775 C C . HIS A 1 237 ? 21.562 22.639 -17.554 1.00 38.50 235 HIS A C 1
ATOM 1776 O O . HIS A 1 237 ? 22.547 22.854 -18.263 1.00 41.61 235 HIS A O 1
ATOM 1783 N N . SER A 1 238 ? 20.377 22.355 -18.073 1.00 38.42 236 SER A N 1
ATOM 1784 C CA . SER A 1 238 ? 20.270 22.231 -19.522 1.00 42.61 236 SER A CA 1
ATOM 1785 C C . SER A 1 238 ? 20.462 23.544 -20.324 1.00 39.13 236 SER A C 1
ATOM 1786 O O . SER A 1 238 ? 20.671 23.505 -21.519 1.00 46.50 236 SER A O 1
ATOM 1789 N N . TYR A 1 239 ? 20.431 24.702 -19.680 1.00 38.81 237 TYR A N 1
ATOM 1790 C CA . TYR A 1 239 ? 20.777 25.944 -20.389 1.00 39.86 237 TYR A CA 1
ATOM 1791 C C . TYR A 1 239 ? 22.027 26.604 -19.773 1.00 42.14 237 TYR A C 1
ATOM 1792 O O . TYR A 1 239 ? 22.234 27.829 -19.855 1.00 39.13 237 TYR A O 1
ATOM 1801 N N . ARG A 1 240 ? 22.880 25.758 -19.195 1.00 43.48 238 ARG A N 1
ATOM 1802 C CA . ARG A 1 240 ? 24.054 26.212 -18.469 1.00 38.04 238 ARG A CA 1
ATOM 1803 C C . ARG A 1 240 ? 25.032 27.066 -19.290 1.00 40.13 238 ARG A C 1
ATOM 1804 O O . ARG A 1 240 ? 25.562 28.042 -18.774 1.00 41.13 238 ARG A O 1
ATOM 1812 N N . HIS A 1 241 ? 25.248 26.759 -20.564 1.00 42.25 239 HIS A N 1
ATOM 1813 C CA . HIS A 1 241 ? 26.176 27.572 -21.365 1.00 41.71 239 HIS A CA 1
ATOM 1814 C C . HIS A 1 241 ? 25.628 28.960 -21.623 1.00 45.04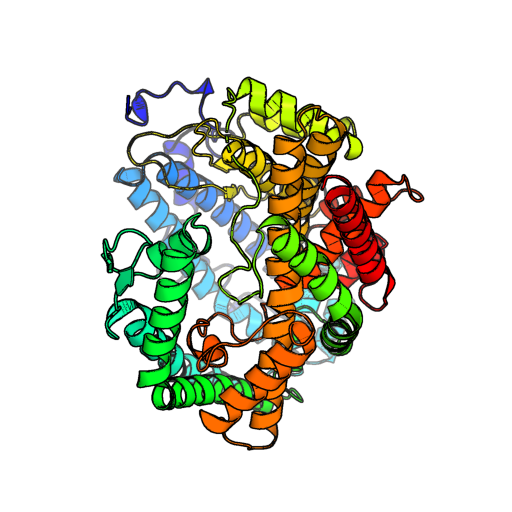 239 HIS A C 1
ATOM 1815 O O . HIS A 1 241 ? 26.374 29.955 -21.610 1.00 48.48 239 HIS A O 1
ATOM 1822 N N . THR A 1 242 ? 24.312 29.027 -21.808 1.00 41.33 240 THR A N 1
ATOM 1823 C CA . THR A 1 242 ? 23.647 30.277 -22.111 1.00 35.73 240 THR A CA 1
ATOM 1824 C C . THR A 1 242 ? 23.580 31.172 -20.873 1.00 41.69 240 THR A C 1
ATOM 1825 O O . THR A 1 242 ? 23.856 32.371 -20.913 1.00 43.89 240 THR A O 1
ATOM 1829 N N . PHE A 1 243 ? 23.247 30.585 -19.745 1.00 43.45 241 PHE A N 1
ATOM 1830 C CA . PHE A 1 243 ? 23.286 31.356 -18.534 1.00 40.57 241 PHE A CA 1
ATOM 1831 C C . PHE A 1 243 ? 24.700 31.839 -18.217 1.00 44.08 241 PHE A C 1
ATOM 1832 O O . PHE A 1 243 ? 24.868 32.963 -17.760 1.00 50.43 241 PHE A O 1
ATOM 1840 N N . ALA A 1 244 ? 25.714 31.015 -18.473 1.00 45.69 242 ALA A N 1
ATOM 1841 C CA . ALA A 1 244 ? 27.113 31.462 -18.314 1.00 43.36 242 ALA A CA 1
ATOM 1842 C C . ALA A 1 244 ? 27.402 32.617 -19.234 1.00 40.59 242 ALA A C 1
ATOM 1843 O O . ALA A 1 244 ? 27.985 33.613 -18.816 1.00 46.39 242 ALA A O 1
ATOM 1845 N N . ASN A 1 245 ? 27.019 32.500 -20.494 1.00 36.14 243 ASN A N 1
ATOM 1846 C CA . ASN A 1 245 ? 27.250 33.625 -21.398 1.00 39.19 243 ASN A CA 1
ATOM 1847 C C . ASN A 1 245 ? 26.622 34.891 -20.870 1.00 42.86 243 ASN A C 1
ATOM 1848 O O . ASN A 1 245 ? 27.239 35.963 -20.873 1.00 48.04 243 ASN A O 1
ATOM 1853 N N . LEU A 1 246 ? 25.371 34.768 -20.438 1.00 43.13 244 LEU A N 1
ATOM 1854 C CA . LEU A 1 246 ? 24.608 35.932 -20.074 1.00 37.73 244 LEU A CA 1
ATOM 1855 C C . LEU A 1 246 ? 25.205 36.542 -18.823 1.00 36.02 244 LEU A C 1
ATOM 1856 O O . LEU A 1 246 ? 25.270 37.743 -18.686 1.00 43.41 244 LEU A O 1
ATOM 1861 N N . LEU A 1 247 ? 25.674 35.719 -17.910 1.00 40.99 245 LEU A N 1
ATOM 1862 C CA . LEU A 1 247 ? 26.232 36.252 -16.669 1.00 40.96 245 LEU A CA 1
ATOM 1863 C C . LEU A 1 247 ? 27.605 36.869 -16.923 1.00 45.40 245 LEU A C 1
ATOM 1864 O O . LEU A 1 247 ? 27.875 37.980 -16.476 1.00 52.56 245 LEU A O 1
ATOM 1869 N N . ASN A 1 248 ? 28.462 36.161 -17.660 1.00 46.26 246 ASN A N 1
ATOM 1870 C CA . ASN A 1 248 ? 29.698 36.749 -18.156 1.00 40.93 246 ASN A CA 1
ATOM 1871 C C . ASN A 1 248 ? 29.442 38.116 -18.727 1.00 40.55 246 ASN A C 1
ATOM 1872 O O . ASN A 1 248 ? 30.192 39.034 -18.465 1.00 42.93 246 ASN A O 1
ATOM 1877 N N . GLY A 1 249 ? 28.385 38.249 -19.524 1.00 41.04 247 GLY A N 1
ATOM 1878 C CA . GLY A 1 249 ? 28.043 39.541 -20.119 1.00 37.13 247 GLY A CA 1
ATOM 1879 C C . GLY A 1 249 ? 27.771 40.627 -19.084 1.00 40.97 247 GLY A C 1
ATOM 1880 O O . GLY A 1 249 ? 28.323 41.709 -19.172 1.00 47.61 247 GLY A O 1
ATOM 1881 N N . LYS A 1 250 ? 26.896 40.347 -18.122 1.00 40.77 248 LYS A N 1
ATOM 1882 C CA . LYS A 1 250 ? 26.620 41.260 -17.022 1.00 47.06 248 LYS A CA 1
ATOM 1883 C C . LYS A 1 250 ? 27.923 41.639 -16.304 1.00 47.46 248 LYS A C 1
ATOM 1884 O O . LYS A 1 250 ? 28.268 42.820 -16.172 1.00 42.97 248 LYS A O 1
ATOM 1890 N N . ILE A 1 251 ? 28.663 40.641 -15.848 1.00 41.35 249 ILE A N 1
ATOM 1891 C CA . ILE A 1 251 ? 29.872 40.955 -15.128 1.00 39.99 249 ILE A CA 1
ATOM 1892 C C . ILE A 1 251 ? 30.829 41.808 -15.961 1.00 41.95 249 ILE A C 1
ATOM 1893 O O . ILE A 1 251 ? 31.466 42.713 -15.426 1.00 47.72 249 ILE A O 1
ATOM 1898 N N . GLN A 1 252 ? 30.949 41.522 -17.255 1.00 37.98 250 GLN A N 1
ATOM 1899 C CA . GLN A 1 252 ? 31.814 42.324 -18.115 1.00 36.66 250 GLN A CA 1
ATOM 1900 C C . GLN A 1 252 ? 31.240 43.730 -18.235 1.00 43.22 250 GLN A C 1
ATOM 1901 O O . GLN A 1 252 ? 31.970 44.700 -18.413 1.00 51.00 250 GLN A O 1
ATOM 1907 N N . ALA A 1 253 ? 29.926 43.852 -18.132 1.00 43.55 251 ALA A N 1
ATOM 1908 C CA . ALA A 1 253 ? 29.321 45.175 -18.102 1.00 44.07 251 ALA A CA 1
ATOM 1909 C C . ALA A 1 253 ? 29.856 45.972 -16.905 1.00 45.98 251 ALA A C 1
ATOM 1910 O O . ALA A 1 253 ? 30.298 47.109 -17.058 1.00 46.57 251 ALA A O 1
ATOM 1912 N N . HIS A 1 254 ? 29.845 45.367 -15.722 1.00 43.92 252 HIS A N 1
ATOM 1913 C CA . HIS A 1 254 ? 30.350 46.057 -14.552 1.00 44.58 252 HIS A CA 1
ATOM 1914 C C . HIS A 1 254 ? 31.806 46.421 -14.728 1.00 47.53 252 HIS A C 1
ATOM 1915 O O . HIS A 1 254 ? 32.216 47.527 -14.370 1.00 51.88 252 HIS A O 1
ATOM 1922 N N . VAL A 1 255 ? 32.581 45.511 -15.307 1.00 46.50 253 VAL A N 1
ATOM 1923 C CA . VAL A 1 255 ? 34.000 45.784 -15.562 1.00 43.65 253 VAL A CA 1
ATOM 1924 C C . VAL A 1 255 ? 34.176 46.962 -16.505 1.00 46.36 253 VAL A C 1
ATOM 1925 O O . VAL A 1 255 ? 35.055 47.782 -16.320 1.00 52.69 253 VAL A O 1
ATOM 1929 N N . PHE A 1 256 ? 33.315 47.052 -17.504 1.00 47.22 254 PHE A N 1
ATOM 1930 C CA . PHE A 1 256 ? 33.381 48.153 -18.442 1.00 48.12 254 PHE A CA 1
ATOM 1931 C C . PHE A 1 256 ? 33.157 49.470 -17.722 1.00 51.56 254 PHE A C 1
ATOM 1932 O O . PHE A 1 256 ? 33.954 50.390 -17.860 1.00 55.11 254 PHE A O 1
ATOM 1940 N N . TYR A 1 257 ? 32.080 49.557 -16.951 1.00 49.79 255 TYR A N 1
ATOM 1941 C CA . TYR A 1 257 ? 31.756 50.791 -16.242 1.00 52.70 255 TYR A CA 1
ATOM 1942 C C . TYR A 1 257 ? 32.802 51.136 -15.172 1.00 53.35 255 TYR A C 1
ATOM 1943 O O . TYR A 1 257 ? 33.170 52.290 -15.007 1.00 55.26 255 TYR A O 1
ATOM 1952 N N . ALA A 1 258 ? 33.278 50.132 -14.447 1.00 52.15 256 ALA A N 1
ATOM 1953 C CA . ALA A 1 258 ? 34.230 50.355 -13.370 1.00 52.76 256 ALA A CA 1
ATOM 1954 C C . ALA A 1 258 ? 35.544 50.940 -13.867 1.00 57.95 256 ALA A C 1
ATOM 1955 O O . ALA A 1 258 ? 36.049 51.919 -13.323 1.00 61.92 256 ALA A O 1
ATOM 1957 N N . LYS A 1 259 ? 36.127 50.321 -14.881 1.00 58.40 257 LYS A N 1
ATOM 1958 C CA . LYS A 1 259 ? 37.459 50.714 -15.271 1.00 59.30 257 LYS A CA 1
ATOM 1959 C C . LYS A 1 259 ? 37.455 52.042 -16.033 1.00 58.08 257 LYS A C 1
ATOM 1960 O O . LYS A 1 259 ? 38.457 52.732 -16.072 1.00 60.83 257 LYS A O 1
ATOM 1966 N N . ASN A 1 260 ? 36.320 52.431 -16.590 1.00 56.05 258 ASN A N 1
ATOM 1967 C CA . ASN A 1 260 ? 36.240 53.729 -17.240 1.00 57.10 258 ASN A CA 1
ATOM 1968 C C . ASN A 1 260 ? 35.816 54.883 -16.316 1.00 58.04 258 ASN A C 1
ATOM 1969 O O . ASN A 1 260 ? 35.841 56.048 -16.700 1.00 58.88 258 ASN A O 1
ATOM 1974 N N . LYS A 1 261 ? 35.415 54.580 -15.098 1.00 58.09 259 LYS A N 1
ATOM 1975 C CA . LYS A 1 261 ? 35.127 55.665 -14.185 1.00 60.58 259 LYS A CA 1
ATOM 1976 C C . LYS A 1 261 ? 36.234 55.818 -13.136 1.00 62.57 259 LYS A C 1
ATOM 1977 O O . LYS A 1 261 ? 36.078 56.519 -12.144 1.00 64.13 259 LYS A O 1
ATOM 1983 N N . ARG A 1 262 ? 37.355 55.153 -13.387 1.00 63.76 260 ARG A N 1
ATOM 1984 C CA . ARG A 1 262 ? 38.572 55.325 -12.604 1.00 66.25 260 ARG A CA 1
ATOM 1985 C C . ARG A 1 262 ? 38.521 54.584 -11.283 1.00 65.23 260 ARG A C 1
ATOM 1986 O O . ARG A 1 262 ? 39.197 54.964 -10.328 1.00 67.05 260 ARG A O 1
ATOM 1994 N N . TYR A 1 263 ? 37.743 53.508 -11.234 1.00 60.91 261 TYR A N 1
ATOM 1995 C CA . TYR A 1 263 ? 37.776 52.627 -10.068 1.00 59.40 261 TYR A CA 1
ATOM 1996 C C . TYR A 1 263 ? 38.740 51.487 -10.324 1.00 59.28 261 TYR A C 1
ATOM 1997 O O . TYR A 1 263 ? 38.940 51.108 -11.466 1.00 60.72 261 TYR A O 1
ATOM 2006 N N . ASN A 1 264 ? 39.301 50.933 -9.255 1.00 60.29 262 ASN A N 1
ATOM 2007 C CA . ASN A 1 264 ? 40.278 49.856 -9.327 1.00 62.66 262 ASN A CA 1
ATOM 2008 C C . ASN A 1 264 ? 39.697 48.453 -9.336 1.00 65.44 262 ASN A C 1
ATOM 2009 O O . ASN A 1 264 ? 40.445 47.471 -9.346 1.00 68.48 262 ASN A O 1
ATOM 2014 N N . SER A 1 265 ? 38.373 48.355 -9.292 1.00 64.18 263 SER A N 1
ATOM 2015 C CA . SER A 1 265 ? 37.680 47.071 -9.286 1.00 59.45 263 SER A CA 1
ATOM 2016 C C . SER A 1 265 ? 36.203 47.389 -9.210 1.00 60.25 263 SER A C 1
ATOM 2017 O O . SER A 1 265 ? 35.843 48.523 -8.905 1.00 64.08 263 SER A O 1
ATOM 2020 N N . CYS A 1 266 ? 35.350 46.399 -9.471 1.00 58.61 264 CYS A N 1
ATOM 2021 C CA . CYS A 1 266 ? 33.906 46.637 -9.534 1.00 53.49 264 CYS A CA 1
ATOM 2022 C C . CYS A 1 266 ? 33.342 46.813 -8.149 1.00 51.92 264 CYS A C 1
ATOM 2023 O O . CYS A 1 266 ? 32.422 47.615 -7.946 1.00 51.32 264 CYS A O 1
ATOM 2026 N N . LEU A 1 267 ? 33.902 46.053 -7.205 1.00 47.90 265 LEU A N 1
ATOM 2027 C CA . LEU A 1 267 ? 33.572 46.195 -5.798 1.00 46.03 265 LEU A CA 1
ATOM 2028 C C . LEU A 1 267 ? 33.708 47.646 -5.343 1.00 50.14 265 LEU A C 1
ATOM 2029 O O . LEU A 1 267 ? 32.780 48.195 -4.737 1.00 51.52 265 LEU A O 1
ATOM 2034 N N . GLN A 1 268 ? 34.842 48.278 -5.649 1.00 53.34 266 GLN A N 1
ATOM 2035 C CA . GLN A 1 268 ? 35.070 49.674 -5.215 1.00 56.91 266 GLN A CA 1
ATOM 2036 C C . GLN A 1 268 ? 34.086 50.574 -5.893 1.00 52.38 266 GLN A C 1
ATOM 2037 O O . GLN A 1 268 ? 33.618 51.535 -5.297 1.00 55.26 266 GLN A O 1
ATOM 2043 N N . ALA A 1 269 ? 33.768 50.255 -7.143 1.00 46.96 267 ALA A N 1
ATOM 2044 C CA . ALA A 1 269 ? 32.767 51.022 -7.880 1.00 48.13 267 ALA A CA 1
ATOM 2045 C C . ALA A 1 269 ? 31.421 50.988 -7.173 1.00 43.93 267 ALA A C 1
ATOM 2046 O O . ALA A 1 269 ? 30.748 52.000 -7.067 1.00 47.53 267 ALA A O 1
ATOM 2048 N N . ALA A 1 270 ? 31.041 49.817 -6.688 1.00 45.24 268 ALA A N 1
ATOM 2049 C CA . ALA A 1 270 ? 29.761 49.645 -6.010 1.00 44.16 268 ALA A CA 1
ATOM 2050 C C . ALA A 1 270 ? 29.743 50.164 -4.573 1.00 44.02 268 ALA A C 1
ATOM 2051 O O . ALA A 1 270 ? 28.701 50.553 -4.068 1.00 51.20 268 ALA A O 1
ATOM 2053 N N . LEU A 1 271 ? 30.888 50.156 -3.908 1.00 45.40 269 LEU A N 1
ATOM 2054 C CA . LEU A 1 271 ? 30.937 50.495 -2.487 1.00 44.89 269 LEU A CA 1
ATOM 2055 C C . LEU A 1 271 ? 31.139 51.981 -2.247 1.00 44.38 269 LEU A C 1
ATOM 2056 O O . LEU A 1 271 ? 31.031 52.467 -1.117 1.00 50.29 269 LEU A O 1
ATOM 2061 N N . TYR A 1 272 ? 31.421 52.707 -3.310 1.00 42.36 270 TYR A N 1
ATOM 2062 C CA . TYR A 1 272 ? 31.833 54.096 -3.183 1.00 49.11 270 TYR A CA 1
ATOM 2063 C C . TYR A 1 272 ? 30.700 55.010 -2.741 1.00 52.05 270 TYR A C 1
ATOM 2064 O O . TYR A 1 272 ? 30.867 55.834 -1.841 1.00 56.18 270 TYR A O 1
ATOM 2073 N N . HIS A 1 273 ? 29.556 54.873 -3.394 1.00 57.42 271 HIS A N 1
ATOM 2074 C CA . HIS A 1 273 ? 28.410 55.691 -3.083 1.00 59.50 271 HIS A CA 1
ATOM 2075 C C . HIS A 1 273 ? 28.231 55.796 -1.565 1.00 56.77 271 HIS A C 1
ATOM 2076 O O . HIS A 1 273 ? 28.145 56.886 -1.003 1.00 58.26 271 HIS A O 1
ATOM 2083 N N . ASN A 1 274 ? 28.190 54.653 -0.904 1.00 56.47 272 ASN A N 1
ATOM 2084 C CA . ASN A 1 274 ? 27.992 54.600 0.536 1.00 55.24 272 ASN A CA 1
ATOM 2085 C C . ASN A 1 274 ? 29.281 54.724 1.318 1.00 53.26 272 ASN A C 1
ATOM 2086 O O . ASN A 1 274 ? 29.286 54.582 2.543 1.00 46.23 272 ASN A O 1
ATOM 2091 N N . ASN A 1 275 ? 30.376 54.958 0.603 1.00 51.34 273 ASN A N 1
ATOM 2092 C CA . ASN A 1 275 ? 31.669 55.098 1.233 1.00 47.74 273 ASN A CA 1
ATOM 2093 C C . ASN A 1 275 ? 32.075 53.899 2.099 1.00 50.89 273 ASN A C 1
ATOM 2094 O O . ASN A 1 275 ? 32.532 54.067 3.228 1.00 49.96 273 ASN A O 1
ATOM 2099 N N . ILE A 1 276 ? 31.922 52.689 1.577 1.00 46.54 274 ILE A N 1
ATOM 2100 C CA . ILE A 1 276 ? 32.288 51.511 2.335 1.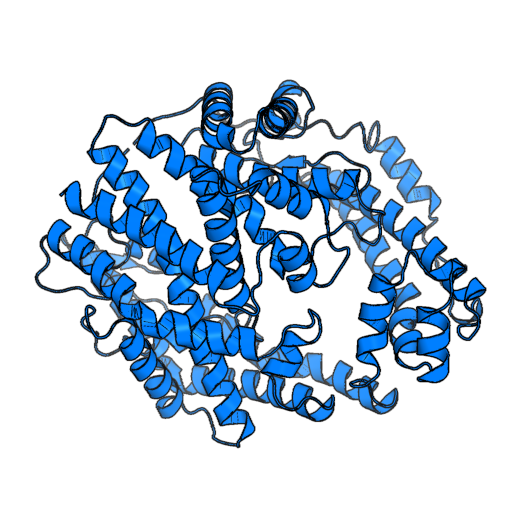00 46.38 274 ILE A CA 1
ATOM 2101 C C . ILE A 1 276 ? 33.688 51.019 1.942 1.00 51.37 274 ILE A C 1
ATOM 2102 O O . ILE A 1 276 ? 33.992 50.862 0.759 1.00 53.22 274 ILE A O 1
ATOM 2107 N N . PRO A 1 277 ? 34.564 50.808 2.938 1.00 50.34 275 PRO A N 1
ATOM 2108 C CA . PRO A 1 277 ? 35.891 50.284 2.628 1.00 49.97 275 PRO A CA 1
ATOM 2109 C C . PRO A 1 277 ? 35.755 48.841 2.168 1.00 48.68 275 PRO A C 1
ATOM 2110 O O . PRO A 1 277 ? 34.966 48.090 2.740 1.00 44.63 275 PRO A O 1
ATOM 2114 N N . THR A 1 278 ? 36.521 48.451 1.155 1.00 52.33 276 THR A N 1
ATOM 2115 C CA . THR A 1 278 ? 36.409 47.095 0.631 1.00 53.56 276 THR A CA 1
ATOM 2116 C C . THR A 1 278 ? 36.681 46.103 1.749 1.00 53.74 276 THR A C 1
ATOM 2117 O O . THR A 1 278 ? 36.203 44.959 1.725 1.00 57.66 276 THR A O 1
ATOM 2121 N N . THR A 1 279 ? 37.432 46.535 2.750 1.00 47.24 277 THR A N 1
ATOM 2122 C CA . THR A 1 279 ? 37.812 45.577 3.770 1.00 51.61 277 THR A CA 1
ATOM 2123 C C . THR A 1 279 ? 36.603 45.112 4.563 1.00 47.62 277 THR A C 1
ATOM 2124 O O . THR A 1 279 ? 36.581 44.015 5.101 1.00 48.45 277 THR A O 1
ATOM 2128 N N . VAL A 1 280 ? 35.576 45.938 4.629 1.00 46.78 278 VAL A N 1
ATOM 2129 C CA . VAL A 1 280 ? 34.412 45.542 5.393 1.00 46.12 278 VAL A CA 1
ATOM 2130 C C . VAL A 1 280 ? 33.740 44.387 4.654 1.00 49.13 278 VAL A C 1
ATOM 2131 O O . VAL A 1 280 ? 33.354 43.369 5.251 1.00 50.66 278 VAL A O 1
ATOM 2135 N N . TYR A 1 281 ? 33.638 44.535 3.340 1.00 44.15 279 TYR A N 1
ATOM 2136 C CA . TYR A 1 281 ? 33.015 43.511 2.525 1.00 47.10 279 TYR A CA 1
ATOM 2137 C C . TYR A 1 281 ? 33.875 42.259 2.659 1.00 45.24 279 TYR A C 1
ATOM 2138 O O . TYR A 1 281 ? 33.424 41.178 3.057 1.00 42.03 279 TYR A O 1
ATOM 2147 N N . THR A 1 282 ? 35.150 42.454 2.397 1.00 43.95 280 THR A N 1
ATOM 2148 C CA . THR A 1 282 ? 36.112 41.395 2.452 1.00 40.85 280 THR A CA 1
ATOM 2149 C C . THR A 1 282 ? 36.207 40.649 3.793 1.00 45.34 280 THR A C 1
ATOM 2150 O O . THR A 1 282 ? 36.285 39.433 3.807 1.00 48.86 280 THR A O 1
ATOM 2154 N N . ASN A 1 283 ? 36.140 41.348 4.920 1.00 46.63 281 ASN A N 1
ATOM 2155 C CA . ASN A 1 283 ? 36.266 40.661 6.198 1.00 51.43 281 ASN A CA 1
ATOM 2156 C C . ASN A 1 283 ? 34.983 39.985 6.591 1.00 51.27 281 ASN A C 1
ATOM 2157 O O . ASN A 1 283 ? 34.980 38.991 7.324 1.00 53.34 281 ASN A O 1
ATOM 2162 N N . LEU A 1 284 ? 33.878 40.525 6.105 1.00 49.94 282 LEU A N 1
ATOM 2163 C CA . LEU A 1 284 ? 32.608 39.895 6.357 1.00 43.42 282 LEU A CA 1
ATOM 2164 C C . LEU A 1 284 ? 32.688 38.485 5.792 1.00 41.76 282 LEU A C 1
ATOM 2165 O O . LEU A 1 284 ? 32.382 37.507 6.478 1.00 44.48 282 LEU A O 1
ATOM 2170 N N . ILE A 1 285 ? 33.143 38.371 4.551 1.00 39.54 283 ILE A N 1
ATOM 2171 C CA . ILE A 1 285 ? 33.265 37.052 3.930 1.00 46.00 283 ILE A CA 1
ATOM 2172 C C . ILE A 1 285 ? 34.199 36.116 4.719 1.00 49.54 283 ILE A C 1
ATOM 2173 O O . ILE A 1 285 ? 33.867 34.942 4.959 1.00 48.45 283 ILE A O 1
ATOM 2178 N N . ASP A 1 286 ? 35.361 36.637 5.127 1.00 45.62 284 ASP A N 1
ATOM 2179 C CA . ASP A 1 286 ? 36.342 35.818 5.820 1.00 41.47 284 ASP A CA 1
ATOM 2180 C C . ASP A 1 286 ? 35.782 35.365 7.162 1.00 43.39 284 ASP A C 1
ATOM 2181 O O . ASP A 1 286 ? 35.782 34.164 7.477 1.00 49.96 284 ASP A O 1
ATOM 2186 N N . ILE A 1 287 ? 35.262 36.298 7.947 1.00 39.24 285 ILE A N 1
ATOM 2187 C CA . ILE A 1 287 ? 34.777 35.921 9.275 1.00 47.08 285 ILE A CA 1
ATOM 2188 C C . ILE A 1 287 ? 33.629 34.926 9.176 1.00 44.09 285 ILE A C 1
ATOM 2189 O O . ILE A 1 287 ? 33.564 33.964 9.936 1.00 42.84 285 ILE A O 1
ATOM 2194 N N . VAL A 1 288 ? 32.735 35.147 8.219 1.00 45.16 286 VAL A N 1
ATOM 2195 C CA . VAL A 1 288 ? 31.596 34.273 8.069 1.00 41.78 286 VAL A CA 1
ATOM 2196 C C . VAL A 1 288 ? 32.036 32.860 7.690 1.00 40.43 286 VAL A C 1
ATOM 2197 O O . VAL A 1 288 ? 31.584 31.895 8.297 1.00 44.61 286 VAL A O 1
ATOM 2201 N N . LYS A 1 289 ? 32.931 32.734 6.713 1.00 39.99 287 LYS A N 1
ATOM 2202 C CA . LYS A 1 289 ? 33.482 31.417 6.376 1.00 43.47 287 LYS A CA 1
ATOM 2203 C C . LYS A 1 289 ? 34.112 30.727 7.582 1.00 44.08 287 LYS A C 1
ATOM 2204 O O . LYS A 1 289 ? 33.908 29.537 7.783 1.00 47.70 287 LYS A O 1
ATOM 2210 N N . LYS A 1 290 ? 34.884 31.462 8.384 1.00 41.31 288 LYS A N 1
ATOM 2211 C CA . LYS A 1 290 ? 35.465 30.858 9.574 1.00 38.01 288 LYS A CA 1
ATOM 2212 C C . LYS A 1 290 ? 34.418 30.462 10.605 1.00 44.02 288 LYS A C 1
ATOM 2213 O O . LYS A 1 290 ? 34.764 29.793 11.572 1.00 48.12 288 LYS A O 1
ATOM 2219 N N . ASN A 1 291 ? 33.154 30.866 10.426 1.00 41.47 289 ASN A N 1
ATOM 2220 C CA . ASN A 1 291 ? 32.104 30.405 11.336 1.00 39.38 289 ASN A CA 1
ATOM 2221 C C . ASN A 1 291 ? 31.147 29.431 10.706 1.00 43.45 289 ASN A C 1
ATOM 2222 O O . ASN A 1 291 ? 30.074 29.134 11.280 1.00 43.91 289 ASN A O 1
ATOM 2227 N N . SER A 1 292 ? 31.569 28.898 9.557 1.00 37.18 290 SER A N 1
ATOM 2228 C CA . SER A 1 292 ? 30.845 27.830 8.876 1.00 41.60 290 SER A CA 1
ATOM 2229 C C . SER A 1 292 ? 30.353 26.789 9.857 1.00 46.78 290 SER A C 1
ATOM 2230 O O . SER A 1 292 ? 29.258 26.220 9.674 1.00 49.56 290 SER A O 1
ATOM 2233 N N . SER A 1 293 ? 31.138 26.557 10.913 1.00 45.76 291 SER A N 1
ATOM 2234 C CA . SER A 1 293 ? 30.764 25.561 11.923 1.00 45.30 291 SER A CA 1
ATOM 2235 C C . SER A 1 293 ? 29.371 25.833 12.487 1.00 41.90 291 SER A C 1
ATOM 2236 O O . SER A 1 293 ? 28.682 24.923 12.948 1.00 36.25 291 SER A O 1
ATOM 2239 N N . LEU A 1 294 ? 28.939 27.088 12.438 1.00 42.16 292 LEU A N 1
ATOM 2240 C CA . LEU A 1 294 ? 27.622 27.384 12.964 1.00 43.77 292 LEU A CA 1
ATOM 2241 C C . LEU A 1 294 ? 26.555 26.772 12.074 1.00 42.88 292 LEU A C 1
ATOM 2242 O O . LEU A 1 294 ? 25.547 26.282 12.559 1.00 49.03 292 LEU A O 1
ATOM 2247 N N . ILE A 1 295 ? 26.794 26.772 10.767 1.00 43.25 293 ILE A N 1
ATOM 2248 C CA . ILE A 1 295 ? 25.918 26.068 9.847 1.00 42.05 293 ILE A CA 1
ATOM 2249 C C . ILE A 1 295 ? 25.934 24.597 10.241 1.00 41.83 293 ILE A C 1
ATOM 2250 O O . ILE A 1 295 ? 24.884 24.005 10.506 1.00 41.59 293 ILE A O 1
ATOM 2255 N N . THR A 1 296 ? 27.127 24.014 10.317 1.00 40.61 294 THR A N 1
ATOM 2256 C CA . THR A 1 296 ? 27.238 22.607 10.694 1.00 41.81 294 THR A CA 1
ATOM 2257 C C . THR A 1 296 ? 26.411 22.300 11.939 1.00 46.55 294 THR A C 1
ATOM 2258 O O . THR A 1 296 ? 25.615 21.372 11.928 1.00 48.79 294 THR A O 1
ATOM 2262 N N . LYS A 1 297 ? 26.565 23.085 13.003 1.00 47.54 295 LYS A N 1
ATOM 2263 C CA . LYS A 1 297 ? 25.800 22.820 14.234 1.00 54.37 295 LYS A CA 1
ATOM 2264 C C . LYS A 1 297 ? 24.310 22.772 13.982 1.00 51.19 295 LYS A C 1
ATOM 2265 O O . LYS A 1 297 ? 23.660 21.778 14.302 1.00 54.32 295 LYS A O 1
ATOM 2271 N N . TYR A 1 298 ? 23.783 23.856 13.407 1.00 47.59 296 TYR A N 1
ATOM 2272 C CA . TYR A 1 298 ? 22.338 24.038 13.257 1.00 45.53 296 TYR A CA 1
ATOM 2273 C C . TYR A 1 298 ? 21.713 22.963 12.416 1.00 45.28 296 TYR A C 1
ATOM 2274 O O . TYR A 1 298 ? 20.727 22.366 12.833 1.00 50.83 296 TYR A O 1
ATOM 2283 N N . PHE A 1 299 ? 22.281 22.718 11.235 1.00 43.13 297 PHE A N 1
ATOM 2284 C CA . PHE A 1 299 ? 21.758 21.683 10.350 1.00 43.49 297 PHE A CA 1
ATOM 2285 C C . PHE A 1 299 ? 21.758 20.263 10.928 1.00 46.97 297 PHE A C 1
ATOM 2286 O O . PHE A 1 299 ? 20.847 19.497 10.639 1.00 50.68 297 PHE A O 1
ATOM 2294 N N . SER A 1 300 ? 22.742 19.892 11.748 1.00 47.80 298 SER A N 1
ATOM 2295 C CA . SER A 1 300 ? 22.714 18.537 12.326 1.00 48.63 298 SER A CA 1
ATOM 2296 C C . SER A 1 300 ? 21.561 18.415 13.294 1.00 51.06 298 SER A C 1
ATOM 2297 O O . SER A 1 300 ? 20.946 17.352 13.418 1.00 49.19 298 SER A O 1
ATOM 2300 N N . ILE A 1 301 ? 21.276 19.487 14.016 1.00 47.15 299 ILE A N 1
ATOM 2301 C CA . ILE A 1 301 ? 20.114 19.436 14.869 1.00 48.50 299 ILE A CA 1
ATOM 2302 C C . ILE A 1 301 ? 18.923 19.114 13.997 1.00 50.14 299 ILE A C 1
ATOM 2303 O O . ILE A 1 301 ? 18.142 18.229 14.310 1.00 56.48 299 ILE A O 1
ATOM 2308 N N . LYS A 1 302 ? 18.789 19.829 12.884 1.00 53.70 300 LYS A N 1
ATOM 2309 C CA . LYS A 1 302 ? 17.687 19.573 11.956 1.00 51.51 300 LYS A CA 1
ATOM 2310 C C . LYS A 1 302 ? 17.723 18.133 11.463 1.00 47.82 300 LYS A C 1
ATOM 2311 O O . LYS A 1 302 ? 16.695 17.475 11.469 1.00 52.67 300 LYS A O 1
ATOM 2317 N N . GLN A 1 303 ? 18.899 17.638 11.065 1.00 41.72 301 GLN A N 1
ATOM 2318 C CA . GLN A 1 303 ? 19.036 16.223 10.660 1.00 46.94 301 GLN A CA 1
ATOM 2319 C C . GLN A 1 303 ? 18.639 15.186 11.727 1.00 52.74 301 GLN A C 1
ATOM 2320 O O . GLN A 1 303 ? 17.869 14.266 11.432 1.00 58.44 301 GLN A O 1
ATOM 2326 N N . ARG A 1 304 ? 19.161 15.312 12.950 1.00 58.41 302 ARG A N 1
ATOM 2327 C CA . ARG A 1 304 ? 18.795 14.376 14.025 1.00 66.31 302 ARG A CA 1
ATOM 2328 C C . ARG A 1 304 ? 17.309 14.452 14.303 1.00 63.89 302 ARG A C 1
ATOM 2329 O O . ARG A 1 304 ? 16.664 13.441 14.562 1.00 69.96 302 ARG A O 1
ATOM 2337 N N . CYS A 1 305 ? 16.751 15.646 14.218 1.00 63.76 303 CYS A N 1
ATOM 2338 C CA . CYS A 1 305 ? 15.359 15.802 14.580 1.00 62.72 303 CYS A CA 1
ATOM 2339 C C . CYS A 1 305 ? 14.404 15.309 13.513 1.00 61.79 303 CYS A C 1
ATOM 2340 O O . CYS A 1 305 ? 13.226 15.104 13.778 1.00 63.12 303 CYS A O 1
ATOM 2343 N N . LEU A 1 306 ? 14.911 15.127 12.303 1.00 60.41 304 LEU A N 1
ATOM 2344 C CA . LEU A 1 306 ? 14.090 14.682 11.202 1.00 56.76 304 LEU A CA 1
ATOM 2345 C C . LEU A 1 306 ? 14.345 13.204 10.953 1.00 61.76 304 LEU A C 1
ATOM 2346 O O . LEU A 1 306 ? 13.734 12.607 10.056 1.00 57.83 304 LEU A O 1
ATOM 2351 N N . ASN A 1 307 ? 15.269 12.626 11.728 1.00 61.02 305 ASN A N 1
ATOM 2352 C CA . ASN A 1 307 ? 15.608 11.204 11.604 1.00 62.19 305 ASN A CA 1
ATOM 2353 C C . ASN A 1 307 ? 16.065 10.854 10.220 1.00 56.62 305 ASN A C 1
ATOM 2354 O O . ASN A 1 307 ? 15.616 9.855 9.677 1.00 59.68 305 ASN A O 1
ATOM 2359 N N . LEU A 1 308 ? 16.933 11.666 9.641 1.00 51.63 306 LEU A N 1
ATOM 2360 C CA . LEU A 1 308 ? 17.391 11.431 8.285 1.00 54.75 306 LEU A CA 1
ATOM 2361 C C . LEU A 1 308 ? 18.813 10.910 8.330 1.00 56.45 306 LEU A C 1
ATOM 2362 O O . LEU A 1 308 ? 19.610 11.372 9.148 1.00 55.66 306 LEU A O 1
ATOM 2367 N N . LYS A 1 309 ? 19.163 9.982 7.446 1.00 57.23 307 LYS A N 1
ATOM 2368 C CA . LYS A 1 309 ? 20.530 9.474 7.484 1.00 61.88 307 LYS A CA 1
ATOM 2369 C C . LYS A 1 309 ? 21.537 10.421 6.849 1.00 60.98 307 LYS A C 1
ATOM 2370 O O . LYS A 1 309 ? 22.731 10.314 7.096 1.00 67.48 307 LYS A O 1
ATOM 2376 N N . ASP A 1 310 ? 21.073 11.354 6.033 1.00 61.28 308 ASP A N 1
ATOM 2377 C CA . ASP A 1 310 ? 21.967 12.407 5.554 1.00 59.04 308 ASP A CA 1
ATOM 2378 C C . ASP A 1 310 ? 21.201 13.707 5.309 1.00 55.98 308 ASP A C 1
ATOM 2379 O O . ASP A 1 310 ? 19.998 13.761 5.553 1.00 60.17 308 ASP A O 1
ATOM 2384 N N . PHE A 1 311 ? 21.874 14.770 4.896 1.00 47.64 309 PHE A N 1
ATOM 2385 C CA . PHE A 1 311 ? 21.178 16.053 4.890 1.00 39.99 309 PHE A CA 1
ATOM 2386 C C . PHE A 1 311 ? 21.486 16.771 3.616 1.00 40.08 309 PHE A C 1
ATOM 2387 O O . PHE A 1 311 ? 22.629 17.164 3.370 1.00 43.94 309 PHE A O 1
ATOM 2395 N N . HIS A 1 312 ? 20.454 16.924 2.796 1.00 41.05 310 HIS A N 1
ATOM 2396 C CA . HIS A 1 312 ? 20.613 17.458 1.469 1.00 38.74 310 HIS A CA 1
ATOM 2397 C C . HIS A 1 312 ? 20.166 18.906 1.483 1.00 42.30 310 HIS A C 1
ATOM 2398 O O . HIS A 1 312 ? 19.425 19.344 2.385 1.00 38.72 310 HIS A O 1
ATOM 2405 N N . PHE A 1 313 ? 20.607 19.660 0.482 1.00 40.46 311 PHE A N 1
ATOM 2406 C CA . PHE A 1 313 ? 20.155 21.033 0.363 1.00 39.12 311 PHE A CA 1
ATOM 2407 C C . PHE A 1 313 ? 18.648 21.129 0.383 1.00 42.19 311 PHE A C 1
ATOM 2408 O O . PHE A 1 313 ? 18.112 22.148 0.795 1.00 45.47 311 PHE A O 1
ATOM 2416 N N . TYR A 1 314 ? 17.957 20.078 -0.057 1.00 43.09 312 TYR A N 1
ATOM 2417 C CA . TYR A 1 314 ? 16.501 20.129 -0.056 1.00 38.18 312 TYR A CA 1
ATOM 2418 C C . TYR A 1 314 ? 15.925 19.769 1.296 1.00 40.58 312 TYR A C 1
ATOM 2419 O O . TYR A 1 314 ? 14.723 19.567 1.429 1.00 44.82 312 TYR A O 1
ATOM 2428 N N . ASP A 1 315 ? 16.773 19.704 2.311 1.00 35.88 313 ASP A N 1
ATOM 2429 C CA . ASP A 1 315 ? 16.278 19.379 3.636 1.00 39.17 313 ASP A CA 1
ATOM 2430 C C . ASP A 1 315 ? 16.279 20.621 4.492 1.00 41.12 313 ASP A C 1
ATOM 2431 O O . ASP A 1 315 ? 15.548 20.714 5.486 1.00 40.33 313 ASP A O 1
ATOM 2436 N N . VAL A 1 316 ? 17.087 21.582 4.053 1.00 37.27 314 VAL A N 1
ATOM 2437 C CA . VAL A 1 316 ? 17.332 22.836 4.747 1.00 38.10 314 VAL A CA 1
ATOM 2438 C C . VAL A 1 316 ? 16.079 23.583 5.248 1.00 42.56 314 VAL A C 1
ATOM 2439 O O . VAL A 1 316 ? 16.126 24.208 6.304 1.00 47.15 314 VAL A O 1
ATOM 2443 N N . TYR A 1 317 ? 14.964 23.533 4.521 1.00 39.40 315 TYR A N 1
ATOM 2444 C CA . TYR A 1 317 ? 13.801 24.313 4.954 1.00 44.07 315 TYR A CA 1
ATOM 2445 C C . TYR A 1 317 ? 12.635 23.456 5.434 1.00 46.61 315 TYR A C 1
ATOM 2446 O O . TYR A 1 317 ? 11.551 23.960 5.708 1.00 53.62 315 TYR A O 1
ATOM 2455 N N . ALA A 1 318 ? 12.867 22.154 5.555 1.00 50.21 316 ALA A N 1
ATOM 2456 C CA . ALA A 1 318 ? 11.876 21.246 6.124 1.00 49.77 316 ALA A CA 1
ATOM 2457 C C . ALA A 1 318 ? 11.493 21.715 7.519 1.00 51.10 316 ALA A C 1
ATOM 2458 O O . ALA A 1 318 ? 12.344 22.204 8.262 1.00 58.87 316 ALA A O 1
ATOM 2460 N N . PRO A 1 319 ? 10.221 21.563 7.896 1.00 48.60 317 PRO A N 1
ATOM 2461 C CA . PRO A 1 319 ? 9.851 21.961 9.250 1.00 52.65 317 PRO A CA 1
ATOM 2462 C C . PRO A 1 319 ? 10.189 20.863 10.262 1.00 54.75 317 PRO A C 1
ATOM 2463 O O . PRO A 1 319 ? 10.240 19.689 9.905 1.00 52.74 317 PRO A O 1
ATOM 2467 N N . LEU A 1 320 ? 10.418 21.252 11.511 1.00 60.78 318 LEU A N 1
ATOM 2468 C CA . LEU A 1 320 ? 10.697 20.295 12.570 1.00 63.37 318 LEU A CA 1
ATOM 2469 C C . LEU A 1 320 ? 9.451 19.977 13.363 1.00 69.55 318 LEU A C 1
ATOM 2470 O O . LEU A 1 320 ? 9.304 18.870 13.869 1.00 74.49 318 LEU A O 1
ATOM 2475 N N . SER A 1 321 ? 8.551 20.947 13.480 1.00 78.12 319 SER A N 1
ATOM 2476 C CA . SER A 1 321 ? 7.356 20.760 14.299 1.00 86.01 319 SER A CA 1
ATOM 2477 C C . SER A 1 321 ? 6.166 21.406 13.636 1.00 88.14 319 SER A C 1
ATOM 2478 O O . SER A 1 321 ? 6.314 22.075 12.629 1.00 87.86 319 SER A O 1
ATOM 2481 N N . GLN A 1 322 ? 4.989 21.213 14.220 1.00 95.35 320 GLN A N 1
ATOM 2482 C CA . GLN A 1 322 ? 3.756 21.652 13.601 1.00 100.42 320 GLN A CA 1
ATOM 2483 C C . GLN A 1 322 ? 2.871 22.411 14.590 1.00 102.02 320 GLN A C 1
ATOM 2484 O O . GLN A 1 322 ? 3.147 23.565 14.930 1.00 100.07 320 GLN A O 1
ATOM 2490 N N . GLU A 1 325 ? -0.925 27.235 16.145 1.00 99.42 323 GLU A N 1
ATOM 2491 C CA . GLU A 1 325 ? -1.766 27.597 15.000 1.00 99.35 323 GLU A CA 1
ATOM 2492 C C . GLU A 1 325 ? -2.831 28.616 15.428 1.00 94.14 323 GLU A C 1
ATOM 2493 O O . GLU A 1 325 ? -3.906 28.694 14.841 1.00 91.10 323 GLU A O 1
ATOM 2499 N N . LYS A 1 326 ? -2.510 29.399 16.454 1.00 88.68 324 LYS A N 1
ATOM 2500 C CA . LYS A 1 326 ? -3.457 30.324 17.067 1.00 85.04 324 LYS A CA 1
ATOM 2501 C C . LYS A 1 326 ? -3.915 31.439 16.120 1.00 78.10 324 LYS A C 1
ATOM 2502 O O . LYS A 1 326 ? -3.348 31.648 15.055 1.00 75.37 324 LYS A O 1
ATOM 2508 N N . LYS A 1 327 ? -4.967 32.136 16.516 1.00 74.22 325 LYS A N 1
ATOM 2509 C CA . LYS A 1 327 ? -5.479 33.255 15.753 1.00 73.23 325 LYS A CA 1
ATOM 2510 C C . LYS A 1 327 ? -5.588 34.484 16.652 1.00 70.61 325 LYS A C 1
ATOM 2511 O O . LYS A 1 327 ? -6.009 34.378 17.802 1.00 73.19 325 LYS A O 1
ATOM 2517 N N . TYR A 1 328 ? -5.212 35.647 16.132 1.00 61.86 326 TYR A N 1
ATOM 2518 C CA . TYR A 1 328 ? -5.143 36.856 16.940 1.00 55.90 326 TYR A CA 1
ATOM 2519 C C . TYR A 1 328 ? -6.057 37.922 16.368 1.00 57.77 326 TYR A C 1
ATOM 2520 O O . TYR A 1 328 ? -6.015 38.194 15.167 1.00 56.42 326 TYR A O 1
ATOM 2529 N N . THR A 1 329 ? -6.881 38.537 17.209 1.00 57.21 327 THR A N 1
ATOM 2530 C CA . THR A 1 329 ? -7.576 39.741 16.769 1.00 62.72 327 THR A CA 1
ATOM 2531 C C . THR A 1 329 ? -6.540 40.845 16.573 1.00 58.52 327 THR A C 1
ATOM 2532 O O . THR A 1 329 ? -5.411 40.739 17.049 1.00 54.77 327 THR A O 1
ATOM 2536 N N . PHE A 1 330 ? -6.918 41.916 15.891 1.00 55.21 328 PHE A N 1
ATOM 2537 C CA . PHE A 1 330 ? -6.003 43.015 15.783 1.00 50.39 328 PHE A CA 1
ATOM 2538 C C . PHE A 1 330 ? -5.583 43.415 17.196 1.00 54.98 328 PHE A C 1
ATOM 2539 O O . PHE A 1 330 ? -4.392 43.459 17.517 1.00 54.73 328 PHE A O 1
ATOM 2547 N N . GLN A 1 331 ? -6.576 43.667 18.044 1.00 58.75 329 GLN A N 1
ATOM 2548 C CA . GLN A 1 331 ? -6.338 44.011 19.425 1.00 51.26 329 GLN A CA 1
ATOM 2549 C C . GLN A 1 331 ? -5.298 43.099 20.012 1.00 54.04 329 GLN A C 1
ATOM 2550 O O . GLN A 1 331 ? -4.312 43.567 20.583 1.00 59.44 329 GLN A O 1
ATOM 2556 N N . GLU A 1 332 ? -5.498 41.795 19.868 1.00 50.86 330 GLU A N 1
ATOM 2557 C CA . GLU A 1 332 ? -4.562 40.857 20.468 1.00 54.91 330 GLU A CA 1
ATOM 2558 C C . GLU A 1 332 ? -3.181 40.972 19.874 1.00 53.22 330 GLU A C 1
ATOM 2559 O O . GLU A 1 332 ? -2.198 40.806 20.574 1.00 58.34 330 GLU A O 1
ATOM 2565 N N . ALA A 1 333 ? -3.099 41.249 18.579 1.00 54.37 331 ALA A N 1
ATOM 2566 C CA . ALA A 1 333 ? -1.793 41.391 17.940 1.00 52.95 331 ALA A CA 1
ATOM 2567 C C . ALA A 1 333 ? -1.052 42.528 18.622 1.00 53.94 331 ALA A C 1
ATOM 2568 O O . ALA A 1 333 ? 0.092 42.375 19.050 1.00 55.62 331 ALA A O 1
ATOM 2570 N N . VAL A 1 334 ? -1.730 43.661 18.742 1.00 52.58 332 VAL A N 1
ATOM 2571 C CA . VAL A 1 334 ? -1.181 44.808 19.437 1.00 56.74 332 VAL A CA 1
ATOM 2572 C C . VAL A 1 334 ? -0.717 44.499 20.869 1.00 58.80 332 VAL A C 1
ATOM 2573 O O . VAL A 1 334 ? 0.394 44.843 21.253 1.00 62.24 332 VAL A O 1
ATOM 2577 N N . ASP A 1 335 ? -1.548 43.836 21.660 1.00 60.30 333 ASP A N 1
ATOM 2578 C CA . ASP A 1 335 ? -1.150 43.505 23.025 1.00 60.07 333 ASP A CA 1
ATOM 2579 C C . ASP A 1 335 ? 0.128 42.688 23.007 1.00 58.23 333 ASP A C 1
ATOM 2580 O O . ASP A 1 335 ? 0.991 42.829 23.882 1.00 56.29 333 ASP A O 1
ATOM 2585 N N . LEU A 1 336 ? 0.238 41.827 22.001 1.00 56.53 334 LEU A N 1
ATOM 2586 C CA . LEU A 1 336 ? 1.402 40.974 21.845 1.00 54.79 334 LEU A CA 1
ATOM 2587 C C . LEU A 1 336 ? 2.644 41.813 21.510 1.00 53.40 334 LEU A C 1
ATOM 2588 O O . LEU A 1 336 ? 3.676 41.710 22.181 1.00 51.15 334 LEU A O 1
ATOM 2593 N N . ILE A 1 337 ? 2.533 42.649 20.483 1.00 50.20 335 ILE A N 1
ATOM 2594 C CA . ILE A 1 337 ? 3.622 43.535 20.115 1.00 54.64 335 ILE A CA 1
ATOM 2595 C C . ILE A 1 337 ? 4.058 44.311 21.352 1.00 57.67 335 ILE A C 1
ATOM 2596 O O . ILE A 1 337 ? 5.238 44.322 21.718 1.00 58.51 335 ILE A O 1
ATOM 2601 N N . TYR A 1 338 ? 3.082 44.938 21.999 1.00 55.19 336 TYR A N 1
ATOM 2602 C CA . TYR A 1 338 ? 3.328 45.807 23.134 1.00 55.07 336 TYR A CA 1
ATOM 2603 C C . TYR A 1 338 ? 4.191 45.154 24.220 1.00 51.42 336 TYR A C 1
ATOM 2604 O O . TYR A 1 338 ? 5.135 45.752 24.725 1.00 46.24 336 TYR A O 1
ATOM 2613 N N . THR A 1 339 ? 3.886 43.921 24.585 1.00 51.29 337 THR A N 1
ATOM 2614 C CA . THR A 1 339 ? 4.716 43.274 25.594 1.00 57.68 337 THR A CA 1
ATOM 2615 C C . THR A 1 339 ? 6.007 42.728 25.002 1.00 55.19 337 THR A C 1
ATOM 2616 O O . THR A 1 339 ? 7.036 42.701 25.671 1.00 58.86 337 THR A O 1
ATOM 2620 N N . SER A 1 340 ? 5.947 42.289 23.749 1.00 49.22 338 SER A N 1
ATOM 2621 C CA . SER A 1 340 ? 7.116 41.690 23.107 1.00 49.28 338 SER A CA 1
ATOM 2622 C C . SER A 1 340 ? 8.253 42.668 22.840 1.00 46.07 338 SER A C 1
ATOM 2623 O O . SER A 1 340 ? 9.426 42.294 22.876 1.00 44.71 338 SER A O 1
ATOM 2626 N N . LEU A 1 341 ? 7.908 43.915 22.570 1.00 41.50 339 LEU A N 1
ATOM 2627 C CA . LEU A 1 341 ? 8.915 44.893 22.252 1.00 42.86 339 LEU A CA 1
ATOM 2628 C C . LEU A 1 341 ? 9.323 45.722 23.464 1.00 49.95 339 LEU A C 1
ATOM 2629 O O . LEU A 1 341 ? 10.164 46.625 23.340 1.00 52.00 339 LEU A O 1
ATOM 2634 N N . SER A 1 342 ? 8.773 45.406 24.639 1.00 46.22 340 SER A N 1
ATOM 2635 C CA . SER A 1 342 ? 9.080 46.208 25.841 1.00 50.05 340 SER A CA 1
ATOM 2636 C C . SER A 1 342 ? 10.574 46.512 26.110 1.00 47.60 340 SER A C 1
ATOM 2637 O O . SER A 1 342 ? 10.908 47.567 26.646 1.00 46.47 340 SER A O 1
ATOM 2640 N N . PRO A 1 343 ? 11.484 45.600 25.749 1.00 46.31 341 PRO A N 1
ATOM 2641 C CA . PRO A 1 343 ? 12.876 46.021 25.926 1.00 44.95 341 PRO A CA 1
ATOM 2642 C C . PRO A 1 343 ? 13.260 47.259 25.104 1.00 49.66 341 PRO A C 1
ATOM 2643 O O . PRO A 1 343 ? 14.342 47.805 25.301 1.00 52.66 341 PRO A O 1
ATOM 2647 N N . LEU A 1 344 ? 12.400 47.706 24.192 1.00 50.70 342 LEU A N 1
ATOM 2648 C CA . LEU A 1 344 ? 12.698 48.924 23.450 1.00 49.80 342 LEU A CA 1
ATOM 2649 C C . LEU A 1 344 ? 12.248 50.148 24.228 1.00 51.50 342 LEU A C 1
ATOM 2650 O O . LEU A 1 344 ? 12.420 51.293 23.785 1.00 51.03 342 LEU A O 1
ATOM 2655 N N . GLY A 1 345 ? 11.678 49.908 25.402 1.00 49.71 343 GLY A N 1
ATOM 2656 C CA . GLY A 1 345 ? 11.328 51.002 26.284 1.00 51.42 343 GLY A CA 1
ATOM 2657 C C . GLY A 1 345 ? 9.889 51.464 26.199 1.00 55.52 343 GLY A C 1
ATOM 2658 O O . GLY A 1 345 ? 9.248 51.396 25.146 1.00 57.04 343 GLY A O 1
ATOM 2659 N N . THR A 1 346 ? 9.391 51.944 27.333 1.00 58.31 344 THR A N 1
ATOM 2660 C CA . THR A 1 346 ? 8.039 52.467 27.460 1.00 56.75 344 THR A CA 1
ATOM 2661 C C . THR A 1 346 ? 7.693 53.417 26.323 1.00 54.82 344 THR A C 1
ATOM 2662 O O . THR A 1 346 ? 6.606 53.345 25.749 1.00 51.30 344 THR A O 1
ATOM 2666 N N . GLU A 1 347 ? 8.618 54.309 25.999 1.00 49.15 345 GLU A N 1
ATOM 2667 C CA . GLU A 1 347 ? 8.305 55.360 25.052 1.00 56.97 345 GLU A CA 1
ATOM 2668 C C . GLU A 1 347 ? 8.112 54.841 23.642 1.00 54.73 345 GLU A C 1
ATOM 2669 O O . GLU A 1 347 ? 7.145 55.215 22.993 1.00 55.62 345 GLU A O 1
ATOM 2675 N N . TYR A 1 348 ? 9.026 53.981 23.177 1.00 53.26 346 TYR A N 1
ATOM 2676 C CA . TYR A 1 348 ? 8.889 53.336 21.873 1.00 44.91 346 TYR A CA 1
ATOM 2677 C C . TYR A 1 348 ? 7.570 52.584 21.809 1.00 45.48 346 TYR A C 1
ATOM 2678 O O . TYR A 1 348 ? 6.778 52.767 20.896 1.00 42.15 346 TYR A O 1
ATOM 2687 N N . ILE A 1 349 ? 7.354 51.743 22.808 1.00 46.00 347 ILE A N 1
ATOM 2688 C CA . ILE A 1 349 ? 6.210 50.857 22.868 1.00 50.51 347 ILE A CA 1
ATOM 2689 C C . ILE A 1 349 ? 4.870 51.617 22.824 1.00 53.99 347 ILE A C 1
ATOM 2690 O O . ILE A 1 349 ? 3.930 51.194 22.160 1.00 58.16 347 ILE A O 1
ATOM 2695 N N . ASP A 1 350 ? 4.799 52.765 23.487 1.00 55.99 348 ASP A N 1
ATOM 2696 C CA . ASP A 1 350 ? 3.562 53.551 23.522 1.00 57.24 348 ASP A CA 1
ATOM 2697 C C . ASP A 1 350 ? 3.344 54.258 22.210 1.00 53.12 348 ASP A C 1
ATOM 2698 O O . ASP A 1 350 ? 2.263 54.203 21.656 1.00 60.08 348 ASP A O 1
ATOM 2703 N N . THR A 1 351 ? 4.364 54.942 21.714 1.00 46.35 349 THR A N 1
ATOM 2704 C CA . THR A 1 351 ? 4.224 55.604 20.424 1.00 48.41 349 THR A CA 1
ATOM 2705 C C . THR A 1 351 ? 3.700 54.651 19.344 1.00 47.56 349 THR A C 1
ATOM 2706 O O . THR A 1 351 ? 2.781 54.983 18.620 1.00 48.97 349 THR A O 1
ATOM 2710 N N . LEU A 1 352 ? 4.269 53.455 19.274 1.00 51.44 350 LEU A N 1
ATOM 2711 C CA . LEU A 1 352 ? 3.840 52.457 18.302 1.00 53.80 350 LEU A CA 1
ATOM 2712 C C . LEU A 1 352 ? 2.411 52.035 18.575 1.00 54.31 350 LEU A C 1
ATOM 2713 O O . LEU A 1 352 ? 1.624 51.899 17.652 1.00 54.86 350 LEU A O 1
ATOM 2718 N N . LYS A 1 353 ? 2.079 51.826 19.844 1.00 55.92 351 LYS A N 1
ATOM 2719 C CA . LYS A 1 353 ? 0.742 51.418 20.191 1.00 53.21 351 LYS A CA 1
ATOM 2720 C C . LYS A 1 353 ? -0.240 52.521 19.803 1.00 56.97 351 LYS A C 1
ATOM 2721 O O . LYS A 1 353 ? -1.282 52.245 19.212 1.00 62.08 351 LYS A O 1
ATOM 2727 N N . GLN A 1 354 ? 0.098 53.771 20.094 1.00 58.82 352 GLN A N 1
ATOM 2728 C CA . GLN A 1 354 ? -0.766 54.898 19.709 1.00 60.50 352 GLN A CA 1
ATOM 2729 C C . GLN A 1 354 ? -0.986 54.967 18.207 1.00 55.75 352 GLN A C 1
ATOM 2730 O O . GLN A 1 354 ? -2.092 55.263 17.753 1.00 55.09 352 GLN A O 1
ATOM 2736 N N . GLY A 1 355 ? 0.070 54.716 17.444 1.00 49.36 353 GLY A N 1
ATOM 2737 C CA . GLY A 1 355 ? -0.026 54.714 15.980 1.00 56.93 353 GLY A CA 1
ATOM 2738 C C . GLY A 1 355 ? -0.933 53.618 15.425 1.00 58.97 353 GLY A C 1
ATOM 2739 O O . GLY A 1 355 ? -1.683 53.827 14.474 1.00 61.08 353 GLY A O 1
ATOM 2740 N N . LEU A 1 356 ? -0.869 52.449 16.042 1.00 57.16 354 LEU A N 1
ATOM 2741 C CA . LEU A 1 356 ? -1.646 51.317 15.615 1.00 56.48 354 LEU A CA 1
ATOM 2742 C C . LEU A 1 356 ? -3.099 51.408 16.049 1.00 61.86 354 LEU A C 1
ATOM 2743 O O . LEU A 1 356 ? -3.953 50.728 15.486 1.00 69.80 354 LEU A O 1
ATOM 2748 N N . THR A 1 357 ? -3.402 52.231 17.047 1.00 61.89 355 THR A N 1
ATOM 2749 C CA . THR A 1 357 ? -4.762 52.216 17.586 1.00 64.73 355 THR A CA 1
ATOM 2750 C C . THR A 1 357 ? -5.569 53.534 17.630 1.00 67.69 355 THR A C 1
ATOM 2751 O O . THR A 1 357 ? -6.791 53.498 17.482 1.00 73.56 355 THR A O 1
ATOM 2755 N N . THR A 1 358 ? -4.931 54.683 17.847 1.00 67.78 356 THR A N 1
ATOM 2756 C CA . THR A 1 358 ? -5.691 55.946 17.915 1.00 59.83 356 THR A CA 1
ATOM 2757 C C . THR A 1 358 ? -5.181 57.032 16.965 1.00 61.61 356 THR A C 1
ATOM 2758 O O . THR A 1 358 ? -5.888 57.984 16.696 1.00 67.71 356 THR A O 1
ATOM 2762 N N . GLN A 1 359 ? -3.955 56.905 16.468 1.00 58.54 357 GLN A N 1
ATOM 2763 C CA . GLN A 1 359 ? -3.356 57.953 15.643 1.00 55.97 357 GLN A CA 1
ATOM 2764 C C . GLN A 1 359 ? -3.671 57.791 14.150 1.00 56.35 357 GLN A C 1
ATOM 2765 O O . GLN A 1 359 ? -3.309 58.652 13.337 1.00 56.16 357 GLN A O 1
ATOM 2771 N N . GLY A 1 360 ? -4.314 56.681 13.784 1.00 45.69 358 GLY A N 1
ATOM 2772 C CA . GLY A 1 360 ? -4.642 56.416 12.382 1.00 53.70 358 GLY A CA 1
ATOM 2773 C C . GLY A 1 360 ? -3.483 56.112 11.436 1.00 52.57 358 GLY A C 1
ATOM 2774 O O . GLY A 1 360 ? -3.503 56.495 10.272 1.00 50.08 358 GLY A O 1
ATOM 2775 N N . TRP A 1 361 ? -2.463 55.426 11.927 1.00 51.54 359 TRP A N 1
ATOM 2776 C CA . TRP A 1 361 ? -1.333 55.066 11.085 1.00 51.38 359 TRP A CA 1
ATOM 2777 C C . TRP A 1 361 ? -1.690 53.926 10.117 1.00 50.47 359 TRP A C 1
ATOM 2778 O O . TRP A 1 361 ? -1.200 53.869 8.986 1.00 48.34 359 TRP A O 1
ATOM 2789 N N . VAL A 1 362 ? -2.550 53.034 10.592 1.00 45.66 360 VAL A N 1
ATOM 2790 C CA . VAL A 1 362 ? -2.755 51.733 9.995 1.00 48.86 360 VAL A CA 1
ATOM 2791 C C . VAL A 1 362 ? -4.025 51.600 9.194 1.00 49.17 360 VAL A C 1
ATOM 2792 O O . VAL A 1 362 ? -5.110 51.840 9.700 1.00 49.88 360 VAL A O 1
ATOM 2796 N N . ASP A 1 363 ? -3.890 51.170 7.954 1.00 51.17 361 ASP A N 1
ATOM 2797 C CA . ASP A 1 363 ? -5.022 50.592 7.254 1.00 51.53 361 ASP A CA 1
ATOM 2798 C C . ASP A 1 363 ? -5.040 49.077 7.500 1.00 48.54 361 ASP A C 1
ATOM 2799 O O . ASP A 1 363 ? -4.271 48.335 6.900 1.00 50.79 361 ASP A O 1
ATOM 2804 N N . LYS A 1 364 ? -5.919 48.614 8.375 1.00 42.51 362 LYS A N 1
ATOM 2805 C CA . LYS A 1 364 ? -5.813 47.243 8.905 1.00 48.04 362 LYS A CA 1
ATOM 2806 C C . LYS A 1 364 ? -6.117 46.023 8.028 1.00 49.38 362 LYS A C 1
ATOM 2807 O O . LYS A 1 364 ? -5.423 45.005 8.122 1.00 43.75 362 LYS A O 1
ATOM 2813 N N . TYR A 1 365 ? -7.194 46.079 7.247 1.00 53.38 363 TYR A N 1
ATOM 2814 C CA . TYR A 1 365 ? -7.809 44.843 6.749 1.00 43.94 363 TYR A CA 1
ATOM 2815 C C . TYR A 1 365 ? -7.977 44.788 5.244 1.00 42.19 363 TYR A C 1
ATOM 2816 O O . TYR A 1 365 ? -7.904 45.801 4.562 1.00 38.19 363 TYR A O 1
ATOM 2825 N N . GLU A 1 366 ? -8.262 43.597 4.729 1.00 50.28 364 GLU A N 1
ATOM 2826 C CA . GLU A 1 366 ? -8.481 43.441 3.293 1.00 50.97 364 GLU A CA 1
ATOM 2827 C C . GLU A 1 366 ? -9.764 44.131 2.912 1.00 46.57 364 GLU A C 1
ATOM 2828 O O . GLU A 1 366 ? -10.722 44.107 3.673 1.00 47.43 364 GLU A O 1
ATOM 2834 N N . ASN A 1 367 ? -9.783 44.768 1.748 1.00 41.50 365 ASN A N 1
ATOM 2835 C CA . ASN A 1 367 ? -11.051 45.071 1.109 1.00 43.66 365 ASN A CA 1
ATOM 2836 C C . ASN A 1 367 ? -10.920 44.885 -0.389 1.00 46.03 365 ASN A C 1
ATOM 2837 O O . ASN A 1 367 ? -9.811 44.727 -0.912 1.00 48.44 365 ASN A O 1
ATOM 2842 N N . LEU A 1 368 ? -12.044 44.899 -1.083 1.00 45.52 366 LEU A N 1
ATOM 2843 C CA . LEU A 1 368 ? -12.028 44.604 -2.494 1.00 45.88 366 LEU A CA 1
ATOM 2844 C C . LEU A 1 368 ? -11.014 45.514 -3.174 1.00 47.01 366 LEU A C 1
ATOM 2845 O O . LEU A 1 368 ? -11.108 46.729 -3.064 1.00 50.41 366 LEU A O 1
ATOM 2850 N N . ASN A 1 369 ? -10.027 44.919 -3.838 1.00 46.17 367 ASN A N 1
ATOM 2851 C CA . ASN A 1 369 ? -9.063 45.672 -4.639 1.00 47.92 367 ASN A CA 1
ATOM 2852 C C . ASN A 1 369 ? -8.053 46.564 -3.904 1.00 50.14 367 ASN A C 1
ATOM 2853 O O . ASN A 1 369 ? -7.406 47.425 -4.527 1.00 47.02 367 ASN A O 1
ATOM 2858 N N . LYS A 1 370 ? -7.923 46.355 -2.590 1.00 46.29 368 LYS A N 1
ATOM 2859 C CA . LYS A 1 370 ? -6.880 46.987 -1.808 1.00 43.12 368 LYS A CA 1
ATOM 2860 C C . LYS A 1 370 ? -5.537 46.386 -2.210 1.00 42.93 368 LYS A C 1
ATOM 2861 O O . LYS A 1 370 ? -5.463 45.186 -2.434 1.00 50.28 368 LYS A O 1
ATOM 2867 N N . ARG A 1 371 ? -4.487 47.203 -2.326 1.00 47.98 369 ARG A N 1
ATOM 2868 C CA . ARG A 1 371 ? -3.138 46.688 -2.626 1.00 46.64 369 ARG A CA 1
ATOM 2869 C C . ARG A 1 371 ? -2.817 45.491 -1.723 1.00 46.94 369 ARG A C 1
ATOM 2870 O O . ARG A 1 371 ? -3.185 45.480 -0.542 1.00 47.24 369 ARG A O 1
ATOM 2878 N N . SER A 1 372 ? -2.140 44.487 -2.278 1.00 46.70 370 SER A N 1
ATOM 2879 C CA . SER A 1 372 ? -1.740 43.284 -1.524 1.00 46.75 370 SER A CA 1
ATOM 2880 C C . SER A 1 372 ? -0.526 43.479 -0.613 1.00 46.65 370 SER A C 1
ATOM 2881 O O . SER A 1 372 ? 0.258 44.442 -0.766 1.00 38.47 370 SER A O 1
ATOM 2884 N N . GLY A 1 373 ? -0.342 42.516 0.287 1.00 40.88 371 GLY A N 1
ATOM 2885 C CA . GLY A 1 373 ? 0.838 42.470 1.140 1.00 43.35 371 GLY A CA 1
ATOM 2886 C C . GLY A 1 373 ? 0.847 43.574 2.189 1.00 44.43 371 GLY A C 1
ATOM 2887 O O . GLY A 1 373 ? -0.195 43.863 2.786 1.00 44.66 371 GLY A O 1
ATOM 2888 N N . ALA A 1 374 ? 2.013 44.196 2.390 1.00 41.81 372 ALA A N 1
ATOM 2889 C CA . ALA A 1 374 ? 2.219 45.177 3.467 1.00 41.58 372 ALA A CA 1
ATOM 2890 C C . ALA A 1 374 ? 3.393 46.131 3.229 1.00 40.24 372 ALA A C 1
ATOM 2891 O O . ALA A 1 374 ? 4.344 45.803 2.513 1.00 43.34 372 ALA A O 1
ATOM 2893 N N . TYR A 1 375 ? 3.321 47.310 3.840 1.00 41.27 373 TYR A N 1
ATOM 2894 C CA . TYR A 1 375 ? 4.409 48.285 3.768 1.00 41.82 373 TYR A CA 1
ATOM 2895 C C . TYR A 1 375 ? 4.244 49.436 4.748 1.00 41.83 373 TYR A C 1
ATOM 2896 O O . TYR A 1 375 ? 3.203 49.579 5.381 1.00 43.71 373 TYR A O 1
ATOM 2905 N N . SER A 1 376 ? 5.301 50.247 4.852 1.00 48.55 374 SER A N 1
ATOM 2906 C CA . SER A 1 376 ? 5.292 51.521 5.556 1.00 43.19 374 SER A CA 1
ATOM 2907 C C . SER A 1 376 ? 5.623 52.602 4.571 1.00 42.80 374 SER A C 1
ATOM 2908 O O . SER A 1 376 ? 6.475 52.433 3.707 1.00 42.49 374 SER A O 1
ATOM 2911 N N . SER A 1 377 ? 4.971 53.739 4.713 1.00 41.34 375 SER A N 1
ATOM 2912 C CA . SER A 1 377 ? 5.224 54.834 3.813 1.00 46.88 375 SER A CA 1
ATOM 2913 C C . SER A 1 377 ? 4.898 56.101 4.576 1.00 46.64 375 SER A C 1
ATOM 2914 O O . SER A 1 377 ? 4.641 56.055 5.769 1.00 47.08 375 SER A O 1
ATOM 2917 N N . GLY A 1 378 ? 4.893 57.228 3.883 1.00 49.55 376 GLY A N 1
ATOM 2918 C CA . GLY A 1 378 ? 4.652 58.511 4.513 1.00 50.77 376 GLY A CA 1
ATOM 2919 C C . GLY A 1 378 ? 5.714 59.407 3.948 1.00 51.50 376 GLY A C 1
ATOM 2920 O O . GLY A 1 378 ? 6.493 58.987 3.097 1.00 57.62 376 GLY A O 1
ATOM 2921 N N . CYS A 1 379 ? 5.753 60.651 4.383 1.00 55.35 377 CYS A N 1
ATOM 2922 C CA . CYS A 1 379 ? 6.850 61.512 3.962 1.00 58.53 377 CYS A CA 1
ATOM 2923 C C . CYS A 1 379 ? 7.173 62.398 5.123 1.00 54.07 377 CYS A C 1
ATOM 2924 O O . CYS A 1 379 ? 6.612 62.225 6.218 1.00 51.72 377 CYS A O 1
ATOM 2927 N N . TYR A 1 380 ? 8.044 63.368 4.864 1.00 52.90 378 TYR A N 1
ATOM 2928 C CA . TYR A 1 380 ? 8.563 64.235 5.907 1.00 53.38 378 TYR A CA 1
ATOM 2929 C C . TYR A 1 380 ? 7.447 64.857 6.712 1.00 51.47 378 TYR A C 1
ATOM 2930 O O . TYR A 1 380 ? 7.542 64.966 7.930 1.00 53.60 378 TYR A O 1
ATOM 2939 N N . ASP A 1 381 ? 6.359 65.201 6.037 1.00 59.46 379 ASP A N 1
ATOM 2940 C CA . ASP A 1 381 ? 5.277 65.946 6.678 1.00 69.30 379 ASP A CA 1
ATOM 2941 C C . ASP A 1 381 ? 4.175 65.125 7.372 1.00 69.54 379 ASP A C 1
ATOM 2942 O O . ASP A 1 381 ? 3.429 65.650 8.200 1.00 68.42 379 ASP A O 1
ATOM 2947 N N . SER A 1 382 ? 4.109 63.832 7.070 1.00 68.38 380 SER A N 1
ATOM 2948 C CA . SER A 1 382 ? 3.075 62.959 7.625 1.00 64.89 380 SER A CA 1
ATOM 2949 C C . SER A 1 382 ? 3.594 62.108 8.775 1.00 64.70 380 SER A C 1
ATOM 2950 O O . SER A 1 382 ? 4.799 61.995 8.980 1.00 67.73 380 SER A O 1
ATOM 2953 N N . HIS A 1 383 ? 2.693 61.481 9.517 1.00 64.04 381 HIS A N 1
ATOM 2954 C CA . HIS A 1 383 ? 3.139 60.404 10.372 1.00 67.22 381 HIS A CA 1
ATOM 2955 C C . HIS A 1 383 ? 3.334 59.215 9.438 1.00 62.50 381 HIS A C 1
ATOM 2956 O O . HIS A 1 383 ? 3.042 59.338 8.252 1.00 57.73 381 HIS A O 1
ATOM 2963 N N . PRO A 1 384 ? 3.903 58.098 9.943 1.00 56.26 382 PRO A N 1
ATOM 2964 C CA . PRO A 1 384 ? 4.092 56.959 9.049 1.00 58.66 382 PRO A CA 1
ATOM 2965 C C . PRO A 1 384 ? 2.744 56.295 8.763 1.00 63.00 382 PRO A C 1
ATOM 2966 O O . PRO A 1 384 ? 1.808 56.401 9.553 1.00 69.12 382 PRO A O 1
ATOM 2970 N N . TYR A 1 385 ? 2.626 55.651 7.618 1.00 57.61 383 TYR A N 1
ATOM 2971 C CA . TYR A 1 385 ? 1.378 55.028 7.271 1.00 50.26 383 TYR A CA 1
ATOM 2972 C C . TYR A 1 385 ? 1.709 53.595 6.995 1.00 47.86 383 TYR A C 1
ATOM 2973 O O . TYR A 1 385 ? 2.647 53.279 6.256 1.00 47.97 383 TYR A O 1
ATOM 2982 N N . VAL A 1 386 ? 0.978 52.714 7.645 1.00 46.25 384 VAL A N 1
ATOM 2983 C CA . VAL A 1 386 ? 1.210 51.300 7.466 1.00 44.65 384 VAL A CA 1
ATOM 2984 C C . VAL A 1 386 ? 0.028 50.695 6.745 1.00 46.93 384 VAL A C 1
ATOM 2985 O O . VAL A 1 386 ? -1.105 50.725 7.257 1.00 40.51 384 VAL A O 1
ATOM 2989 N N . LEU A 1 387 ? 0.290 50.141 5.567 1.00 46.89 385 LEU A N 1
ATOM 2990 C CA . LEU A 1 387 ? -0.698 49.316 4.903 1.00 43.35 385 LEU A CA 1
ATOM 2991 C C . LEU A 1 387 ? -0.564 47.829 5.261 1.00 46.31 385 LEU A C 1
ATOM 2992 O O . LEU A 1 387 ? 0.448 47.186 4.987 1.00 50.18 385 LEU A O 1
ATOM 2997 N N . LEU A 1 388 ? -1.607 47.299 5.878 1.00 48.09 386 LEU A N 1
ATOM 2998 C CA . LEU A 1 388 ? -1.697 45.893 6.252 1.00 46.85 386 LEU A CA 1
ATOM 2999 C C . LEU A 1 388 ? -2.823 45.179 5.474 1.00 48.67 386 LEU A C 1
ATOM 3000 O O . LEU A 1 388 ? -3.740 45.821 4.915 1.00 49.89 386 LEU A O 1
ATOM 3005 N N . ASN A 1 389 ? -2.759 43.851 5.445 1.00 46.21 387 ASN A N 1
ATOM 3006 C CA . ASN A 1 389 ? -3.888 43.022 5.025 1.00 44.95 387 ASN A CA 1
ATOM 3007 C C . ASN A 1 389 ? -4.135 41.987 6.118 1.00 49.79 387 ASN A C 1
ATOM 3008 O O . ASN A 1 389 ? -3.956 40.780 5.928 1.00 51.36 387 ASN A O 1
ATOM 3013 N N . TYR A 1 390 ? -4.513 42.490 7.289 1.00 53.50 388 TYR A N 1
ATOM 3014 C CA . TYR A 1 390 ? -4.407 41.715 8.512 1.00 53.60 388 TYR A CA 1
ATOM 3015 C C . TYR A 1 390 ? -5.348 40.528 8.478 1.00 54.47 388 TYR A C 1
ATOM 3016 O O . TYR A 1 390 ? -6.536 40.713 8.305 1.00 58.58 388 TYR A O 1
ATOM 3025 N N . THR A 1 391 ? -4.827 39.312 8.637 1.00 59.60 389 THR A N 1
ATOM 3026 C CA . THR A 1 391 ? -5.688 38.110 8.560 1.00 60.95 389 THR A CA 1
ATOM 3027 C C . THR A 1 391 ? -5.779 37.305 9.863 1.00 63.39 389 THR A C 1
ATOM 3028 O O . THR A 1 391 ? -6.657 36.461 10.001 1.00 71.49 389 THR A O 1
ATOM 3032 N N . GLY A 1 392 ? -4.886 37.556 10.813 1.00 57.71 390 GLY A N 1
ATOM 3033 C CA . GLY A 1 392 ? -5.034 36.967 12.140 1.00 52.37 390 GLY A CA 1
ATOM 3034 C C . GLY A 1 392 ? -4.043 35.888 12.525 1.00 53.06 390 GLY A C 1
ATOM 3035 O O . GLY A 1 392 ? -4.182 35.281 13.581 1.00 57.75 390 GLY A O 1
ATOM 3036 N N . THR A 1 393 ? -3.038 35.647 11.692 1.00 48.98 391 THR A N 1
ATOM 3037 C CA . THR A 1 393 ? -2.069 34.576 11.959 1.00 50.15 391 THR A CA 1
ATOM 3038 C C . THR A 1 393 ? -0.822 35.128 12.642 1.00 52.39 391 THR A C 1
ATOM 3039 O O . THR A 1 393 ? -0.611 36.344 12.697 1.00 50.94 391 THR A O 1
ATOM 3043 N N . LEU A 1 394 ? 0.026 34.233 13.134 1.00 53.37 392 LEU A N 1
ATOM 3044 C CA . LEU A 1 394 ? 1.290 34.643 13.720 1.00 55.75 392 LEU A CA 1
ATOM 3045 C C . LEU A 1 394 ? 2.174 35.360 12.690 1.00 57.54 392 LEU A C 1
ATOM 3046 O O . LEU A 1 394 ? 2.854 36.336 13.029 1.00 63.96 392 LEU A O 1
ATOM 3051 N N . TYR A 1 395 ? 2.171 34.884 11.444 1.00 52.78 393 TYR A N 1
ATOM 3052 C CA . TYR A 1 395 ? 2.845 35.594 10.365 1.00 51.94 393 TYR A CA 1
ATOM 3053 C C . TYR A 1 395 ? 2.378 37.051 10.291 1.00 51.90 393 TYR A C 1
ATOM 3054 O O . TYR A 1 395 ? 3.197 37.956 10.198 1.00 48.73 393 TYR A O 1
ATOM 3063 N N . ASP A 1 396 ? 1.065 37.266 10.340 1.00 53.50 394 ASP A N 1
ATOM 3064 C CA . ASP A 1 396 ? 0.481 38.613 10.408 1.00 59.02 394 ASP A CA 1
ATOM 3065 C C . ASP A 1 396 ? 1.096 39.469 11.512 1.00 58.51 394 ASP A C 1
ATOM 3066 O O . ASP A 1 396 ? 1.555 40.590 11.270 1.00 61.24 394 ASP A O 1
ATOM 3071 N N . VAL A 1 397 ? 1.080 38.946 12.733 1.00 57.06 395 VAL A N 1
ATOM 3072 C CA . VAL A 1 397 ? 1.611 39.669 13.879 1.00 52.69 395 VAL A CA 1
ATOM 3073 C C . VAL A 1 397 ? 3.032 40.158 13.603 1.00 52.90 395 VAL A C 1
ATOM 3074 O O . VAL A 1 397 ? 3.352 41.320 13.849 1.00 54.02 395 VAL A O 1
ATOM 3078 N N . SER A 1 398 ? 3.873 39.291 13.052 1.00 46.99 396 SER A N 1
ATOM 3079 C CA . SER A 1 398 ? 5.254 39.675 12.805 1.00 47.72 396 SER A CA 1
ATOM 3080 C C . SER A 1 398 ? 5.381 40.724 11.677 1.00 46.41 396 SER A C 1
ATOM 3081 O O . SER A 1 398 ? 6.339 41.508 11.637 1.00 47.19 396 SER A O 1
ATOM 3084 N N . VAL A 1 399 ? 4.413 40.741 10.772 1.00 40.66 397 VAL A N 1
ATOM 3085 C CA . VAL A 1 399 ? 4.383 41.750 9.724 1.00 40.95 397 VAL A CA 1
ATOM 3086 C C . VAL A 1 399 ? 4.107 43.130 10.352 1.00 41.38 397 VAL A C 1
ATOM 3087 O O . VAL A 1 399 ? 4.701 44.141 9.964 1.00 37.84 397 VAL A O 1
ATOM 3091 N N . ILE A 1 400 ? 3.228 43.166 11.350 1.00 43.92 398 ILE A N 1
ATOM 3092 C CA . ILE A 1 400 ? 3.068 44.377 12.145 1.00 42.71 398 ILE A CA 1
ATOM 3093 C C . ILE A 1 400 ? 4.391 44.753 12.818 1.00 45.44 398 ILE A C 1
ATOM 3094 O O . ILE A 1 400 ? 4.779 45.923 12.797 1.00 44.43 398 ILE A O 1
ATOM 3099 N N . ALA A 1 401 ? 5.078 43.770 13.414 1.00 41.51 399 ALA A N 1
ATOM 3100 C CA . ALA A 1 401 ? 6.369 44.038 14.054 1.00 42.22 399 ALA A CA 1
ATOM 3101 C C . ALA A 1 401 ? 7.383 44.553 13.036 1.00 45.34 399 ALA A C 1
ATOM 3102 O O . ALA A 1 401 ? 8.136 45.483 13.321 1.00 48.06 399 ALA A O 1
ATOM 3104 N N . HIS A 1 402 ? 7.381 43.969 11.843 1.00 43.06 400 HIS A N 1
ATOM 3105 C CA . HIS A 1 402 ? 8.279 44.402 10.769 1.00 43.06 400 HIS A CA 1
ATOM 3106 C C . HIS A 1 402 ? 7.970 45.832 10.310 1.00 44.89 400 HIS A C 1
ATOM 3107 O O . HIS A 1 402 ? 8.845 46.706 10.308 1.00 39.44 400 HIS A O 1
ATOM 3114 N N . GLU A 1 403 ? 6.718 46.062 9.922 1.00 46.24 401 GLU A N 1
ATOM 3115 C CA . GLU A 1 403 ? 6.315 47.361 9.409 1.00 45.29 401 GLU A CA 1
ATOM 3116 C C . GLU A 1 403 ? 6.372 48.409 10.510 1.00 47.20 401 GLU A C 1
ATOM 3117 O O . GLU A 1 403 ? 6.705 49.561 10.252 1.00 42.15 401 GLU A O 1
ATOM 3123 N N . GLY A 1 404 ? 6.064 48.007 11.742 1.00 47.32 402 GLY A N 1
ATOM 3124 C CA . GLY A 1 404 ? 6.223 48.903 12.900 1.00 47.00 402 GLY A CA 1
ATOM 3125 C C . GLY A 1 404 ? 7.672 49.359 13.059 1.00 46.12 402 GLY A C 1
ATOM 3126 O O . GLY A 1 404 ? 7.959 50.503 13.423 1.00 42.71 402 GLY A O 1
ATOM 3127 N N . GLY A 1 405 ? 8.595 48.457 12.768 1.00 38.92 403 GLY A N 1
ATOM 3128 C CA . GLY A 1 405 ? 9.987 48.815 12.750 1.00 37.78 403 GLY A CA 1
ATOM 3129 C C . GLY A 1 405 ? 10.336 49.904 11.749 1.00 42.10 403 GLY A C 1
ATOM 3130 O O . GLY A 1 405 ? 10.950 50.906 12.140 1.00 41.40 403 GLY A O 1
ATOM 3131 N N . HIS A 1 406 ? 9.982 49.717 10.466 1.00 40.34 404 HIS A N 1
ATOM 3132 C CA . HIS A 1 406 ? 10.272 50.741 9.440 1.00 43.03 404 HIS A CA 1
ATOM 3133 C C . HIS A 1 406 ? 9.629 52.034 9.862 1.00 38.20 404 HIS A C 1
ATOM 3134 O O . HIS A 1 406 ? 10.201 53.104 9.726 1.00 43.10 404 HIS A O 1
ATOM 3141 N N . SER A 1 407 ? 8.404 51.916 10.346 1.00 34.77 405 SER A N 1
ATOM 3142 C CA . SER A 1 407 ? 7.609 53.058 10.693 1.00 40.79 405 SER A CA 1
ATOM 3143 C C . SER A 1 407 ? 8.219 53.899 11.807 1.00 39.62 405 SER A C 1
ATOM 3144 O O . SER A 1 407 ? 8.379 55.096 11.638 1.00 41.54 405 SER A O 1
ATOM 3147 N N . MET A 1 408 ? 8.562 53.273 12.929 1.00 37.57 406 MET A N 1
ATOM 3148 C CA . MET A 1 408 ? 9.239 53.973 14.006 1.00 38.45 406 MET A CA 1
ATOM 3149 C C . MET A 1 408 ? 10.574 54.582 13.556 1.00 43.35 406 MET A C 1
ATOM 3150 O O . MET A 1 408 ? 10.872 55.762 13.867 1.00 46.24 406 MET A O 1
ATOM 3155 N N . HIS A 1 409 ? 11.348 53.823 12.778 1.00 37.41 407 HIS A N 1
ATOM 3156 C CA . HIS A 1 409 ? 12.604 54.342 12.220 1.00 35.56 407 HIS A CA 1
ATOM 3157 C C . HIS A 1 409 ? 12.289 55.675 11.539 1.00 40.30 407 HIS A C 1
ATOM 3158 O O . HIS A 1 409 ? 12.908 56.717 11.849 1.00 35.35 407 HIS A O 1
ATOM 3165 N N . SER A 1 410 ? 11.318 55.646 10.623 1.00 33.03 408 SER A N 1
ATOM 3166 C CA . SER A 1 410 ? 10.991 56.837 9.822 1.00 36.76 408 SER A CA 1
ATOM 3167 C C . SER A 1 410 ? 10.469 57.984 10.674 1.00 38.23 408 SER A C 1
ATOM 3168 O O . SER A 1 410 ? 10.801 59.152 10.462 1.00 36.56 408 SER A O 1
ATOM 3171 N N . TYR A 1 411 ? 9.648 57.626 11.646 1.00 34.64 409 TYR A N 1
ATOM 3172 C CA . TYR A 1 411 ? 9.048 58.562 12.533 1.00 38.88 409 TYR A CA 1
ATOM 3173 C C . TYR A 1 411 ? 10.163 59.274 13.281 1.00 44.68 409 TYR A C 1
ATOM 3174 O O . TYR A 1 411 ? 10.239 60.499 13.260 1.00 51.56 409 TYR A O 1
ATOM 3183 N N . PHE A 1 412 ? 11.039 58.508 13.922 1.00 41.96 410 PHE A N 1
ATOM 3184 C CA . PHE A 1 412 ? 12.132 59.088 14.686 1.00 39.70 410 PHE A CA 1
ATOM 3185 C C . PHE A 1 412 ? 13.037 59.975 13.844 1.00 40.47 410 PHE A C 1
ATOM 3186 O O . PHE A 1 412 ? 13.439 61.035 14.296 1.00 53.81 410 PHE A O 1
ATOM 3194 N N . SER A 1 413 ? 13.352 59.546 12.627 1.00 43.24 411 SER A N 1
ATOM 3195 C CA . SER A 1 413 ? 14.226 60.305 11.732 1.00 42.36 411 SER A CA 1
ATOM 3196 C C . SER A 1 413 ? 13.628 61.616 11.274 1.00 45.78 411 SER A C 1
ATOM 3197 O O . SER A 1 413 ? 14.341 62.612 11.155 1.00 48.69 411 SER A O 1
ATOM 3200 N N . ARG A 1 414 ? 12.328 61.611 11.000 1.00 47.99 412 ARG A N 1
ATOM 3201 C CA . ARG A 1 414 ? 11.637 62.815 10.524 1.00 50.30 412 ARG A CA 1
ATOM 3202 C C . ARG A 1 414 ? 11.531 63.857 11.619 1.00 51.70 412 ARG A C 1
ATOM 3203 O O . ARG A 1 414 ? 11.701 65.048 11.370 1.00 53.47 412 ARG A O 1
ATOM 3211 N N . LYS A 1 415 ? 11.246 63.380 12.826 1.00 45.18 413 LYS A N 1
ATOM 3212 C CA . LYS A 1 415 ? 11.176 64.202 14.015 1.00 44.38 413 LYS A CA 1
ATOM 3213 C C . LYS A 1 415 ? 12.531 64.853 14.384 1.00 46.25 413 LYS A C 1
ATOM 3214 O O . LYS A 1 415 ? 12.563 65.890 15.022 1.00 49.75 413 LYS A O 1
ATOM 3220 N N . HIS A 1 416 ? 13.650 64.263 13.996 1.00 44.17 414 HIS A N 1
ATOM 3221 C CA . HIS A 1 416 ? 14.933 64.836 14.403 1.00 46.64 414 HIS A CA 1
ATOM 3222 C C . HIS A 1 416 ? 15.838 65.314 13.271 1.00 47.36 414 HIS A C 1
ATOM 3223 O O . HIS A 1 416 ? 16.867 65.876 13.547 1.00 55.20 414 HIS A O 1
ATOM 3230 N N . GLN A 1 417 ? 15.479 65.125 12.005 1.00 45.07 415 GLN A N 1
ATOM 3231 C CA . GLN A 1 417 ? 16.385 65.556 10.934 1.00 38.12 415 GLN A CA 1
ATOM 3232 C C . GLN A 1 417 ? 15.776 66.589 10.014 1.00 40.45 415 GLN A C 1
ATOM 3233 O O . GLN A 1 417 ? 14.557 66.661 9.857 1.00 44.57 415 GLN A O 1
ATOM 3239 N N . PRO A 1 418 ? 16.623 67.384 9.361 1.00 39.91 416 PRO A N 1
ATOM 3240 C CA . PRO A 1 418 ? 15.962 68.225 8.391 1.00 38.75 416 PRO A CA 1
ATOM 3241 C C . PRO A 1 418 ? 15.594 67.369 7.159 1.00 45.63 416 PRO A C 1
ATOM 3242 O O . PRO A 1 418 ? 15.996 66.192 7.056 1.00 44.38 416 PRO A O 1
ATOM 3246 N N . PHE A 1 419 ? 14.826 67.959 6.250 1.00 47.18 417 PHE A N 1
ATOM 3247 C CA . PHE A 1 419 ? 14.194 67.222 5.161 1.00 43.52 417 PHE A CA 1
ATOM 3248 C C . PHE A 1 419 ? 15.223 66.476 4.357 1.00 43.24 417 PHE A C 1
ATOM 3249 O O . PHE A 1 419 ? 15.059 65.306 4.049 1.00 43.58 417 PHE A O 1
ATOM 3257 N N . HIS A 1 420 ? 16.313 67.143 4.033 1.00 43.47 418 HIS A N 1
ATOM 3258 C CA . HIS A 1 420 ? 17.267 66.537 3.114 1.00 46.19 418 HIS A CA 1
ATOM 3259 C C . HIS A 1 420 ? 18.158 65.472 3.789 1.00 43.63 418 HIS A C 1
ATOM 3260 O O . HIS A 1 420 ? 18.963 64.838 3.123 1.00 47.20 418 HIS A O 1
ATOM 3267 N N . ASP A 1 421 ? 18.031 65.285 5.101 1.00 38.02 419 ASP A N 1
ATOM 3268 C CA . ASP A 1 421 ? 18.904 64.356 5.800 1.00 38.13 419 ASP A CA 1
ATOM 3269 C C . ASP A 1 421 ? 18.079 63.250 6.395 1.00 36.18 419 ASP A C 1
ATOM 3270 O O . ASP A 1 421 ? 18.618 62.322 6.967 1.00 47.75 419 ASP A O 1
ATOM 3275 N N . ALA A 1 422 ? 16.770 63.334 6.251 1.00 37.88 420 ALA A N 1
ATOM 3276 C CA . ALA A 1 422 ? 15.860 62.447 6.993 1.00 42.43 420 ALA A CA 1
ATOM 3277 C C . ALA A 1 422 ? 15.720 61.016 6.479 1.00 43.41 420 ALA A C 1
ATOM 3278 O O . ALA A 1 422 ? 15.402 60.107 7.237 1.00 50.92 420 ALA A O 1
ATOM 3280 N N . GLN A 1 423 ? 15.924 60.811 5.190 1.00 43.54 421 GLN A N 1
ATOM 3281 C CA . GLN A 1 423 ? 15.744 59.498 4.624 1.00 41.08 421 GLN A CA 1
ATOM 3282 C C . GLN A 1 423 ? 17.011 58.678 4.825 1.00 38.24 421 GLN A C 1
ATOM 3283 O O . GLN A 1 423 ? 18.054 59.026 4.282 1.00 42.62 421 GLN A O 1
ATOM 3289 N N . TYR A 1 424 ? 16.941 57.593 5.594 1.00 41.22 422 TYR A N 1
ATOM 3290 C CA . TYR A 1 424 ? 18.123 56.737 5.804 1.00 37.56 422 TYR A CA 1
ATOM 3291 C C . TYR A 1 424 ? 18.388 55.957 4.536 1.00 40.01 422 TYR A C 1
ATOM 3292 O O . TYR A 1 424 ? 17.470 55.666 3.800 1.00 45.36 422 TYR A O 1
ATOM 3301 N N . PRO A 1 425 ? 19.646 55.620 4.255 1.00 42.86 423 PRO A N 1
ATOM 3302 C CA . PRO A 1 425 ? 19.840 54.951 2.967 1.00 47.14 423 PRO A CA 1
ATOM 3303 C C . PRO A 1 425 ? 19.421 53.477 3.030 1.00 48.95 423 PRO A C 1
ATOM 3304 O O . PRO A 1 425 ? 19.123 52.959 4.120 1.00 41.28 423 PRO A O 1
ATOM 3308 N N . ILE A 1 426 ? 19.404 52.821 1.867 1.00 53.00 424 ILE A N 1
ATOM 3309 C CA . ILE A 1 426 ? 18.927 51.433 1.746 1.00 51.95 424 ILE A CA 1
ATOM 3310 C C . ILE A 1 426 ? 19.748 50.499 2.631 1.00 49.69 424 ILE A C 1
ATOM 3311 O O . ILE A 1 426 ? 19.212 49.621 3.299 1.00 49.63 424 ILE A O 1
ATOM 3316 N N . PHE A 1 427 ? 21.056 50.714 2.627 1.00 41.27 425 PHE A N 1
ATOM 3317 C CA . PHE A 1 427 ? 21.962 49.993 3.486 1.00 42.16 425 PHE A CA 1
ATOM 3318 C C . PHE A 1 427 ? 21.458 49.893 4.938 1.00 43.37 425 PHE A C 1
ATOM 3319 O O . PHE A 1 427 ? 21.817 48.984 5.645 1.00 42.97 425 PHE A O 1
ATOM 3327 N N . LEU A 1 428 ? 20.640 50.827 5.404 1.00 47.63 426 LEU A N 1
ATOM 3328 C CA . LEU A 1 428 ? 20.196 50.761 6.804 1.00 45.80 426 LEU A CA 1
ATOM 3329 C C . LEU A 1 428 ? 18.715 50.442 6.943 1.00 43.56 426 LEU A C 1
ATOM 3330 O O . LEU A 1 428 ? 18.203 50.349 8.048 1.00 46.52 426 LEU A O 1
ATOM 3335 N N . ALA A 1 429 ? 18.020 50.275 5.827 1.00 43.68 427 ALA A N 1
ATOM 3336 C CA . ALA A 1 429 ? 16.553 50.183 5.866 1.00 42.75 427 ALA A CA 1
ATOM 3337 C C . ALA A 1 429 ? 15.984 48.866 6.362 1.00 38.89 427 ALA A C 1
ATOM 3338 O O . ALA A 1 429 ? 14.781 48.750 6.551 1.00 49.14 427 ALA A O 1
ATOM 3340 N N . GLU A 1 430 ? 16.809 47.853 6.540 1.00 40.26 428 GLU A N 1
ATOM 3341 C CA . GLU A 1 430 ? 16.254 46.586 6.993 1.00 45.41 428 GLU A CA 1
ATOM 3342 C C . GLU A 1 430 ? 16.521 46.297 8.482 1.00 42.37 428 GLU A C 1
ATOM 3343 O O . GLU A 1 430 ? 15.955 45.366 9.051 1.00 50.09 428 GLU A O 1
ATOM 3349 N N . ILE A 1 431 ? 17.355 47.116 9.112 1.00 35.34 429 ILE A N 1
ATOM 3350 C CA . ILE A 1 431 ? 17.749 46.898 10.493 1.00 30.54 429 ILE A CA 1
ATOM 3351 C C . ILE A 1 431 ? 16.577 46.969 11.478 1.00 37.14 429 ILE A C 1
ATOM 3352 O O . ILE A 1 431 ? 16.362 46.048 12.290 1.00 42.88 429 ILE A O 1
ATOM 3357 N N . ALA A 1 432 ? 15.811 48.055 11.418 1.00 37.75 430 ALA A N 1
ATOM 3358 C CA . ALA A 1 432 ? 14.770 48.287 12.419 1.00 36.91 430 ALA A CA 1
ATOM 3359 C C . ALA A 1 432 ? 13.685 47.245 12.334 1.00 42.70 430 ALA A C 1
ATOM 3360 O O . ALA A 1 432 ? 13.169 46.800 13.365 1.00 43.60 430 ALA A O 1
ATOM 3362 N N . SER A 1 433 ? 13.331 46.865 11.107 1.00 41.17 431 SER A N 1
ATOM 3363 C CA . SER A 1 433 ? 12.290 45.866 10.895 1.00 43.43 431 SER A CA 1
ATOM 3364 C C . SER A 1 433 ? 12.737 44.483 11.372 1.00 45.75 431 SER A C 1
ATOM 3365 O O . SER A 1 433 ? 11.978 43.758 12.030 1.00 39.99 431 SER A O 1
ATOM 3368 N N . THR A 1 434 ? 13.981 44.134 11.043 1.00 44.84 432 THR A N 1
ATOM 3369 C CA . THR A 1 434 ? 14.523 42.828 11.365 1.00 40.52 432 THR A CA 1
ATOM 3370 C C . THR A 1 434 ? 14.674 42.693 12.868 1.00 41.67 432 THR A C 1
ATOM 3371 O O . THR A 1 434 ? 14.275 41.678 13.451 1.00 40.02 432 THR A O 1
ATOM 3375 N N . LEU A 1 435 ? 15.221 43.727 13.500 1.00 43.38 433 LEU A N 1
ATOM 3376 C CA . LEU A 1 435 ? 15.327 43.741 14.959 1.00 41.11 433 LEU A CA 1
ATOM 3377 C C . LEU A 1 435 ? 13.967 43.522 15.617 1.00 41.62 433 LEU A C 1
ATOM 3378 O O . LEU A 1 435 ? 13.849 42.710 16.528 1.00 49.80 433 LEU A O 1
ATOM 3383 N N . ASN A 1 436 ? 12.936 44.220 15.164 1.00 37.49 434 ASN A N 1
ATOM 3384 C CA . ASN A 1 436 ? 11.587 43.947 15.678 1.00 42.42 434 ASN A CA 1
ATOM 3385 C C . ASN A 1 436 ? 11.120 42.496 15.480 1.00 43.34 434 ASN A C 1
ATOM 3386 O O . ASN A 1 436 ? 10.567 41.904 16.394 1.00 46.66 434 ASN A O 1
ATOM 3391 N N . GLU A 1 437 ? 11.330 41.920 14.298 1.00 44.61 435 GLU A N 1
ATOM 3392 C CA . GLU A 1 437 ? 10.946 40.529 14.085 1.00 41.25 435 GLU A CA 1
ATOM 3393 C C . GLU A 1 437 ? 11.616 39.682 15.129 1.00 42.74 435 GLU A C 1
ATOM 3394 O O . GLU A 1 437 ? 10.974 38.868 15.764 1.00 47.23 435 GLU A O 1
ATOM 3400 N N . MET A 1 438 ? 12.925 39.869 15.285 1.00 42.97 436 MET A N 1
ATOM 3401 C CA . MET A 1 438 ? 13.749 39.033 16.164 1.00 41.01 436 MET A CA 1
ATOM 3402 C C . MET A 1 438 ? 13.372 39.168 17.629 1.00 39.99 436 MET A C 1
ATOM 3403 O O . MET A 1 438 ? 13.231 38.183 18.335 1.00 45.52 436 MET A O 1
ATOM 3408 N N . LEU A 1 439 ? 13.202 40.400 18.074 1.00 45.14 437 LEU A N 1
ATOM 3409 C CA . LEU A 1 439 ? 12.722 40.694 19.408 1.00 41.84 437 LEU A CA 1
ATOM 3410 C C . LEU A 1 439 ? 11.408 39.981 19.692 1.00 43.62 437 LEU A C 1
ATOM 3411 O O . LEU A 1 439 ? 11.243 39.379 20.742 1.00 45.77 437 LEU A O 1
ATOM 3416 N N . LEU A 1 440 ? 10.456 40.075 18.771 1.00 45.55 438 LEU A N 1
ATOM 3417 C CA . LEU A 1 440 ? 9.156 39.435 18.966 1.00 46.43 438 LEU A CA 1
ATOM 3418 C C . LEU A 1 440 ? 9.318 37.926 19.248 1.00 51.38 438 LEU A C 1
ATOM 3419 O O . LEU A 1 440 ? 8.831 37.423 20.258 1.00 53.52 438 LEU A O 1
ATOM 3424 N N . MET A 1 441 ? 10.007 37.212 18.359 1.00 50.73 439 MET A N 1
ATOM 3425 C CA . MET A 1 441 ? 10.351 35.809 18.587 1.00 53.82 439 MET A CA 1
ATOM 3426 C C . MET A 1 441 ? 11.123 35.584 19.907 1.00 46.20 439 MET A C 1
ATOM 3427 O O . MET A 1 441 ? 10.798 34.694 20.686 1.00 52.34 439 MET A O 1
ATOM 3432 N N . ASP A 1 442 ? 12.131 36.387 20.173 1.00 39.88 440 ASP A N 1
ATOM 3433 C CA . ASP A 1 442 ? 12.819 36.274 21.444 1.00 41.80 440 ASP A CA 1
ATOM 3434 C C . ASP A 1 442 ? 11.878 36.324 22.640 1.00 43.44 440 ASP A C 1
ATOM 3435 O O . ASP A 1 442 ? 11.958 35.487 23.537 1.00 50.79 440 ASP A O 1
ATOM 3440 N N . SER A 1 443 ? 10.999 37.317 22.662 1.00 46.77 441 SER A N 1
ATOM 3441 C CA . SER A 1 443 ? 10.072 37.496 23.769 1.00 47.89 441 SER A CA 1
ATOM 3442 C C . SER A 1 443 ? 9.050 36.385 23.856 1.00 53.29 441 SER A C 1
ATOM 3443 O O . SER A 1 443 ? 8.665 35.995 24.957 1.00 54.26 441 SER A O 1
ATOM 3446 N N . MET A 1 444 ? 8.604 35.884 22.701 1.00 53.07 442 MET A N 1
ATOM 3447 C CA . MET A 1 444 ? 7.589 34.829 22.671 1.00 51.37 442 MET A CA 1
ATOM 3448 C C . MET A 1 444 ? 8.144 33.513 23.194 1.00 50.71 442 MET A C 1
ATOM 3449 O O . MET A 1 444 ? 7.408 32.739 23.789 1.00 55.79 442 MET A O 1
ATOM 3454 N N . LEU A 1 445 ? 9.427 33.258 22.964 1.00 50.51 443 LEU A N 1
ATOM 3455 C CA . LEU A 1 445 ? 10.084 32.081 23.527 1.00 57.03 443 LEU A CA 1
ATOM 3456 C C . LEU A 1 445 ? 10.095 32.151 25.028 1.00 59.98 443 LEU A C 1
ATOM 3457 O O . LEU A 1 445 ? 9.638 31.241 25.697 1.00 65.38 443 LEU A O 1
ATOM 3462 N N . LYS A 1 446 ? 10.665 33.231 25.549 1.00 61.06 444 LYS A N 1
ATOM 3463 C CA . LYS A 1 446 ? 10.673 33.484 26.973 1.00 59.14 444 LYS A CA 1
ATOM 3464 C C . LYS A 1 446 ? 9.290 33.257 27.561 1.00 60.72 444 LYS A C 1
ATOM 3465 O O . LYS A 1 446 ? 9.167 32.704 28.639 1.00 65.59 444 LYS A O 1
ATOM 3471 N N . GLU A 1 447 ? 8.243 33.671 26.860 1.00 62.39 445 GLU A N 1
ATOM 3472 C CA . GLU A 1 447 ? 6.915 33.657 27.460 1.00 66.20 445 GLU A CA 1
ATOM 3473 C C . GLU A 1 447 ? 6.218 32.345 27.282 1.00 66.94 445 GLU A C 1
ATOM 3474 O O . GLU A 1 447 ? 5.170 32.122 27.866 1.00 69.44 445 GLU A O 1
ATOM 3480 N N . SER A 1 448 ? 6.795 31.476 26.468 1.00 70.11 446 SER A N 1
ATOM 3481 C CA . SER A 1 448 ? 6.094 30.280 26.029 1.00 71.94 446 SER A CA 1
ATOM 3482 C C . SER A 1 448 ? 6.165 29.158 27.050 1.00 74.25 446 SER A C 1
ATOM 3483 O O . SER A 1 448 ? 7.114 29.074 27.841 1.00 71.34 446 SER A O 1
ATOM 3486 N N . ASP A 1 449 ? 5.160 28.290 27.023 1.00 77.40 447 ASP A N 1
ATOM 3487 C CA . ASP A 1 449 ? 5.184 27.087 27.850 1.00 86.53 447 ASP A CA 1
ATOM 3488 C C . ASP A 1 449 ? 5.260 25.831 27.005 1.00 86.36 447 ASP A C 1
ATOM 3489 O O . ASP A 1 449 ? 5.998 24.912 27.338 1.00 86.50 447 ASP A O 1
ATOM 3494 N N . SER A 1 450 ? 4.510 25.815 25.903 1.00 85.46 448 SER A N 1
ATOM 3495 C CA . SER A 1 450 ? 4.548 24.723 24.923 1.00 80.10 448 SER A CA 1
ATOM 3496 C C . SER A 1 450 ? 5.915 24.514 24.260 1.00 78.89 448 SER A C 1
ATOM 3497 O O . SER A 1 450 ? 6.525 25.440 23.741 1.00 80.84 448 SER A O 1
ATOM 3500 N N . LYS A 1 451 ? 6.378 23.277 24.272 1.00 76.45 449 LYS A N 1
ATOM 3501 C CA . LYS A 1 451 ? 7.642 22.926 23.672 1.00 76.36 449 LYS A CA 1
ATOM 3502 C C . LYS A 1 451 ? 7.537 22.882 22.140 1.00 77.21 449 LYS A C 1
ATOM 3503 O O . LYS A 1 451 ? 8.474 23.265 21.441 1.00 75.61 449 LYS A O 1
ATOM 3509 N N . GLU A 1 452 ? 6.406 22.425 21.612 1.00 77.38 450 GLU A N 1
ATOM 3510 C CA . GLU A 1 452 ? 6.250 22.371 20.160 1.00 79.85 450 GLU A CA 1
ATOM 3511 C C . GLU A 1 452 ? 6.328 23.778 19.588 1.00 78.80 450 GLU A C 1
ATOM 3512 O O . GLU A 1 452 ? 6.897 24.004 18.521 1.00 81.48 450 GLU A O 1
ATOM 3518 N N . GLU A 1 453 ? 5.771 24.730 20.317 1.00 71.77 451 GLU A N 1
ATOM 3519 C CA . GLU A 1 453 ? 5.822 26.118 19.907 1.00 73.28 451 GLU A CA 1
ATOM 3520 C C . GLU A 1 453 ? 7.276 26.590 19.902 1.00 68.99 451 GLU A C 1
ATOM 3521 O O . GLU A 1 453 ? 7.798 27.044 18.887 1.00 69.01 451 GLU A O 1
ATOM 3527 N N . LYS A 1 454 ? 7.936 26.461 21.042 1.00 63.12 452 LYS A N 1
ATOM 3528 C CA . LYS A 1 454 ? 9.334 26.828 21.144 1.00 61.35 452 LYS A CA 1
ATOM 3529 C C . LYS A 1 454 ? 10.165 26.340 19.960 1.00 60.60 452 LYS A C 1
ATOM 3530 O O . LYS A 1 454 ? 11.020 27.060 19.447 1.00 64.73 452 LYS A O 1
ATOM 3536 N N . ILE A 1 455 ? 9.932 25.113 19.527 1.00 60.06 453 ILE A N 1
ATOM 3537 C CA . ILE A 1 455 ? 10.693 24.592 18.411 1.00 56.66 453 ILE A CA 1
ATOM 3538 C C . ILE A 1 455 ? 10.264 25.322 17.155 1.00 57.78 453 ILE A C 1
ATOM 3539 O O . ILE A 1 455 ? 11.104 25.772 16.377 1.00 61.92 453 ILE A O 1
ATOM 3544 N N . THR A 1 456 ? 8.956 25.480 16.980 1.00 56.56 454 THR A N 1
ATOM 3545 C CA . THR A 1 456 ? 8.437 26.222 15.852 1.00 52.93 454 THR A CA 1
ATOM 3546 C C . THR A 1 456 ? 9.100 27.593 15.771 1.00 54.05 454 THR A C 1
ATOM 3547 O O . THR A 1 456 ? 9.673 27.941 14.749 1.00 57.83 454 THR A O 1
ATOM 3551 N N . ILE A 1 457 ? 9.058 28.351 16.859 1.00 57.67 455 ILE A N 1
ATOM 3552 C CA . ILE A 1 457 ? 9.646 29.687 16.891 1.00 53.89 455 ILE A CA 1
ATOM 3553 C C . ILE A 1 457 ? 11.150 29.672 16.656 1.00 56.85 455 ILE A C 1
ATOM 3554 O O . ILE A 1 457 ? 11.677 30.451 15.863 1.00 59.74 455 ILE A O 1
ATOM 3559 N N . LEU A 1 458 ? 11.855 28.791 17.346 1.00 56.24 456 LEU A N 1
ATOM 3560 C CA . LEU A 1 458 ? 13.300 28.751 17.194 1.00 51.49 456 LEU A CA 1
ATOM 3561 C C . LEU A 1 458 ? 13.660 28.407 15.769 1.00 48.73 456 LEU A C 1
ATOM 3562 O O . LEU A 1 458 ? 14.664 28.872 15.233 1.00 53.16 456 LEU A O 1
ATOM 3567 N N . THR A 1 459 ? 12.834 27.580 15.153 1.00 48.21 457 THR A N 1
ATOM 3568 C CA . THR A 1 459 ? 13.156 27.082 13.835 1.00 53.91 457 THR A CA 1
ATOM 3569 C C . THR A 1 459 ? 12.980 28.198 12.800 1.00 55.66 457 THR A C 1
ATOM 3570 O O . THR A 1 459 ? 13.814 28.359 11.903 1.00 49.79 457 THR A O 1
ATOM 3574 N N . ARG A 1 460 ? 11.919 28.992 12.961 1.00 53.68 458 ARG A N 1
ATOM 3575 C CA . ARG A 1 460 ? 11.625 30.056 12.024 1.00 55.78 458 ARG A CA 1
ATOM 3576 C C . ARG A 1 460 ? 12.729 31.106 12.085 1.00 54.18 458 ARG A C 1
ATOM 3577 O O . ARG A 1 460 ? 13.202 31.633 11.066 1.00 53.49 458 ARG A O 1
ATOM 3585 N N . CYS A 1 461 ? 13.140 31.372 13.309 1.00 48.98 459 CYS A N 1
ATOM 3586 C CA . CYS A 1 461 ? 14.169 32.322 13.604 1.00 46.66 459 CYS A CA 1
ATOM 3587 C C . CYS A 1 461 ? 15.553 31.919 13.079 1.00 47.81 459 CYS A C 1
ATOM 3588 O O . CYS A 1 461 ? 16.283 32.747 12.540 1.00 45.95 459 CYS A O 1
ATOM 3591 N N . LEU A 1 462 ? 15.938 30.659 13.216 1.00 46.38 460 LEU A N 1
ATOM 3592 C CA . LEU A 1 462 ? 17.248 30.288 12.702 1.00 44.66 460 LEU A CA 1
ATOM 3593 C C . LEU A 1 462 ? 17.245 30.155 11.182 1.00 46.63 460 LEU A C 1
ATOM 3594 O O . LEU A 1 462 ? 18.201 30.570 10.514 1.00 46.91 460 LEU A O 1
ATOM 3599 N N . ASP A 1 463 ? 16.165 29.614 10.623 1.00 47.59 461 ASP A N 1
ATOM 3600 C CA . ASP A 1 463 ? 16.036 29.536 9.153 1.00 49.47 461 ASP A CA 1
ATOM 3601 C C . ASP A 1 463 ? 16.254 30.927 8.533 1.00 51.29 461 ASP A C 1
ATOM 3602 O O . ASP A 1 463 ? 16.976 31.081 7.534 1.00 52.96 461 ASP A O 1
ATOM 3607 N N . THR A 1 464 ? 15.625 31.933 9.142 1.00 42.85 462 THR A N 1
ATOM 3608 C CA . THR A 1 464 ? 15.735 33.313 8.698 1.00 44.57 462 THR A CA 1
ATOM 3609 C C . THR A 1 464 ? 17.170 33.811 8.819 1.00 45.71 462 THR A C 1
ATOM 3610 O O . THR A 1 464 ? 17.754 34.328 7.860 1.00 49.01 462 THR A O 1
ATOM 3614 N N . ILE A 1 465 ? 17.740 33.647 10.008 1.00 44.47 463 ILE A N 1
ATOM 3615 C CA . ILE A 1 465 ? 19.120 34.042 10.229 1.00 43.53 463 ILE A CA 1
ATOM 3616 C C . ILE A 1 465 ? 20.052 33.318 9.248 1.00 43.17 463 ILE A C 1
ATOM 3617 O O . ILE A 1 465 ? 20.889 33.945 8.587 1.00 44.05 463 ILE A O 1
ATOM 3622 N N . PHE A 1 466 ? 19.897 32.007 9.126 1.00 40.63 464 PHE A N 1
ATOM 3623 C CA . PHE A 1 466 ? 20.787 31.274 8.225 1.00 44.08 464 PHE A CA 1
ATOM 3624 C C . PHE A 1 466 ? 20.589 31.596 6.760 1.00 45.91 464 PHE A C 1
ATOM 3625 O O . PHE A 1 466 ? 21.558 31.618 6.020 1.00 52.40 464 PHE A O 1
ATOM 3633 N N . SER A 1 467 ? 19.366 31.880 6.331 1.00 47.00 465 SER A N 1
ATOM 3634 C CA . SER A 1 467 ? 19.195 32.261 4.928 1.00 52.97 465 SER A CA 1
ATOM 3635 C C . SER A 1 467 ? 19.533 33.727 4.650 1.00 52.18 465 SER A C 1
ATOM 3636 O O . SER A 1 467 ? 20.026 34.055 3.556 1.00 49.93 465 SER A O 1
ATOM 3639 N N . THR A 1 468 ? 19.294 34.620 5.613 1.00 46.48 466 THR A N 1
ATOM 3640 C CA . THR A 1 468 ? 19.601 35.997 5.295 1.00 47.44 466 THR A CA 1
ATOM 3641 C C . THR A 1 468 ? 21.035 36.393 5.634 1.00 46.49 466 THR A C 1
ATOM 3642 O O . THR A 1 468 ? 21.552 37.368 5.085 1.00 48.74 466 THR A O 1
ATOM 3646 N N . LEU A 1 469 ? 21.707 35.635 6.488 1.00 46.83 467 LEU A N 1
ATOM 3647 C CA . LEU A 1 469 ? 23.100 35.966 6.771 1.00 41.62 467 LEU A CA 1
ATOM 3648 C C . LEU A 1 469 ? 24.083 35.087 5.997 1.00 43.57 467 LEU A C 1
ATOM 3649 O O . LEU A 1 469 ? 24.791 35.569 5.114 1.00 44.60 467 LEU A O 1
ATOM 3654 N N . PHE A 1 470 ? 24.120 33.798 6.309 1.00 47.51 468 PHE A N 1
ATOM 3655 C CA . PHE A 1 470 ? 25.103 32.891 5.692 1.00 48.52 468 PHE A CA 1
ATOM 3656 C C . PHE A 1 470 ? 24.932 32.712 4.191 1.00 47.75 468 PHE A C 1
ATOM 3657 O O . PHE A 1 470 ? 25.889 32.885 3.418 1.00 47.57 468 PHE A O 1
ATOM 3665 N N . ARG A 1 471 ? 23.714 32.372 3.783 1.00 47.76 469 ARG A N 1
ATOM 3666 C CA . ARG A 1 471 ? 23.451 32.155 2.378 1.00 46.07 469 ARG A CA 1
ATOM 3667 C C . ARG A 1 471 ? 23.753 33.402 1.570 1.00 41.38 469 ARG A C 1
ATOM 3668 O O . ARG A 1 471 ? 24.284 33.296 0.478 1.00 42.64 469 ARG A O 1
ATOM 3676 N N . GLN A 1 472 ? 23.448 34.585 2.098 1.00 37.34 470 GLN A N 1
ATOM 3677 C CA . GLN A 1 472 ? 23.768 35.826 1.358 1.00 39.17 470 GLN A CA 1
ATOM 3678 C C . GLN A 1 472 ? 25.265 36.073 1.256 1.00 40.19 470 GLN A C 1
ATOM 3679 O O . GLN A 1 472 ? 25.755 36.614 0.264 1.00 40.48 470 GLN A O 1
ATOM 3685 N N . VAL A 1 473 ? 26.008 35.661 2.274 1.00 39.40 471 VAL A N 1
ATOM 3686 C CA . VAL A 1 473 ? 27.438 35.911 2.268 1.00 39.84 471 VAL A CA 1
ATOM 3687 C C . VAL A 1 473 ? 28.099 34.937 1.277 1.00 41.35 471 VAL A C 1
ATOM 3688 O O . VAL A 1 473 ? 29.056 35.272 0.557 1.00 36.52 471 VAL A O 1
ATOM 3692 N N . LEU A 1 474 ? 27.555 33.733 1.198 1.00 36.08 472 LEU A N 1
ATOM 3693 C CA . LEU A 1 474 ? 27.972 32.859 0.117 1.00 37.26 472 LEU A CA 1
ATOM 3694 C C . LEU A 1 474 ? 27.819 33.590 -1.214 1.00 40.72 472 LEU A C 1
ATOM 3695 O O . LEU A 1 474 ? 28.814 33.731 -1.938 1.00 45.48 472 LEU A O 1
ATOM 3700 N N . PHE A 1 475 ? 26.606 34.086 -1.523 1.00 39.86 473 PHE A N 1
ATOM 3701 C CA . PHE A 1 475 ? 26.379 34.815 -2.782 1.00 39.86 473 PHE A CA 1
ATOM 3702 C C . PHE A 1 475 ? 27.459 35.896 -2.898 1.00 41.88 473 PHE A C 1
ATOM 3703 O O . PHE A 1 475 ? 28.084 36.069 -3.969 1.00 44.96 473 PHE A O 1
ATOM 3711 N N . ALA A 1 476 ? 27.712 36.600 -1.796 1.00 39.16 474 ALA A N 1
ATOM 3712 C CA . ALA A 1 476 ? 28.690 37.711 -1.814 1.00 33.02 474 ALA A CA 1
ATOM 3713 C C . ALA A 1 476 ? 30.095 37.302 -2.213 1.00 33.90 474 ALA A C 1
ATOM 3714 O O . ALA A 1 476 ? 30.718 37.996 -3.017 1.00 41.78 474 ALA A O 1
ATOM 3716 N N . SER A 1 477 ? 30.614 36.194 -1.691 1.00 32.36 475 SER A N 1
ATOM 3717 C CA . SER A 1 477 ? 31.960 35.804 -2.126 1.00 41.58 475 SER A CA 1
ATOM 3718 C C . SER A 1 477 ? 31.946 35.354 -3.568 1.00 41.62 475 SER A C 1
ATOM 3719 O O . SER A 1 477 ? 32.886 35.649 -4.341 1.00 37.75 475 SER A O 1
ATOM 3722 N N . PHE A 1 478 ? 30.881 34.642 -3.932 1.00 41.01 476 PHE A N 1
ATOM 3723 C CA . PHE A 1 478 ? 30.740 34.218 -5.308 1.00 40.71 476 PHE A CA 1
ATOM 3724 C C . PHE A 1 478 ? 30.828 35.432 -6.217 1.00 41.56 476 PHE A C 1
ATOM 3725 O O . PHE A 1 478 ? 31.639 35.478 -7.152 1.00 41.62 476 PHE A O 1
ATOM 3733 N N . GLU A 1 479 ? 30.010 36.435 -5.916 1.00 38.72 477 GLU A N 1
ATOM 3734 C CA . GLU A 1 479 ? 29.954 37.632 -6.731 1.00 40.97 477 GLU A CA 1
ATOM 3735 C C . GLU A 1 479 ? 31.316 38.337 -6.709 1.00 43.63 477 GLU A C 1
ATOM 3736 O O . GLU A 1 479 ? 31.747 38.983 -7.674 1.00 48.64 477 GLU A O 1
ATOM 3742 N N . TYR A 1 480 ? 32.017 38.193 -5.603 1.00 43.81 478 TYR A N 1
ATOM 3743 C CA . TYR A 1 480 ? 33.314 38.793 -5.504 1.00 41.02 478 TYR A CA 1
ATOM 3744 C C . TYR A 1 480 ? 34.320 38.065 -6.391 1.00 43.07 478 TYR A C 1
ATOM 3745 O O . TYR A 1 480 ? 35.041 38.701 -7.163 1.00 38.49 478 TYR A O 1
ATOM 3754 N N . ASP A 1 481 ? 34.372 36.734 -6.286 1.00 42.68 479 ASP A N 1
ATOM 3755 C CA . ASP A 1 481 ? 35.356 35.946 -7.058 1.00 41.09 479 ASP A CA 1
ATOM 3756 C C . ASP A 1 481 ? 35.166 36.064 -8.556 1.00 43.31 479 ASP A C 1
ATOM 3757 O O . ASP A 1 481 ? 36.129 35.965 -9.304 1.00 46.94 479 ASP A O 1
ATOM 3762 N N . ILE A 1 482 ? 33.930 36.233 -9.017 1.00 46.53 480 ILE A N 1
ATOM 3763 C CA . ILE A 1 482 ? 33.711 36.212 -10.467 1.00 42.37 480 ILE A CA 1
ATOM 3764 C C . ILE A 1 482 ? 34.025 37.546 -11.096 1.00 41.99 480 ILE A C 1
ATOM 3765 O O . ILE A 1 482 ? 34.448 37.606 -12.242 1.00 40.95 480 ILE A O 1
ATOM 3770 N N . HIS A 1 483 ? 33.810 38.619 -10.347 1.00 45.88 481 HIS A N 1
ATOM 3771 C CA . HIS A 1 483 ? 34.197 39.934 -10.825 1.00 45.94 481 HIS A CA 1
ATOM 3772 C C . HIS A 1 483 ? 35.710 40.005 -10.833 1.00 51.99 481 HIS A C 1
ATOM 3773 O O . HIS A 1 483 ? 36.305 40.507 -11.779 1.00 53.52 481 HIS A O 1
ATOM 3780 N N . HIS A 1 484 ? 36.331 39.491 -9.776 1.00 49.21 482 HIS A N 1
ATOM 3781 C CA . HIS A 1 484 ? 37.774 39.438 -9.733 1.00 51.87 482 HIS A CA 1
ATOM 3782 C C . HIS A 1 484 ? 38.285 38.732 -10.981 1.00 50.26 482 HIS A C 1
ATOM 3783 O O . HIS A 1 484 ? 38.930 39.343 -11.822 1.00 51.77 482 HIS A O 1
ATOM 3790 N N . ALA A 1 485 ? 37.980 37.449 -11.103 1.00 51.71 483 ALA A N 1
ATOM 3791 C CA . ALA A 1 485 ? 38.331 36.682 -12.288 1.00 48.40 483 ALA A CA 1
ATOM 3792 C C . ALA A 1 485 ? 38.135 37.496 -13.583 1.00 51.04 483 ALA A C 1
ATOM 3793 O O . ALA A 1 485 ? 39.060 37.645 -14.393 1.00 50.54 483 ALA A O 1
ATOM 3795 N N . ALA A 1 486 ? 36.946 38.043 -13.787 1.00 44.96 484 ALA A N 1
ATOM 3796 C CA . ALA A 1 486 ? 36.740 38.827 -14.996 1.00 53.40 484 ALA A CA 1
ATOM 3797 C C . ALA A 1 486 ? 37.781 39.961 -15.105 1.00 61.40 484 ALA A C 1
ATOM 3798 O O . ALA A 1 486 ? 38.465 40.101 -16.119 1.00 64.71 484 ALA A O 1
ATOM 3800 N N . GLU A 1 487 ? 37.905 40.767 -14.057 1.00 66.90 485 GLU A N 1
ATOM 3801 C CA . GLU A 1 487 ? 38.865 41.870 -14.064 1.00 69.79 485 GLU A CA 1
ATOM 3802 C C . GLU A 1 487 ? 40.219 41.435 -14.636 1.00 70.47 485 GLU A C 1
ATOM 3803 O O . GLU A 1 487 ? 40.805 42.168 -15.429 1.00 66.90 485 GLU A O 1
ATOM 3809 N N . HIS A 1 488 ? 40.701 40.250 -14.237 1.00 70.45 486 HIS A N 1
ATOM 3810 C CA . HIS A 1 488 ? 41.951 39.684 -14.775 1.00 69.77 486 HIS A CA 1
ATOM 3811 C C . HIS A 1 488 ? 41.773 39.027 -16.133 1.00 68.69 486 HIS A C 1
ATOM 3812 O O . HIS A 1 488 ? 42.604 38.201 -16.503 1.00 69.10 486 HIS A O 1
ATOM 3819 N N . GLY A 1 489 ? 40.682 39.342 -16.842 1.00 69.96 487 GLY A N 1
ATOM 3820 C CA . GLY A 1 489 ? 40.390 38.781 -18.178 1.00 66.11 487 GLY A CA 1
ATOM 3821 C C . GLY A 1 489 ? 39.969 37.308 -18.298 1.00 70.59 487 GLY A C 1
ATOM 3822 O O . GLY A 1 489 ? 39.669 36.853 -19.406 1.00 70.60 487 GLY A O 1
ATOM 3823 N N . VAL A 1 490 ? 39.963 36.552 -17.189 1.00 66.21 488 VAL A N 1
ATOM 3824 C CA . VAL A 1 490 ? 39.471 35.166 -17.183 1.00 60.18 488 VAL A CA 1
ATOM 3825 C C . VAL A 1 490 ? 38.011 35.140 -17.640 1.00 67.35 488 VAL A C 1
ATOM 3826 O O . VAL A 1 490 ? 37.199 35.947 -17.169 1.00 72.10 488 VAL A O 1
ATOM 3830 N N . PRO A 1 491 ? 37.660 34.215 -18.560 1.00 70.16 489 PRO A N 1
ATOM 3831 C CA . PRO A 1 491 ? 36.294 34.217 -19.086 1.00 64.60 489 PRO A CA 1
ATOM 3832 C C . PRO A 1 491 ? 35.428 33.259 -18.282 1.00 59.04 489 PRO A C 1
ATOM 3833 O O . PRO A 1 491 ? 35.862 32.163 -17.907 1.00 50.09 489 PRO A O 1
ATOM 3837 N N . LEU A 1 492 ? 34.213 33.692 -18.001 1.00 55.54 490 LEU A N 1
ATOM 3838 C CA . LEU A 1 492 ? 33.384 33.004 -17.052 1.00 51.26 490 LEU A CA 1
ATOM 3839 C C . LEU A 1 492 ? 32.595 31.887 -17.726 1.00 53.46 490 LEU A C 1
ATOM 3840 O O . LEU A 1 492 ? 31.400 32.017 -17.989 1.00 52.43 490 LEU A O 1
ATOM 3845 N N . THR A 1 493 ? 33.261 30.777 -18.003 1.00 51.50 491 THR A N 1
ATOM 3846 C CA . THR A 1 493 ? 32.577 29.655 -18.621 1.00 48.99 491 THR A CA 1
ATOM 3847 C C . THR A 1 493 ? 31.701 28.912 -17.613 1.00 50.25 491 THR A C 1
ATOM 3848 O O . THR A 1 493 ? 31.888 29.024 -16.403 1.00 54.07 491 THR A O 1
ATOM 3852 N N . GLU A 1 494 ? 30.739 28.144 -18.100 1.00 46.70 492 GLU A N 1
ATOM 3853 C CA . GLU A 1 494 ? 29.969 27.343 -17.182 1.00 49.86 492 GLU A CA 1
ATOM 3854 C C . GLU A 1 494 ? 30.897 26.472 -16.338 1.00 48.55 492 GLU A C 1
ATOM 3855 O O . GLU A 1 494 ? 30.605 26.216 -15.181 1.00 44.29 492 GLU A O 1
ATOM 3861 N N . GLU A 1 495 ? 32.004 26.005 -16.911 1.00 56.87 493 GLU A N 1
ATOM 3862 C CA . GLU A 1 495 ? 32.878 25.100 -16.170 1.00 62.21 493 GLU A CA 1
ATOM 3863 C C . GLU A 1 495 ? 33.460 25.860 -14.982 1.00 58.57 493 GLU A C 1
ATOM 3864 O O . GLU A 1 495 ? 33.511 25.356 -13.859 1.00 58.62 493 GLU A O 1
ATOM 3870 N N . TYR A 1 496 ? 33.866 27.093 -15.239 1.00 48.57 494 TYR A N 1
ATOM 3871 C CA . TYR A 1 496 ? 34.468 27.906 -14.224 1.00 48.82 494 TYR A CA 1
ATOM 3872 C C . TYR A 1 496 ? 33.444 28.298 -13.153 1.00 49.73 494 TYR A C 1
ATOM 3873 O O . TYR A 1 496 ? 33.655 28.051 -11.960 1.00 51.22 494 TYR A O 1
ATOM 3882 N N . LEU A 1 497 ? 32.337 28.902 -13.574 1.00 44.01 495 LEU A N 1
ATOM 3883 C CA . LEU A 1 497 ? 31.281 29.309 -12.644 1.00 41.34 495 LEU A CA 1
ATOM 3884 C C . LEU A 1 497 ? 30.900 28.152 -11.740 1.00 42.62 495 LEU A C 1
ATOM 3885 O O . LEU A 1 497 ? 30.787 28.285 -10.520 1.00 46.83 495 LEU A O 1
ATOM 3890 N N . SER A 1 498 ? 30.727 26.992 -12.337 1.00 41.36 496 SER A N 1
ATOM 3891 C CA . SER A 1 498 ? 30.275 25.863 -11.569 1.00 43.50 496 SER A CA 1
ATOM 3892 C C . SER A 1 498 ? 31.294 25.327 -10.583 1.00 42.72 496 SER A C 1
ATOM 3893 O O . SER A 1 498 ? 30.903 24.685 -9.623 1.00 45.69 496 SER A O 1
ATOM 3896 N N . SER A 1 499 ? 32.581 25.583 -10.810 1.00 42.90 497 SER A N 1
ATOM 3897 C CA . SER A 1 499 ? 33.629 25.130 -9.880 1.00 49.59 497 SER A CA 1
ATOM 3898 C C . SER A 1 499 ? 33.734 26.079 -8.727 1.00 50.50 497 SER A C 1
ATOM 3899 O O . SER A 1 499 ? 33.769 25.678 -7.576 1.00 50.85 497 SER A O 1
ATOM 3902 N N . THR A 1 500 ? 33.817 27.354 -9.072 1.00 51.23 498 THR A N 1
ATOM 3903 C CA . THR A 1 500 ? 33.817 28.425 -8.120 1.00 47.22 498 THR A CA 1
ATOM 3904 C C . THR A 1 500 ? 32.669 28.229 -7.131 1.00 53.24 498 THR A C 1
ATOM 3905 O O . THR A 1 500 ? 32.853 28.318 -5.908 1.00 58.88 498 THR A O 1
ATOM 3909 N N . TYR A 1 501 ? 31.481 27.961 -7.650 1.00 48.06 499 TYR A N 1
ATOM 3910 C CA . TYR A 1 501 ? 30.331 27.875 -6.775 1.00 46.20 499 TYR A CA 1
ATOM 3911 C C . TYR A 1 501 ? 30.405 26.591 -5.949 1.00 42.45 499 TYR A C 1
ATOM 3912 O O . TYR A 1 501 ? 29.984 26.549 -4.781 1.00 42.70 499 TYR A O 1
ATOM 3921 N N . LYS A 1 502 ? 30.954 25.545 -6.544 1.00 43.60 500 LYS A N 1
ATOM 3922 C CA . LYS A 1 502 ? 31.062 24.274 -5.825 1.00 50.33 500 LYS A CA 1
ATOM 3923 C C . LYS A 1 502 ? 31.987 24.374 -4.604 1.00 46.05 500 LYS A C 1
ATOM 3924 O O . LYS A 1 502 ? 31.605 23.983 -3.504 1.00 46.45 500 LYS A O 1
ATOM 3930 N N . ASN A 1 503 ? 33.191 24.906 -4.810 1.00 42.98 501 ASN A N 1
ATOM 3931 C CA . ASN A 1 503 ? 34.142 25.134 -3.718 1.00 49.77 501 ASN A CA 1
ATOM 3932 C C . ASN A 1 503 ? 33.477 25.954 -2.649 1.00 50.63 501 ASN A C 1
ATOM 3933 O O . ASN A 1 503 ? 33.566 25.630 -1.468 1.00 59.68 501 ASN A O 1
ATOM 3938 N N . LEU A 1 504 ? 32.775 26.998 -3.059 1.00 48.33 502 LEU A N 1
ATOM 3939 C CA . LEU A 1 504 ? 32.080 27.825 -2.093 1.00 49.94 502 LEU A CA 1
ATOM 3940 C C . LEU A 1 504 ? 31.039 27.034 -1.318 1.00 44.49 502 LEU A C 1
ATOM 3941 O O . LEU A 1 504 ? 30.984 27.121 -0.087 1.00 44.25 502 LEU A O 1
ATOM 3946 N N . GLN A 1 505 ? 30.217 26.255 -2.012 1.00 37.34 503 GLN A N 1
ATOM 3947 C CA . GLN A 1 505 ? 29.201 25.483 -1.288 1.00 40.13 503 GLN A CA 1
ATOM 3948 C C . GLN A 1 505 ? 29.909 24.622 -0.284 1.00 38.35 503 GLN A C 1
ATOM 3949 O O . GLN A 1 505 ? 29.387 24.286 0.783 1.00 40.54 503 GLN A O 1
ATOM 3955 N N . ASN A 1 506 ? 31.133 24.288 -0.634 1.00 40.16 504 ASN A N 1
ATOM 3956 C CA . ASN A 1 506 ? 31.914 23.434 0.190 1.00 44.07 504 ASN A CA 1
ATOM 3957 C C . ASN A 1 506 ? 32.434 24.121 1.425 1.00 44.65 504 ASN A C 1
ATOM 3958 O O . ASN A 1 506 ? 32.262 23.607 2.522 1.00 43.84 504 ASN A O 1
ATOM 3963 N N . GLU A 1 507 ? 33.056 25.283 1.254 1.00 42.59 505 GLU A N 1
ATOM 3964 C CA . GLU A 1 507 ? 33.506 26.075 2.406 1.00 48.86 505 GLU A CA 1
ATOM 3965 C C . GLU A 1 507 ? 32.372 26.310 3.400 1.00 44.78 505 GLU A C 1
ATOM 3966 O O . GLU A 1 507 ? 32.618 26.424 4.590 1.00 54.90 505 GLU A O 1
ATOM 3972 N N . PHE A 1 508 ? 31.131 26.360 2.932 1.00 42.93 506 PHE A N 1
ATOM 3973 C CA . PHE A 1 508 ? 30.042 26.693 3.831 1.00 42.18 506 PHE A CA 1
ATOM 3974 C C . PHE A 1 508 ? 29.338 25.470 4.335 1.00 42.52 506 PHE A C 1
ATOM 3975 O O . PHE A 1 508 ? 28.926 25.411 5.481 1.00 48.01 506 PHE A O 1
ATOM 3983 N N . TYR A 1 509 ? 29.190 24.478 3.479 1.00 43.92 507 TYR A N 1
ATOM 3984 C CA . TYR A 1 509 ? 28.251 23.428 3.779 1.00 37.91 507 TYR A CA 1
ATOM 3985 C C . TYR A 1 509 ? 28.900 22.072 3.799 1.00 41.95 507 TYR A C 1
ATOM 3986 O O . TYR A 1 509 ? 28.233 21.073 4.106 1.00 45.64 507 TYR A O 1
ATOM 3995 N N . GLY A 1 510 ? 30.193 22.040 3.459 1.00 43.59 508 GLY A N 1
ATOM 3996 C CA . GLY A 1 510 ? 30.980 20.800 3.342 1.00 44.23 508 GLY A CA 1
ATOM 3997 C C . GLY A 1 510 ? 30.903 19.823 4.509 1.00 51.12 508 GLY A C 1
ATOM 3998 O O . GLY A 1 510 ? 30.809 18.610 4.311 1.00 51.51 508 GLY A O 1
ATOM 3999 N N . GLU A 1 511 ? 30.934 20.333 5.732 1.00 48.42 509 GLU A N 1
ATOM 4000 C CA . GLU A 1 511 ? 30.910 19.441 6.878 1.00 52.10 509 GLU A CA 1
ATOM 4001 C C . GLU A 1 511 ? 29.542 18.868 7.178 1.00 49.38 509 GLU A C 1
ATOM 4002 O O . GLU A 1 511 ? 29.409 18.092 8.106 1.00 53.46 509 GLU A O 1
ATOM 4008 N N . ILE A 1 512 ? 28.502 19.243 6.450 1.00 46.34 510 ILE A N 1
ATOM 4009 C CA . ILE A 1 512 ? 27.180 18.755 6.866 1.00 43.91 510 ILE A CA 1
ATOM 4010 C C . ILE A 1 512 ? 26.307 18.295 5.711 1.00 48.58 510 ILE A C 1
ATOM 4011 O O . ILE A 1 512 ? 25.538 17.351 5.852 1.00 47.57 510 ILE A O 1
ATOM 4016 N N . ILE A 1 513 ? 26.421 18.973 4.571 1.00 53.50 511 ILE A N 1
ATOM 4017 C CA . ILE A 1 513 ? 25.516 18.740 3.449 1.00 47.08 511 ILE A CA 1
ATOM 4018 C C . ILE A 1 513 ? 26.054 17.658 2.531 1.00 47.53 511 ILE A C 1
ATOM 4019 O O . ILE A 1 513 ? 27.241 17.652 2.185 1.00 41.23 511 ILE A O 1
ATOM 4024 N N . THR A 1 514 ? 25.174 16.755 2.118 1.00 44.31 512 THR A N 1
ATOM 4025 C CA . THR A 1 514 ? 25.507 15.839 1.056 1.00 47.29 512 THR A CA 1
ATOM 4026 C C . THR A 1 514 ? 25.051 16.468 -0.264 1.00 48.19 512 THR A C 1
ATOM 4027 O O . THR A 1 514 ? 23.883 16.809 -0.421 1.00 49.03 512 THR A O 1
ATOM 4031 N N . PHE A 1 515 ? 25.971 16.632 -1.200 1.00 44.09 513 PHE A N 1
ATOM 4032 C CA . PHE A 1 515 ? 25.650 17.272 -2.464 1.00 48.26 513 PHE A CA 1
ATOM 4033 C C . PHE A 1 515 ? 24.915 16.351 -3.404 1.00 46.07 513 PHE A C 1
ATOM 4034 O O . PHE A 1 515 ? 25.094 15.152 -3.351 1.00 51.63 513 PHE A O 1
ATOM 4042 N N . ASP A 1 516 ? 24.054 16.914 -4.243 1.00 45.47 514 ASP A N 1
ATOM 4043 C CA . ASP A 1 516 ? 23.485 16.155 -5.336 1.00 41.99 514 ASP A CA 1
ATOM 4044 C C . ASP A 1 516 ? 24.297 16.484 -6.569 1.00 41.67 514 ASP A C 1
ATOM 4045 O O . ASP A 1 516 ? 25.129 17.377 -6.527 1.00 42.69 514 ASP A O 1
ATOM 4050 N N . VAL A 1 517 ? 24.098 15.753 -7.657 1.00 48.16 515 VAL A N 1
ATOM 4051 C CA . VAL A 1 517 ? 25.003 15.888 -8.811 1.00 48.79 515 VAL A CA 1
ATOM 4052 C C . VAL A 1 517 ? 24.909 17.254 -9.490 1.00 47.33 515 VAL A C 1
ATOM 4053 O O . VAL A 1 517 ? 25.852 17.681 -10.121 1.00 47.95 515 VAL A O 1
ATOM 4057 N N . LEU A 1 518 ? 23.782 17.949 -9.353 1.00 49.50 516 LEU A N 1
ATOM 4058 C CA . LEU A 1 518 ? 23.637 19.238 -10.018 1.00 45.10 516 LEU A CA 1
ATOM 4059 C C . LEU A 1 518 ? 23.591 20.413 -9.061 1.00 44.79 516 LEU A C 1
ATOM 4060 O O . LEU A 1 518 ? 23.281 21.546 -9.443 1.00 47.11 516 LEU A O 1
ATOM 4065 N N . SER A 1 519 ? 23.915 20.149 -7.808 1.00 42.71 517 SER A N 1
ATOM 4066 C CA . SER A 1 519 ? 23.751 21.152 -6.762 1.00 43.73 517 SER A CA 1
ATOM 4067 C C . SER A 1 519 ? 24.505 22.424 -7.068 1.00 44.00 517 SER A C 1
ATOM 4068 O O . SER A 1 519 ? 24.097 23.515 -6.674 1.00 50.22 517 SER A O 1
ATOM 4071 N N . ASN A 1 520 ? 25.603 22.285 -7.785 1.00 37.60 518 ASN A N 1
ATOM 4072 C CA . ASN A 1 520 ? 26.440 23.422 -8.048 1.00 41.94 518 ASN A CA 1
ATOM 4073 C C . ASN A 1 520 ? 25.970 24.251 -9.235 1.00 49.40 518 ASN A C 1
ATOM 4074 O O . ASN A 1 520 ? 26.736 25.061 -9.756 1.00 54.56 518 ASN A O 1
ATOM 4079 N N . ILE A 1 521 ? 24.734 24.033 -9.687 1.00 48.60 519 ILE A N 1
ATOM 4080 C CA . ILE A 1 521 ? 24.189 24.813 -10.797 1.00 45.44 519 ILE A CA 1
ATOM 4081 C C . ILE A 1 521 ? 23.447 26.026 -10.241 1.00 48.39 519 ILE A C 1
ATOM 4082 O O . ILE A 1 521 ? 23.021 26.886 -10.997 1.00 47.96 519 ILE A O 1
ATOM 4087 N N . GLU A 1 522 ? 23.321 26.105 -8.913 1.00 51.44 520 GLU A N 1
ATOM 4088 C CA . GLU A 1 522 ? 22.526 27.164 -8.273 1.00 51.39 520 GLU A CA 1
ATOM 4089 C C . GLU A 1 522 ? 22.841 28.555 -8.785 1.00 47.82 520 GLU A C 1
ATOM 4090 O O . GLU A 1 522 ? 21.942 29.376 -8.940 1.00 50.00 520 GLU A O 1
ATOM 4096 N N . TRP A 1 523 ? 24.107 28.831 -9.065 1.00 44.64 521 TRP A N 1
ATOM 4097 C CA . TRP A 1 523 ? 24.472 30.163 -9.513 1.00 41.82 521 TRP A CA 1
ATOM 4098 C C . TRP A 1 523 ? 23.626 30.600 -10.693 1.00 45.53 521 TRP A C 1
ATOM 4099 O O . TRP A 1 523 ? 23.367 31.791 -10.867 1.00 50.57 521 TRP A O 1
ATOM 4110 N N . ALA A 1 524 ? 23.182 29.635 -11.495 1.00 43.28 522 ALA A N 1
ATOM 4111 C CA . ALA A 1 524 ? 22.354 29.937 -12.664 1.00 41.60 522 ALA A CA 1
ATOM 4112 C C . ALA A 1 524 ? 20.923 30.439 -12.361 1.00 44.56 522 ALA A C 1
ATOM 4113 O O . ALA A 1 524 ? 20.354 31.166 -13.168 1.00 49.68 522 ALA A O 1
ATOM 4115 N N . ARG A 1 525 ? 20.353 30.069 -11.212 1.00 42.46 523 ARG A N 1
ATOM 4116 C CA . ARG A 1 525 ? 18.993 30.457 -10.886 1.00 43.28 523 ARG A CA 1
ATOM 4117 C C . ARG A 1 525 ? 18.887 31.787 -10.182 1.00 47.59 523 ARG A C 1
ATOM 4118 O O . ARG A 1 525 ? 17.786 32.238 -9.916 1.00 50.18 523 ARG A O 1
ATOM 4126 N N . ILE A 1 526 ? 20.015 32.423 -9.889 1.00 48.93 524 ILE A N 1
ATOM 4127 C CA . ILE A 1 526 ? 19.995 33.671 -9.141 1.00 49.68 524 ILE A CA 1
ATOM 4128 C C . ILE A 1 526 ? 19.963 34.904 -10.017 1.00 56.39 524 ILE A C 1
ATOM 4129 O O . ILE A 1 526 ? 20.968 35.224 -10.632 1.00 65.19 524 ILE A O 1
ATOM 4134 N N . PRO A 1 527 ? 18.840 35.638 -10.009 1.00 55.32 525 PRO A N 1
ATOM 4135 C CA . PRO A 1 527 ? 18.515 36.739 -10.934 1.00 57.09 525 PRO A CA 1
ATOM 4136 C C . PRO A 1 527 ? 19.560 37.860 -11.010 1.00 54.07 525 PRO A C 1
ATOM 4137 O O . PRO A 1 527 ? 20.136 38.231 -9.984 1.00 50.37 525 PRO A O 1
ATOM 4141 N N . HIS A 1 528 ? 19.785 38.386 -12.222 1.00 55.55 526 HIS A N 1
ATOM 4142 C CA . HIS A 1 528 ? 20.921 39.296 -12.496 1.00 62.86 526 HIS A CA 1
ATOM 4143 C C . HIS A 1 528 ? 20.834 40.611 -11.749 1.00 69.06 526 HIS A C 1
ATOM 4144 O O . HIS A 1 528 ? 21.858 41.342 -11.655 1.00 70.09 526 HIS A O 1
ATOM 4151 N N . PHE A 1 529 ? 19.620 40.921 -11.256 1.00 68.09 527 PHE A N 1
ATOM 4152 C CA . PHE A 1 529 ? 19.407 42.107 -10.416 1.00 67.81 527 PHE A CA 1
ATOM 4153 C C . PHE A 1 529 ? 19.967 41.927 -9.002 1.00 70.46 527 PHE A C 1
ATOM 4154 O O . PHE A 1 529 ? 20.178 42.917 -8.285 1.00 64.46 527 PHE A O 1
ATOM 4162 N N . TYR A 1 530 ? 20.242 40.661 -8.640 1.00 70.32 528 TYR A N 1
ATOM 4163 C CA . TYR A 1 530 ? 21.105 40.337 -7.493 1.00 66.34 528 TYR A CA 1
ATOM 4164 C C . TYR A 1 530 ? 22.547 40.594 -7.807 1.00 65.81 528 TYR A C 1
ATOM 4165 O O . TYR A 1 530 ? 23.423 40.243 -7.041 1.00 72.13 528 TYR A O 1
ATOM 4174 N N . TYR A 1 531 ? 22.801 41.252 -8.922 1.00 66.19 529 TYR A N 1
ATOM 4175 C CA . TYR A 1 531 ? 24.160 41.670 -9.176 1.00 68.66 529 TYR A CA 1
ATOM 4176 C C . TYR A 1 531 ? 24.429 43.197 -9.046 1.00 70.79 529 TYR A C 1
ATOM 4177 O O . TYR A 1 531 ? 23.521 44.046 -8.996 1.00 64.71 529 TYR A O 1
ATOM 4186 N N . ASN A 1 532 ? 25.716 43.495 -8.958 1.00 73.08 530 ASN A N 1
ATOM 4187 C CA . ASN A 1 532 ? 26.222 44.777 -8.487 1.00 65.48 530 ASN A CA 1
ATOM 4188 C C . ASN A 1 532 ? 26.209 44.908 -6.960 1.00 54.19 530 ASN A C 1
ATOM 4189 O O . ASN A 1 532 ? 25.791 45.902 -6.399 1.00 52.49 530 ASN A O 1
ATOM 4194 N N . PHE A 1 533 ? 26.672 43.860 -6.305 1.00 46.97 531 PHE A N 1
ATOM 4195 C CA . PHE A 1 533 ? 27.121 43.963 -4.946 1.00 43.12 531 PHE A CA 1
ATOM 4196 C C . PHE A 1 533 ? 26.150 44.655 -4.014 1.00 44.63 531 PHE A C 1
ATOM 4197 O O . PHE A 1 533 ? 26.526 45.592 -3.314 1.00 48.72 531 PHE A O 1
ATOM 4205 N N . TYR A 1 534 ? 24.909 44.210 -3.971 1.00 43.21 532 TYR A N 1
ATOM 4206 C CA . TYR A 1 534 ? 24.061 44.777 -2.954 1.00 52.15 532 TYR A CA 1
ATOM 4207 C C . TYR A 1 534 ? 23.627 43.731 -1.940 1.00 50.57 532 TYR A C 1
ATOM 4208 O O . TYR A 1 534 ? 23.366 44.049 -0.773 1.00 52.77 532 TYR A O 1
ATOM 4215 N N . VAL A 1 535 ? 23.597 42.478 -2.380 1.00 45.61 533 VAL A N 1
ATOM 4216 C CA . VAL A 1 535 ? 23.256 41.357 -1.506 1.00 47.23 533 VAL A CA 1
ATOM 4217 C C . VAL A 1 535 ? 23.990 41.297 -0.145 1.00 46.68 533 VAL A C 1
ATOM 4218 O O . VAL A 1 535 ? 23.369 40.998 0.888 1.00 47.08 533 VAL A O 1
ATOM 4222 N N . TYR A 1 536 ? 25.277 41.624 -0.108 1.00 45.54 534 TYR A N 1
ATOM 4223 C CA . TYR A 1 536 ? 25.966 41.670 1.195 1.00 43.61 534 TYR A CA 1
ATOM 4224 C C . TYR A 1 536 ? 25.213 42.529 2.210 1.00 45.08 534 TYR A C 1
ATOM 4225 O O . TYR A 1 536 ? 25.228 42.232 3.403 1.00 44.83 534 TYR A O 1
ATOM 4234 N N . GLN A 1 537 ? 24.516 43.564 1.741 1.00 47.84 535 GLN A N 1
ATOM 4235 C CA . GLN A 1 537 ? 23.782 44.446 2.655 1.00 45.14 535 GLN A CA 1
ATOM 4236 C C . GLN A 1 537 ? 22.677 43.727 3.419 1.00 44.29 535 GLN A C 1
ATOM 4237 O O . GLN A 1 537 ? 22.236 44.203 4.459 1.00 43.40 535 GLN A O 1
ATOM 4243 N N . TYR A 1 538 ? 22.207 42.592 2.920 1.00 47.50 536 TYR A N 1
ATOM 4244 C CA . TYR A 1 538 ? 21.198 41.841 3.689 1.00 53.77 536 TYR A CA 1
ATOM 4245 C C . TYR A 1 538 ? 21.828 41.322 4.957 1.00 49.29 536 TYR A C 1
ATOM 4246 O O . TYR A 1 538 ? 21.256 41.398 6.037 1.00 49.84 536 TYR A O 1
ATOM 4255 N N . ALA A 1 539 ? 23.037 40.805 4.792 1.00 48.98 537 ALA A N 1
ATOM 4256 C CA . ALA A 1 539 ? 23.840 40.263 5.867 1.00 39.46 537 ALA A CA 1
ATOM 4257 C C . ALA A 1 539 ? 24.298 41.322 6.882 1.00 40.71 537 ALA A C 1
ATOM 4258 O O . ALA A 1 539 ? 24.157 41.143 8.097 1.00 41.03 537 ALA A O 1
ATOM 4260 N N . THR A 1 540 ? 24.857 42.419 6.395 1.00 36.49 538 THR A N 1
ATOM 4261 C CA . THR A 1 540 ? 25.266 43.483 7.297 1.00 39.29 538 THR A CA 1
ATOM 4262 C C . THR A 1 540 ? 24.044 43.989 8.074 1.00 39.68 538 THR A C 1
ATOM 4263 O O . THR A 1 540 ? 24.086 44.117 9.285 1.00 48.88 538 THR A O 1
ATOM 4267 N N . GLY A 1 541 ? 22.942 44.255 7.387 1.00 42.32 539 GLY A N 1
ATOM 4268 C CA . GLY A 1 541 ? 21.697 44.585 8.070 1.00 34.07 539 GLY A CA 1
ATOM 4269 C C . GLY A 1 541 ? 21.348 43.618 9.198 1.00 38.22 539 GLY A C 1
ATOM 4270 O O . GLY A 1 541 ? 21.132 44.040 10.339 1.00 39.39 539 GLY A O 1
ATOM 4271 N N . ILE A 1 542 ? 21.308 42.317 8.920 1.00 33.67 540 ILE A N 1
ATOM 4272 C CA . ILE A 1 542 ? 20.966 41.392 10.000 1.00 39.07 540 ILE A CA 1
ATOM 4273 C C . ILE A 1 542 ? 22.029 41.344 11.113 1.00 41.86 540 ILE A C 1
ATOM 4274 O O . ILE A 1 542 ? 21.695 41.270 12.312 1.00 39.55 540 ILE A O 1
ATOM 4279 N N . ILE A 1 543 ? 23.300 41.436 10.731 1.00 35.99 541 ILE A N 1
ATOM 4280 C CA . ILE A 1 543 ? 24.355 41.509 11.730 1.00 37.69 541 ILE A CA 1
ATOM 4281 C C . ILE A 1 543 ? 24.122 42.718 12.642 1.00 41.44 541 ILE A C 1
ATOM 4282 O O . ILE A 1 543 ? 24.121 42.605 13.868 1.00 42.69 541 ILE A O 1
ATOM 4287 N N . ALA A 1 544 ? 23.863 43.876 12.057 1.00 43.77 542 ALA A N 1
ATOM 4288 C CA . ALA A 1 544 ? 23.653 45.068 12.882 1.00 41.30 542 ALA A CA 1
ATOM 4289 C C . ALA A 1 544 ? 22.436 44.919 13.790 1.00 41.88 542 ALA A C 1
ATOM 4290 O O . ALA A 1 544 ? 22.484 45.318 14.957 1.00 45.60 542 ALA A O 1
ATOM 4292 N N . ALA A 1 545 ? 21.346 44.364 13.250 1.00 39.83 543 ALA A N 1
ATOM 4293 C CA . ALA A 1 545 ? 20.098 44.219 14.008 1.00 37.26 543 ALA A CA 1
ATOM 4294 C C . ALA A 1 545 ? 20.332 43.297 15.197 1.00 43.58 543 ALA A C 1
ATOM 4295 O O . ALA A 1 545 ? 19.913 43.596 16.319 1.00 44.70 543 ALA A O 1
ATOM 4297 N N . LEU A 1 546 ? 21.020 42.180 14.939 1.00 38.93 544 LEU A N 1
ATOM 4298 C CA . LEU A 1 546 ? 21.300 41.204 15.967 1.00 39.97 544 LEU A CA 1
ATOM 4299 C C . LEU A 1 546 ? 22.254 41.743 17.034 1.00 39.66 544 LEU A C 1
ATOM 4300 O O . LEU A 1 546 ? 22.093 41.460 18.220 1.00 40.00 544 LEU A O 1
ATOM 4305 N N . CYS A 1 547 ? 23.231 42.528 16.605 1.00 42.00 545 CYS A N 1
ATOM 4306 C CA . CYS A 1 547 ? 24.146 43.200 17.518 1.00 40.98 545 CYS A CA 1
ATOM 4307 C C . CYS A 1 547 ? 23.420 44.151 18.444 1.00 40.24 545 CYS A C 1
ATOM 4308 O O . CYS A 1 547 ? 23.478 44.009 19.659 1.00 49.23 545 CYS A O 1
ATOM 4311 N N . PHE A 1 548 ? 22.732 45.128 17.875 1.00 46.80 546 PHE A N 1
ATOM 4312 C CA . PHE A 1 548 ? 21.904 46.050 18.657 1.00 40.58 546 PHE A CA 1
ATOM 4313 C C . PHE A 1 548 ? 21.006 45.312 19.616 1.00 36.65 546 PHE A C 1
ATOM 4314 O O . PHE A 1 548 ? 20.918 45.642 20.797 1.00 38.01 546 PHE A O 1
ATOM 4322 N N . LEU A 1 549 ? 20.349 44.288 19.107 1.00 36.48 547 LEU A N 1
ATOM 4323 C CA . LEU A 1 549 ? 19.403 43.524 19.925 1.00 43.43 547 LEU A CA 1
ATOM 4324 C C . LEU A 1 549 ? 20.066 42.803 21.108 1.00 44.50 547 LEU A C 1
ATOM 4325 O O . LEU A 1 549 ? 19.569 42.848 22.241 1.00 51.92 547 LEU A O 1
ATOM 4330 N N . GLU A 1 550 ? 21.191 42.144 20.846 1.00 47.83 548 GLU A N 1
ATOM 4331 C CA . GLU A 1 550 ? 21.902 41.404 21.886 1.00 48.28 548 GLU A CA 1
ATOM 4332 C C . GLU A 1 550 ? 22.327 42.334 23.032 1.00 49.32 548 GLU A C 1
ATOM 4333 O O . GLU A 1 550 ? 22.112 42.022 24.201 1.00 52.28 548 GLU A O 1
ATOM 4339 N N . LYS A 1 551 ? 22.900 43.484 22.692 1.00 45.03 549 LYS A N 1
ATOM 4340 C CA . LYS A 1 551 ? 23.256 44.474 23.689 1.00 43.72 549 LYS A CA 1
ATOM 4341 C C . LYS A 1 551 ? 22.037 44.890 24.502 1.00 48.80 549 LYS A C 1
ATOM 4342 O O . LYS A 1 551 ? 22.124 45.060 25.717 1.00 47.44 549 LYS A O 1
ATOM 4348 N N . ILE A 1 552 ? 20.894 45.043 23.839 1.00 47.30 550 ILE A N 1
ATOM 4349 C CA . ILE A 1 552 ? 19.711 45.510 24.533 1.00 41.55 550 ILE A CA 1
ATOM 4350 C C . ILE A 1 552 ? 19.195 44.428 25.465 1.00 43.79 550 ILE A C 1
ATOM 4351 O O . ILE A 1 552 ? 18.799 44.717 26.588 1.00 43.41 550 ILE A O 1
ATOM 4356 N N . LEU A 1 553 ? 19.185 43.176 25.018 1.00 47.21 551 LEU A N 1
ATOM 4357 C CA . LEU A 1 553 ? 18.681 42.110 25.906 1.00 51.86 551 LEU A CA 1
ATOM 4358 C C . LEU A 1 553 ? 19.602 41.812 27.108 1.00 54.09 551 LEU A C 1
ATOM 4359 O O . LEU A 1 553 ? 19.209 41.140 28.043 1.00 48.96 551 LEU A O 1
ATOM 4364 N N . ASN A 1 554 ? 20.822 42.329 27.076 1.00 60.54 552 ASN A N 1
ATOM 4365 C CA . ASN A 1 554 ? 21.770 42.133 28.166 1.00 60.24 552 ASN A CA 1
ATOM 4366 C C . ASN A 1 554 ? 22.073 43.396 28.970 1.00 63.94 552 ASN A C 1
ATOM 4367 O O . ASN A 1 554 ? 22.919 43.376 29.869 1.00 61.97 552 ASN A O 1
ATOM 4372 N N . ASN A 1 555 ? 21.371 44.479 28.631 1.00 64.53 553 ASN A N 1
ATOM 4373 C CA . ASN A 1 555 ? 21.566 45.807 29.216 1.00 66.72 553 ASN A CA 1
ATOM 4374 C C . ASN A 1 555 ? 23.007 46.245 29.209 1.00 67.88 553 ASN A C 1
ATOM 4375 O O . ASN A 1 555 ? 23.521 46.692 30.224 1.00 72.14 553 ASN A O 1
ATOM 4380 N N . GLU A 1 556 ? 23.658 46.117 28.065 1.00 68.38 554 GLU A N 1
ATOM 4381 C CA . GLU A 1 556 ? 25.058 46.467 27.969 1.00 75.60 554 GLU A CA 1
ATOM 4382 C C . GLU A 1 556 ? 25.182 47.954 27.820 1.00 81.84 554 GLU A C 1
ATOM 4383 O O . GLU A 1 556 ? 24.579 48.531 26.923 1.00 87.14 554 GLU A O 1
ATOM 4389 N N . ASP A 1 557 ? 25.960 48.567 28.713 1.00 88.46 555 ASP A N 1
ATOM 4390 C CA . ASP A 1 557 ? 26.026 50.028 28.841 1.00 87.19 555 ASP A CA 1
ATOM 4391 C C . ASP A 1 557 ? 24.655 50.662 28.548 1.00 82.09 555 ASP A C 1
ATOM 4392 O O . ASP A 1 557 ? 23.640 50.220 29.102 1.00 81.12 555 ASP A O 1
ATOM 4397 N N . ASN A 1 558 ? 24.616 51.694 27.702 1.00 70.26 556 ASN A N 1
ATOM 4398 C CA . ASN A 1 558 ? 23.332 52.188 27.249 1.00 66.12 556 ASN A CA 1
ATOM 4399 C C . ASN A 1 558 ? 23.184 51.877 25.771 1.00 59.00 556 ASN A C 1
ATOM 4400 O O . ASN A 1 558 ? 23.403 52.710 24.898 1.00 59.56 556 ASN A O 1
ATOM 4405 N N . ALA A 1 559 ? 22.856 50.620 25.516 1.00 53.58 557 ALA A N 1
ATOM 4406 C CA . ALA A 1 559 ? 22.725 50.116 24.170 1.00 50.96 557 ALA A CA 1
ATOM 4407 C C . ALA A 1 559 ? 21.406 50.589 23.606 1.00 51.00 557 ALA A C 1
ATOM 4408 O O . ALA A 1 559 ? 21.327 51.006 22.450 1.00 51.32 557 ALA A O 1
ATOM 4410 N N . LEU A 1 560 ? 20.374 50.536 24.440 1.00 43.39 558 LEU A N 1
ATOM 4411 C CA . LEU A 1 560 ? 19.074 51.064 24.078 1.00 42.11 558 LEU A CA 1
ATOM 4412 C C . LEU A 1 560 ? 19.100 52.538 23.635 1.00 46.40 558 LEU A C 1
ATOM 4413 O O . LEU A 1 560 ? 18.511 52.898 22.601 1.00 50.28 558 LEU A O 1
ATOM 4418 N N . ASN A 1 561 ? 19.772 53.398 24.396 1.00 42.37 559 ASN A N 1
ATOM 4419 C CA . ASN A 1 561 ? 19.869 54.790 23.962 1.00 48.15 559 ASN A CA 1
ATOM 4420 C C . ASN A 1 561 ? 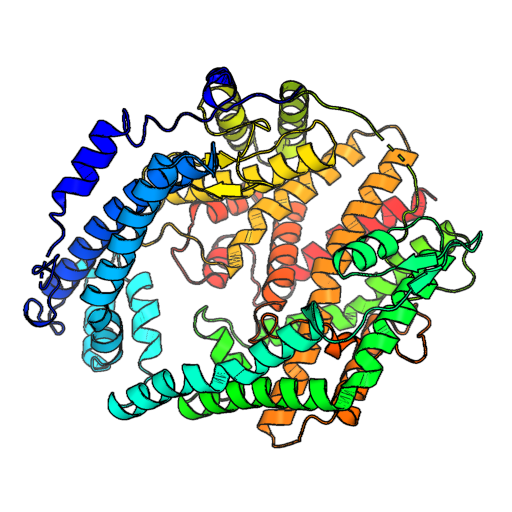20.512 5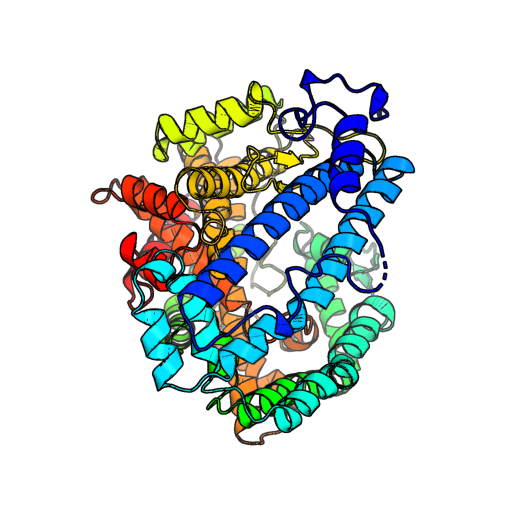4.877 22.619 1.00 38.31 559 ASN A C 1
ATOM 4421 O O . ASN A 1 561 ? 20.111 55.659 21.771 1.00 43.85 559 ASN A O 1
ATOM 4426 N N . SER A 1 562 ? 21.510 54.042 22.430 1.00 38.15 560 SER A N 1
ATOM 4427 C CA . SER A 1 562 ? 22.236 53.997 21.188 1.00 41.05 560 SER A CA 1
ATOM 4428 C C . SER A 1 562 ? 21.371 53.572 19.996 1.00 42.42 560 SER A C 1
ATOM 4429 O O . SER A 1 562 ? 21.422 54.191 18.918 1.00 42.38 560 SER A O 1
ATOM 4432 N N . TYR A 1 563 ? 20.561 52.538 20.190 1.00 38.97 561 TYR A N 1
ATOM 4433 C CA . TYR A 1 563 ? 19.718 52.089 19.107 1.00 40.48 561 TYR A CA 1
ATOM 4434 C C . TYR A 1 563 ? 18.757 53.219 18.789 1.00 45.06 561 TYR A C 1
ATOM 4435 O O . TYR A 1 563 ? 18.558 53.565 17.625 1.00 43.55 561 TYR A O 1
ATOM 4444 N N . LEU A 1 564 ? 18.203 53.817 19.842 1.00 45.82 562 LEU A N 1
ATOM 4445 C CA . LEU A 1 564 ? 17.240 54.882 19.684 1.00 40.04 562 LEU A CA 1
ATOM 4446 C C . LEU A 1 564 ? 17.872 56.043 18.945 1.00 41.67 562 LEU A C 1
ATOM 4447 O O . LEU A 1 564 ? 17.228 56.640 18.060 1.00 39.13 562 LEU A O 1
ATOM 4452 N N . ASN A 1 565 ? 19.136 56.342 19.269 1.00 40.49 563 ASN A N 1
ATOM 4453 C CA . ASN A 1 565 ? 19.870 57.431 18.594 1.00 39.60 563 ASN A CA 1
ATOM 4454 C C . ASN A 1 565 ? 20.108 57.093 17.132 1.00 45.32 563 ASN A C 1
ATOM 4455 O O . ASN A 1 565 ? 20.057 57.969 16.248 1.00 43.95 563 ASN A O 1
ATOM 4460 N N . PHE A 1 566 ? 20.355 55.815 16.870 1.00 38.30 564 PHE A N 1
ATOM 4461 C CA . PHE A 1 566 ? 20.477 55.374 15.503 1.00 37.94 564 PHE A CA 1
ATOM 4462 C C . PHE A 1 566 ? 19.161 55.656 14.736 1.00 36.10 564 PHE A C 1
ATOM 4463 O O . PHE A 1 566 ? 19.158 56.167 13.637 1.00 33.66 564 PHE A O 1
ATOM 4471 N N . LEU A 1 567 ? 18.032 55.351 15.340 1.00 37.82 565 LEU A N 1
ATOM 4472 C CA . LEU A 1 567 ? 16.783 55.470 14.636 1.00 37.06 565 LEU A CA 1
ATOM 4473 C C . LEU A 1 567 ? 16.527 56.933 14.297 1.00 43.24 565 LEU A C 1
ATOM 4474 O O . LEU A 1 567 ? 15.945 57.241 13.255 1.00 43.81 565 LEU A O 1
ATOM 4479 N N . LYS A 1 568 ? 16.972 57.834 15.182 1.00 46.49 566 LYS A N 1
ATOM 4480 C CA . LYS A 1 568 ? 16.770 59.279 15.005 1.00 38.26 566 LYS A CA 1
ATOM 4481 C C . LYS A 1 568 ? 17.803 59.918 14.088 1.00 39.31 566 LYS A C 1
ATOM 4482 O O . LYS A 1 568 ? 17.794 61.139 13.906 1.00 33.01 566 LYS A O 1
ATOM 4488 N N . SER A 1 569 ? 18.692 59.111 13.506 1.00 36.70 567 SER A N 1
ATOM 4489 C CA . SER A 1 569 ? 19.801 59.666 12.741 1.00 36.80 567 SER A CA 1
ATOM 4490 C C . SER A 1 569 ? 19.474 59.879 11.282 1.00 39.01 567 SER A C 1
ATOM 4491 O O . SER A 1 569 ? 20.202 60.600 10.596 1.00 41.75 567 SER A O 1
ATOM 4494 N N . GLY A 1 570 ? 18.394 59.250 10.806 1.00 37.17 568 GLY A N 1
ATOM 4495 C CA . GLY A 1 570 ? 18.046 59.301 9.388 1.00 30.05 568 GLY A CA 1
ATOM 4496 C C . GLY A 1 570 ? 19.233 59.006 8.497 1.00 33.43 568 GLY A C 1
ATOM 4497 O O . GLY A 1 570 ? 19.983 58.052 8.720 1.00 32.73 568 GLY A O 1
ATOM 4498 N N . GLY A 1 571 ? 19.431 59.842 7.490 1.00 37.34 569 GLY A N 1
ATOM 4499 C CA . GLY A 1 571 ? 20.577 59.694 6.600 1.00 33.42 569 GLY A CA 1
ATOM 4500 C C . GLY A 1 571 ? 21.555 60.851 6.741 1.00 39.76 569 GLY A C 1
ATOM 4501 O O . GLY A 1 571 ? 22.056 61.351 5.742 1.00 40.07 569 GLY A O 1
ATOM 4502 N N . SER A 1 572 ? 21.850 61.262 7.978 1.00 37.10 570 SER A N 1
ATOM 4503 C CA . SER A 1 572 ? 22.685 62.444 8.218 1.00 39.46 570 SER A CA 1
ATOM 4504 C C . SER A 1 572 ? 24.183 62.240 8.004 1.00 43.44 570 SER A C 1
ATOM 4505 O O . SER A 1 572 ? 24.959 63.188 8.023 1.00 50.69 570 SER A O 1
ATOM 4508 N N . ASP A 1 573 ? 24.596 61.010 7.779 1.00 41.14 571 ASP A N 1
ATOM 4509 C CA . ASP A 1 573 ? 25.990 60.762 7.539 1.00 39.02 571 ASP A CA 1
ATOM 4510 C C . ASP A 1 573 ? 26.064 59.467 6.745 1.00 42.12 571 ASP A C 1
ATOM 4511 O O . ASP A 1 573 ? 25.042 58.825 6.518 1.00 43.59 571 ASP A O 1
ATOM 4516 N N . PHE A 1 574 ? 27.261 59.082 6.323 1.00 40.13 572 PHE A N 1
ATOM 4517 C CA . PHE A 1 574 ? 27.477 57.767 5.735 1.00 38.50 572 PHE A CA 1
ATOM 4518 C C . PHE A 1 574 ? 27.020 56.688 6.689 1.00 37.70 572 PHE A C 1
ATOM 4519 O O . PHE A 1 574 ? 27.192 56.810 7.900 1.00 45.76 572 PHE A O 1
ATOM 4527 N N . PRO A 1 575 ? 26.429 55.623 6.150 1.00 38.65 573 PRO A N 1
ATOM 4528 C CA . PRO A 1 575 ? 25.825 54.577 7.005 1.00 38.15 573 PRO A CA 1
ATOM 4529 C C . PRO A 1 575 ? 26.755 53.963 8.060 1.00 38.14 573 PRO A C 1
ATOM 4530 O O . PRO A 1 575 ? 26.314 53.709 9.182 1.00 40.85 573 PRO A O 1
ATOM 4534 N N . LEU A 1 576 ? 28.020 53.714 7.727 1.00 41.38 574 LEU A N 1
ATOM 4535 C CA . LEU A 1 576 ? 28.905 53.133 8.748 1.00 42.02 574 LEU A CA 1
ATOM 4536 C C . LEU A 1 576 ? 29.184 54.133 9.859 1.00 43.30 574 LEU A C 1
ATOM 4537 O O . LEU A 1 576 ? 29.288 53.752 11.035 1.00 49.40 574 LEU A O 1
ATOM 4542 N N . GLU A 1 577 ? 29.310 55.405 9.489 1.00 42.12 575 GLU A N 1
ATOM 4543 C CA . GLU A 1 577 ? 29.489 56.464 10.474 1.00 44.08 575 GLU A CA 1
ATOM 4544 C C . GLU A 1 577 ? 28.287 56.569 11.401 1.00 43.52 575 GLU A C 1
ATOM 4545 O O . GLU A 1 577 ? 28.456 56.652 12.619 1.00 46.36 575 GLU A O 1
ATOM 4551 N N . ILE A 1 578 ? 27.081 56.526 10.837 1.00 36.59 576 ILE A N 1
ATOM 4552 C CA . ILE A 1 578 ? 25.874 56.536 11.657 1.00 37.65 576 ILE A CA 1
ATOM 4553 C C . ILE A 1 578 ? 25.908 55.383 12.650 1.00 38.29 576 ILE A C 1
ATOM 4554 O O . ILE A 1 578 ? 25.548 55.515 13.815 1.00 42.37 576 ILE A O 1
ATOM 4559 N N . LEU A 1 579 ? 26.345 54.234 12.176 1.00 41.39 577 LEU A N 1
ATOM 4560 C CA . LEU A 1 579 ? 26.431 53.088 13.032 1.00 38.98 577 LEU A CA 1
ATOM 4561 C C . LEU A 1 579 ? 27.522 53.269 14.073 1.00 40.39 577 LEU A C 1
ATOM 4562 O O . LEU A 1 579 ? 27.304 52.935 15.233 1.00 41.31 577 LEU A O 1
ATOM 4567 N N . LYS A 1 580 ? 28.688 53.791 13.675 1.00 38.84 578 LYS A N 1
ATOM 4568 C CA . LYS A 1 580 ? 29.752 54.025 14.654 1.00 41.29 578 LYS A CA 1
ATOM 4569 C C . LYS A 1 580 ? 29.256 54.905 15.794 1.00 44.07 578 LYS A C 1
ATOM 4570 O O . LYS A 1 580 ? 29.382 54.542 16.961 1.00 38.43 578 LYS A O 1
ATOM 4576 N N . LYS A 1 581 ? 28.680 56.050 15.446 1.00 47.67 579 LYS A N 1
ATOM 4577 C CA . LYS A 1 581 ? 28.121 56.944 16.438 1.00 56.12 579 LYS A CA 1
ATOM 4578 C C . LYS A 1 581 ? 27.252 56.165 17.408 1.00 55.64 579 LYS A C 1
ATOM 4579 O O . LYS A 1 581 ? 27.154 56.533 18.563 1.00 59.47 579 LYS A O 1
ATOM 4585 N N . SER A 1 582 ? 26.625 55.090 16.932 1.00 55.63 580 SER A N 1
ATOM 4586 C CA . SER A 1 582 ? 25.695 54.295 17.743 1.00 51.29 580 SER A CA 1
ATOM 4587 C C . SER A 1 582 ? 26.315 53.071 18.415 1.00 48.77 580 SER A C 1
ATOM 4588 O O . SER A 1 582 ? 25.590 52.213 18.928 1.00 46.65 580 SER A O 1
ATOM 4591 N N . GLY A 1 583 ? 27.646 52.982 18.400 1.00 52.71 581 GLY A N 1
ATOM 4592 C CA . GLY A 1 583 ? 28.376 51.899 19.087 1.00 49.14 581 GLY A CA 1
ATOM 4593 C C . GLY A 1 583 ? 28.642 50.640 18.281 1.00 51.67 581 GLY A C 1
ATOM 4594 O O . GLY A 1 583 ? 29.162 49.670 18.818 1.00 57.27 581 GLY A O 1
ATOM 4595 N N . LEU A 1 584 ? 28.270 50.634 16.999 1.00 52.51 582 LEU A N 1
ATOM 4596 C CA . LEU A 1 584 ? 28.570 49.508 16.121 1.00 49.45 582 LEU A CA 1
ATOM 4597 C C . LEU A 1 584 ? 29.692 49.881 15.184 1.00 50.74 582 LEU A C 1
ATOM 4598 O O . LEU A 1 584 ? 29.498 50.659 14.273 1.00 56.34 582 LEU A O 1
ATOM 4603 N N . ASP A 1 585 ? 30.874 49.336 15.392 1.00 49.22 583 ASP A N 1
ATOM 4604 C CA . ASP A 1 585 ? 31.946 49.647 14.483 1.00 53.70 583 ASP A CA 1
ATOM 4605 C C . ASP A 1 585 ? 32.167 48.501 13.497 1.00 54.83 583 ASP A C 1
ATOM 4606 O O . ASP A 1 585 ? 32.888 47.536 13.792 1.00 53.37 583 ASP A O 1
ATOM 4611 N N . MET A 1 586 ? 31.536 48.610 12.330 1.00 53.32 584 MET A N 1
ATOM 4612 C CA . MET A 1 586 ? 31.607 47.561 11.320 1.00 50.91 584 MET A CA 1
ATOM 4613 C C . MET 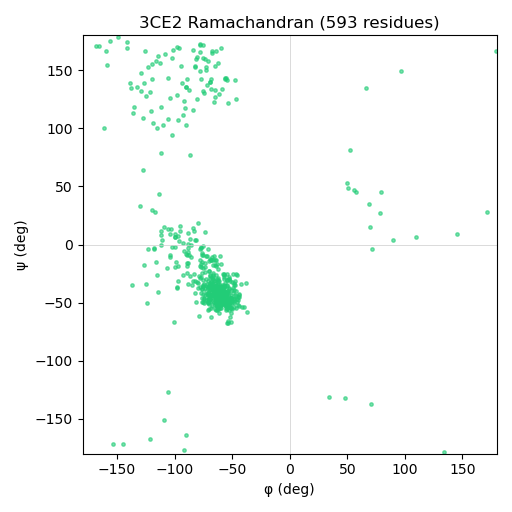A 1 586 ? 33.022 47.465 10.784 1.00 53.11 584 MET A C 1
ATOM 4614 O O . MET A 1 586 ? 33.364 46.515 10.100 1.00 54.85 584 MET A O 1
ATOM 4619 N N . GLY A 1 587 ? 33.846 48.459 11.088 1.00 54.57 585 GLY A N 1
ATOM 4620 C CA . GLY A 1 587 ? 35.259 48.398 10.730 1.00 54.54 585 GLY A CA 1
ATOM 4621 C C . GLY A 1 587 ? 35.985 47.385 11.608 1.00 57.34 585 GLY A C 1
ATOM 4622 O O . GLY A 1 587 ? 37.140 47.038 11.359 1.00 61.47 585 GLY A O 1
ATOM 4623 N N . THR A 1 588 ? 35.311 46.903 12.645 1.00 50.79 586 THR A N 1
ATOM 4624 C CA . THR A 1 588 ? 35.905 45.900 13.494 1.00 46.41 586 THR A CA 1
ATOM 4625 C C . THR A 1 588 ? 35.047 44.655 13.502 1.00 52.30 586 THR A C 1
ATOM 4626 O O . THR A 1 588 ? 34.117 44.499 12.729 1.00 60.77 586 THR A O 1
ATOM 4630 N N . VAL A 1 589 ? 35.351 43.791 14.438 1.00 51.69 587 VAL A N 1
ATOM 4631 C CA . VAL A 1 589 ? 34.864 42.451 14.453 1.00 45.49 587 VAL A CA 1
ATOM 4632 C C . VAL A 1 589 ? 33.762 42.366 15.505 1.00 45.53 587 VAL A C 1
ATOM 4633 O O . VAL A 1 589 ? 33.032 41.388 15.580 1.00 41.78 587 VAL A O 1
ATOM 4637 N N . GLU A 1 590 ? 33.628 43.407 16.317 1.00 48.50 588 GLU A N 1
ATOM 4638 C CA . GLU A 1 590 ? 32.697 43.348 17.445 1.00 54.56 588 GLU A CA 1
ATOM 4639 C C . GLU A 1 590 ? 31.231 43.104 17.043 1.00 54.70 588 GLU A C 1
ATOM 4640 O O . GLU A 1 590 ? 30.577 42.199 17.570 1.00 56.07 588 GLU A O 1
ATOM 4646 N N . PRO A 1 591 ? 30.700 43.908 16.112 1.00 50.10 589 PRO A N 1
ATOM 4647 C CA . PRO A 1 591 ? 29.296 43.704 15.824 1.00 50.51 589 PRO A CA 1
ATOM 4648 C C . PRO A 1 591 ? 29.024 42.272 15.352 1.00 50.75 589 PRO A C 1
ATOM 4649 O O . PRO A 1 591 ? 28.063 41.645 15.803 1.00 47.57 589 PRO A O 1
ATOM 4653 N N . ILE A 1 592 ? 29.861 41.737 14.472 1.00 47.36 590 ILE A N 1
ATOM 4654 C CA . ILE A 1 592 ? 29.589 40.381 14.014 1.00 48.31 590 ILE A CA 1
ATOM 4655 C C . ILE A 1 592 ? 29.735 39.325 15.114 1.00 47.61 590 ILE A C 1
ATOM 4656 O O . ILE A 1 592 ? 29.059 38.299 15.090 1.00 50.02 590 ILE A O 1
ATOM 4661 N N . GLN A 1 593 ? 30.578 39.589 16.101 1.00 49.23 591 GLN A N 1
ATOM 4662 C CA . GLN A 1 593 ? 30.720 38.653 17.204 1.00 48.85 591 GLN A CA 1
ATOM 4663 C C . GLN A 1 593 ? 29.500 38.684 18.096 1.00 44.94 591 GLN A C 1
ATOM 4664 O O . GLN A 1 593 ? 29.064 37.642 18.610 1.00 42.12 591 GLN A O 1
ATOM 4670 N N . LYS A 1 594 ? 28.929 39.876 18.257 1.00 40.91 592 LYS A N 1
ATOM 4671 C CA . LYS A 1 594 ? 27.690 40.013 19.024 1.00 39.52 592 LYS A CA 1
ATOM 4672 C C . LYS A 1 594 ? 26.539 39.290 18.308 1.00 44.16 592 LYS A C 1
ATOM 4673 O O . LYS A 1 594 ? 25.670 38.675 18.939 1.00 48.80 592 LYS A O 1
ATOM 4679 N N . ALA A 1 595 ? 26.537 39.354 16.983 1.00 42.50 593 ALA A N 1
ATOM 4680 C CA . ALA A 1 595 ? 25.536 38.647 16.209 1.00 42.82 593 ALA A CA 1
ATOM 4681 C C . ALA A 1 595 ? 25.682 37.156 16.442 1.00 41.95 593 ALA A C 1
ATOM 4682 O O . ALA A 1 595 ? 24.723 36.472 16.796 1.00 43.25 593 ALA A O 1
ATOM 4684 N N . PHE A 1 596 ? 26.894 36.653 16.246 1.00 40.57 594 PHE A N 1
ATOM 4685 C CA . PHE A 1 596 ? 27.158 35.231 16.432 1.00 43.38 594 PHE A CA 1
ATOM 4686 C C . PHE A 1 596 ? 26.790 34.732 17.832 1.00 42.86 594 PHE A C 1
ATOM 4687 O O . PHE A 1 596 ? 26.280 33.616 18.000 1.00 44.06 594 PHE A O 1
ATOM 4695 N N . CYS A 1 597 ? 27.023 35.569 18.832 1.00 39.15 595 CYS A N 1
ATOM 4696 C CA . CYS A 1 597 ? 26.601 35.238 20.191 1.00 47.18 595 CYS A CA 1
ATOM 4697 C C . CYS A 1 597 ? 25.123 34.936 20.276 1.00 45.11 595 CYS A C 1
ATOM 4698 O O . CYS A 1 597 ? 24.703 33.929 20.838 1.00 47.46 595 CYS A O 1
ATOM 4701 N N . PHE A 1 598 ? 24.332 35.838 19.728 1.00 44.78 596 PHE A N 1
ATOM 4702 C CA . PHE A 1 598 ? 22.900 35.669 19.690 1.00 44.92 596 PHE A CA 1
ATOM 4703 C C . PHE A 1 598 ? 22.523 34.344 19.027 1.00 43.86 596 PHE A C 1
ATOM 4704 O O . PHE A 1 598 ? 21.662 33.614 19.512 1.00 44.52 596 PHE A O 1
ATOM 4712 N N . ILE A 1 599 ? 23.173 34.034 17.915 1.00 38.42 597 ILE A N 1
ATOM 4713 C CA . ILE A 1 599 ? 22.821 32.847 17.169 1.00 39.66 597 ILE A CA 1
ATOM 4714 C C . ILE A 1 599 ? 23.196 31.608 17.974 1.00 46.02 597 ILE A C 1
ATOM 4715 O O . ILE A 1 599 ? 22.391 30.683 18.117 1.00 49.77 597 ILE A O 1
ATOM 4720 N N . GLU A 1 600 ? 24.402 31.615 18.535 1.00 45.25 598 GLU A N 1
ATOM 4721 C CA . GLU A 1 600 ? 24.882 30.505 19.336 1.00 42.88 598 GLU A CA 1
ATOM 4722 C C . GLU A 1 600 ? 23.925 30.208 20.459 1.00 46.36 598 GLU A C 1
ATOM 4723 O O . GLU A 1 600 ? 23.609 29.044 20.739 1.00 48.41 598 GLU A O 1
ATOM 4729 N N . LYS A 1 601 ? 23.439 31.261 21.103 1.00 42.59 599 LYS A N 1
ATOM 4730 C CA . LYS A 1 601 ? 22.554 31.053 22.223 1.00 46.49 599 LYS A CA 1
ATOM 4731 C C . LYS A 1 601 ? 21.304 30.329 21.769 1.00 49.40 599 LYS A C 1
ATOM 4732 O O . LYS A 1 601 ? 20.804 29.441 22.456 1.00 56.51 599 LYS A O 1
ATOM 4738 N N . LYS A 1 602 ? 20.806 30.704 20.598 1.00 49.50 600 LYS A N 1
ATOM 4739 C CA . LYS A 1 602 ? 19.540 30.171 20.113 1.00 46.05 600 LYS A CA 1
ATOM 4740 C C . LYS A 1 602 ? 19.727 28.725 19.662 1.00 47.87 600 LYS A C 1
ATOM 4741 O O . LYS A 1 602 ? 18.848 27.885 19.875 1.00 42.66 600 LYS A O 1
ATOM 4747 N N . ILE A 1 603 ? 20.873 28.430 19.043 1.00 40.26 601 ILE A N 1
ATOM 4748 C CA . ILE A 1 603 ? 21.150 27.060 18.638 1.00 43.55 601 ILE A CA 1
ATOM 4749 C C . ILE A 1 603 ? 21.177 26.157 19.869 1.00 51.99 601 ILE A C 1
ATOM 4750 O O . ILE A 1 603 ? 20.651 25.052 19.834 1.00 54.45 601 ILE A O 1
ATOM 4755 N N . GLN A 1 604 ? 21.764 26.644 20.961 1.00 57.52 602 GLN A N 1
ATOM 4756 C CA . GLN A 1 604 ? 21.827 25.866 22.199 1.00 60.30 602 GLN A CA 1
ATOM 4757 C C . GLN A 1 604 ? 20.468 25.686 22.836 1.00 60.15 602 GLN A C 1
ATOM 4758 O O . GLN A 1 604 ? 20.154 24.592 23.280 1.00 62.45 602 GLN A O 1
ATOM 4764 N N . GLU A 1 605 ? 19.646 26.734 22.889 1.00 61.08 603 GLU A N 1
ATOM 4765 C CA . GLU A 1 605 ? 18.274 26.532 23.391 1.00 60.81 603 GLU A CA 1
ATOM 4766 C C . GLU A 1 605 ? 17.603 25.408 22.621 1.00 59.23 603 GLU A C 1
ATOM 4767 O O . GLU A 1 605 ? 17.019 24.516 23.209 1.00 62.49 603 GLU A O 1
ATOM 4773 N N . LEU A 1 606 ? 17.705 25.454 21.294 1.00 63.56 604 LEU A N 1
ATOM 4774 C CA . LEU A 1 606 ? 17.003 24.503 20.436 1.00 63.34 604 LEU A CA 1
ATOM 4775 C C . LEU A 1 606 ? 17.536 23.107 20.672 1.00 65.06 604 LEU A C 1
ATOM 4776 O O . LEU A 1 606 ? 16.775 22.135 20.787 1.00 64.77 604 LEU A O 1
ATOM 4781 N N . SER A 1 607 ? 18.862 23.035 20.743 1.00 62.37 605 SER A N 1
ATOM 4782 C CA . SER A 1 607 ? 19.586 21.789 20.902 1.00 58.90 605 SER A CA 1
ATOM 4783 C C . SER A 1 607 ? 19.157 21.038 22.156 1.00 60.47 605 SER A C 1
ATOM 4784 O O . SER A 1 607 ? 19.056 19.825 22.155 1.00 62.87 605 SER A O 1
ATOM 4787 N N . SER A 1 608 ? 18.883 21.749 23.229 1.00 64.20 606 SER A N 1
ATOM 4788 C CA . SER A 1 608 ? 18.452 21.054 24.415 1.00 70.54 606 SER A CA 1
ATOM 4789 C C . SER A 1 608 ? 16.917 21.005 24.558 1.00 73.82 606 SER A C 1
ATOM 4790 O O . SER A 1 608 ? 16.393 20.703 25.621 1.00 80.88 606 SER A O 1
ATOM 4793 N N . LEU A 1 609 ? 16.186 21.285 23.490 1.00 75.11 607 LEU A N 1
ATOM 4794 C CA . LEU A 1 609 ? 14.753 21.027 23.525 1.00 73.54 607 LEU A CA 1
ATOM 4795 C C . LEU A 1 609 ? 14.509 19.632 22.974 1.00 78.92 607 LEU A C 1
ATOM 4796 O O . LEU A 1 609 ? 13.526 18.972 23.311 1.00 82.52 607 LEU A O 1
ATOM 4801 N N . ILE A 1 610 ? 15.415 19.175 22.125 1.00 78.82 608 ILE A N 1
ATOM 4802 C CA . ILE A 1 610 ? 15.367 17.794 21.686 1.00 81.55 608 ILE A CA 1
ATOM 4803 C C . ILE A 1 610 ? 15.783 16.826 22.822 1.00 84.70 608 ILE A C 1
ATOM 4804 O O . ILE A 1 610 ? 16.959 16.451 22.972 1.00 81.83 608 ILE A O 1
#

CATH classification: 1.20.140.70 (+2 more: 1.10.287.830, 1.10.1370.20)

Organism: Chlamydia abortus (strain DSM 27085 / S26/3) (NCBI:txid218497)

B-factor: mean 54.01, std 13.26, range [26.59, 122.83]

Nearest PDB structures (foldseek):
  3ce2-assembly1_A  TM=1.002E+00  e=9.709E-86  Chlamydia abortus S26/3
  2qr4-assembly1_A  TM=8.178E-01  e=4.304E-27  Enterococcus faecium DO
  2qr4-assembly1_B  TM=7.925E-01  e=1.101E-25  Enterococcus faecium DO
  3aho-assembly2_B  TM=6.741E-01  e=2.288E-15  Geobacillus sp. MO-1
  3sks-assembly1_A  TM=6.360E-01  e=1.109E-14  Bacillus anthracis str. Ames

Sequence (595 aa):
QVRPRSEISPQDCWDITPLYLNRKAWKADLDSFGLKSPTWPALQATQYQLDNSESLLSLLTTLFSIERKLNKLYVYAHLTHDQDITNQEGIADLKSITHLHTLFAEETSWVQPALTSLSESLIAQHLSAPCLAPYRFYLEKIFRLSIHTGTPGEEKILASAFTPLEVASKAFSSLSDSEIPFGQATDSEGNSHPLSHALASLYMQSTDRELRKTSYLAQCERYHSYRHTFANLLNGKIQAHVFYAKNKRYNSCLQAALYHNNIPTTVYTNLIDIVKKNSSLITKYFSIKQRCLNLKDFHFYDVYAPLSQEKKYTFQEAVDLIYTSLSPLGTEYIDTLKQGLTTQGWVDKYENLNKRSGAYSSGCYDSHPYVLLNYTGTLYDVSVIAHEGGHSMHSYFSRKHQPFHDAQYPIFLAEIASTLNEMLLMDSMLKESDSKEEKITILTRCLDTIFSTLFRQVLFASFEYDIHHAAEHGVPLTEEYLSSTYKNLQNEFYGEIITFDVLSNIEWARIPHFYYNFYVYQYATGIIAALCFLEKILNNEDNALNSYLNFLKSGGSDFPLEILKKSGLDMGTVEPIQKAFCFIEKKIQELSSLI

Solvent-accessible surface area: 26915 Å² total; per-residue (Å²): 197,116,87,54,43,108,115,21,44,111,147,31,19,11,61,22,66,80,10,16,142,76,75,152,33,2,74,48,37,19,78,78,28,42,96,151,118,62,14,17,86,52,1,60,48,117,106,30,105,25,91,71,13,127,16,0,44,51,0,0,68,38,13,18,71,24,55,92,63,1,45,47,0,76,12,14,1,44,0,37,18,1,27,34,55,81,69,127,93,3,66,45,8,32,154,39,0,60,84,3,50,70,34,22,58,109,36,21,74,47,12,87,69,31,0,7,80,30,60,155,85,35,22,58,78,1,34,86,13,115,54,0,59,79,37,110,22,47,0,46,61,20,6,45,44,30,108,22,40,25,79,114,40,97,45,162,116,13,78,72,19,124,94,85,55,62,98,9,34,136,30,8,48,49,35,3,86,85,124,7,100,61,35,108,0,44,17,78,149,50,87,63,47,85,13,37,75,79,64,9,55,110,14,80,108,20,122,29,76,67,15,10,76,29,4,26,43,17,2,1,104,12,2,54,71,91,61,110,52,2,4,104,28,4,40,30,41,0,68,5,17,11,63,50,4,139,71,63,132,30,136,26,2,10,64,30,29,3,40,116,23,63,10,67,40,76,12,1,41,68,14,9,62,33,0,44,153,37,27,69,9,0,34,106,0,7,27,4,0,37,148,38,42,138,33,190,44,1,21,24,19,0,13,43,0,52,27,24,173,168,130,149,25,80,14,94,80,0,1,64,37,4,68,91,4,0,62,42,1,21,98,146,4,7,52,38,2,56,75,1,4,60,98,88,19,6,5,2,28,81,111,12,92,58,15,87,95,47,37,44,31,31,12,12,57,63,12,44,1,0,4,0,3,25,15,84,5,43,44,166,14,0,18,26,2,0,38,13,1,0,31,0,0,0,16,50,17,0,38,122,94,28,62,36,28,17,10,126,17,35,143,7,0,20,74,1,0,0,16,0,0,35,2,0,3,10,3,14,17,8,127,142,15,143,56,107,95,51,59,8,40,0,1,10,81,2,0,30,36,0,9,29,38,0,1,82,23,0,3,27,1,2,2,5,70,46,0,2,85,8,3,59,135,62,57,87,5,70,38,131,75,0,10,52,14,3,95,91,5,2,69,83,2,14,30,150,28,12,56,50,28,136,35,2,30,4,26,3,2,64,20,40,7,142,66,14,72,5,62,1,4,31,85,0,2,3,5,0,1,0,0,0,2,0,19,32,10,48,77,127,54,124,85,5,49,80,27,1,31,88,1,0,57,21,1,5,37,31,14,3,20,68,2,1,105,148,4,50,0,40,22,58,59,64,105,2,13,103,46,0,18,64,4,0,50,92,4,4,106,56,0,44,96,43,99

InterPro domains:
  IPR001567 Peptidase M3A/M3B catalytic domain [PF01432] (213-594)
  IPR004438 Peptidase M3B, oligoendopeptidase F [TIGR00181] (13-606)
  IPR013647 Oligopeptidase F, N-terminal domain [PF08439] (126-193)
  IPR042088 Oligoendopeptidase F, C-terminal domain [G3DSA:1.10.1370.20] (238-608)
  IPR045090 Peptidase M3A/M3B [PTHR11804] (313-578)

Radius of gyration: 25.74 Å; Cα contacts (8 Å, |Δi|>4): 774; chains: 1; bounding box: 60×73×54 Å

Secondary structure (DSSP, 8-state):
----GGGS-GGGS---TTT-SSHHHHHHHHHHT-----S-STT-GGG--TT-HHHHHHHHHHHHHHHHHHHHHHHHHHHHHHH-TT-HHHHHHHHHHHHHHHHHHHHTTTHHHHHHTS-HHHHHHHHH-STTGGGHHHHHHHHTTGGG---HHHHHHHHHHTTGGGHHHHHHHIIIIIISPP-EEE-SS--EEE--HHHHHHHHT-S-HHHHHHHHHHHHHHHHTTHHHHHHHHHHHHHHHHHHHHHTT-SSHHHHHHTTTT--HHHHHHHHHHHHTTHHHHHHHHHHHHHHHT-SS-BGGGTT--S-------HHHHHHHHHHHTGGGHHHHHHHHHHHHHTS--EE-S--TTPPPS-EEE--TTSPPEEE----SSHHHHHHHHHHHHHHHHHHHHHHHS-GGG-S--GGGTTHHHHHHHHHHHHHHHHH---HHHHHHHHHHHHHHHIIIIIHHHHHHHHHHHHHHHHHTT----HHHHHHHHHHHHHHHHTTTPBPPTTGGGGGGGS-GGG-SS-THHHHHHHHHHHHHHHHHHTT-TTHHHHHHHHHTTTTSS-HHHHHHHTT--TTSSHHHHHHHHHHHHHHHHHHTT-